Protein 2NPM (pdb70)

Foldseek 3Di:
DVVLVVLLVVLLVVLVVCVVVVVLQSNLVSLLVNQVRDDLADDPSSLVSNLVSLCSQLVVLLVVLVVLVVVLVVCVVVVVVVVNVVSVVVSVVSLVSLVVSLVSVLVSLVVTQCVSDDDLLSNLVSLLSNLVSLLSNLLPDDDPSNVVSLVRSLVSLVSSQVSCVPPQLLDLSSLVSLLVNLVSCCRRVVNLVVSLVSLVVSLVSCVVPVVVDDPVRNVSSVVSSVSSVVVNVVSVD/DDDPD/DCPLVVVLLVVLVVCVVVVNLVSNLVSLLVNQVVCDLDADDPSSLVSNCVSLCSQLVVLLVVLVVLVVVLVVCVVVVVVVVNVVSVVVSVVSLVSLVVSLVSVLCSLVPTQCVSDDDLVRNLSSLLSLLVSLLSNLQPDDDVSNVVSLVSSLVSLVSSQVSLVPPQLQPLSSLVSLLVNLVSCCRRVVNLVVSLVSLVVSLVSNVVCLVVDDDVPNVSRVVSSVSSVVVNVVSPD/DDDPD

InterPro domains:
  IPR000308 14-3-3 protein [PIRSF000868] (23-266)
  IPR000308 14-3-3 protein [PR00305] (62-91)
  IPR000308 14-3-3 protein [PR00305] (111-135)
  IPR000308 14-3-3 protein [PR00305] (142-164)
  IPR000308 14-3-3 protein [PR00305] (176-202)
  IPR000308 14-3-3 protein [PR00305] (203-229)
  IPR000308 14-3-3 protein [PR00305] (230-259)
  IPR000308 14-3-3 protein [PTHR18860] (27-260)
  IPR023409 14-3-3 protein, conserved site [PS00796] (68-78)
  IPR023409 14-3-3 protein, conserved site [PS00797] (239-258)
  IPR023410 14-3-3 domain [PF00244] (33-257)
  IPR023410 14-3-3 domain [SM00101] (27-270)
  IPR036815 14-3-3 domain superfamily [G3DSA:1.20.190.20] (4-267)
  IPR036815 14-3-3 domain superfamily [SSF48445] (25-258)

Secondary structure (DSSP, 8-state):
-HHHHHHHHHHHHHHHHHHHTT-HHHHHHHHHHHHHS------HHHHHHHHHHHHHHHHHHHHHHHHHHHHHHHHHTTT-HHHHHHHHHHHHHHHHHHHHHHHHHHHHIIIIIHHH--SHHHHHHHHHHHHHHHHHHHHH--HHHHHHHHHHHHHHHHHHHHHHTTS-TT-HHHHHHHHHHHHHHHHTS--HHHHHHHHHHHHHHHHTTGGG--TTTHHHHHHHHHHHHHHHHHHT-/-THHHHHHHHHHHHHHHHT-HHHHHHHHHHHHHH---PPPPHHHHHHHHHHHHHHHHHHHHHHHHHHHHHHHHHTTT-HHHHHHHHHHHHHHHHHHHHHHHHHHHHIIIIIHHH--SHHHHHHHHHHHHHHHHHHHHH--HHHHHHHHHHHHHHHHHHHHHHTTS-TT-HHHHHHHHHHHHHHHHTS--HHHHHHHHHHHHHHHHTTTTSS-TTTHHHHHHHHHHHHHHHHHH--/-----/-----

B-factor: mean 53.36, std 16.38, range [2.21, 109.27]

CATH classification: 1.20.190.20

Solvent-accessible surface area: 23257 Å² total

Radius of gyration: 27.12 Å; Cα contacts (8 Å, |Δi|>4): 551; chains: 4; bounding box: 76×63×42 Å

Structure (mmCIF, N/CA/C/O backbone):
data_2NPM
#
_entry.id   2NPM
#
_cell.length_a   104.125
_cell.length_b   104.125
_cell.length_c   148.877
_cell.angle_alpha   90.00
_cell.angle_beta   90.00
_cell.angle_gamma   90.00
#
_symmetry.space_group_name_H-M   'P 41 21 2'
#
loop_
_entity.id
_entity.type
_entity.pdbx_description
1 polymer '14-3-3 domain containing protein'
2 polymer 'CONSENSUS PEPTIDE FOR 14-3-3 PROTEINS'
3 water water
#
loop_
_atom_site.group_PDB
_atom_site.id
_atom_site.type_symbol
_atom_site.label_atom_id
_atom_site.label_alt_id
_atom_site.label_comp_id
_atom_site.label_asym_id
_atom_site.label_entity_id
_atom_site.label_seq_id
_atom_site.pdbx_PDB_ins_code
_atom_site.Cartn_x
_atom_site.Cartn_y
_atom_site.Cartn_z
_atom_site.occupancy
_atom_site.B_iso_or_equiv
_atom_site.auth_seq_id
_atom_site.auth_comp_id
_atom_site.auth_asym_id
_atom_site.auth_atom_id
_atom_site.pdbx_PDB_model_num
ATOM 1 N N . MET A 1 21 ? -2.027 6.231 13.583 1.00 103.94 21 MET A N 1
ATOM 2 C CA . MET A 1 21 ? -1.584 7.219 14.614 1.00 100.96 21 MET A CA 1
ATOM 3 C C . MET A 1 21 ? -0.793 6.558 15.747 1.00 99.48 21 MET A C 1
ATOM 4 O O . MET A 1 21 ? -0.429 7.213 16.726 1.00 97.07 21 MET A O 1
ATOM 6 N N . SER A 1 22 ? -0.529 5.258 15.607 1.00 101.26 22 SER A N 1
ATOM 7 C CA . SER A 1 22 ? 0.293 4.518 16.571 1.00 99.98 22 SER A CA 1
ATOM 8 C C . SER A 1 22 ? 1.712 5.092 16.603 1.00 97.69 22 SER A C 1
ATOM 9 O O . SER A 1 22 ? 2.358 5.140 17.660 1.00 95.61 22 SER A O 1
ATOM 12 N N . ASP A 1 23 ? 2.181 5.539 15.436 1.00 97.96 23 ASP A N 1
ATOM 13 C CA . ASP A 1 23 ? 3.482 6.193 15.306 1.00 95.43 23 ASP A CA 1
ATOM 14 C C . ASP A 1 23 ? 3.482 7.559 16.008 1.00 92.70 23 ASP A C 1
ATOM 15 O O . ASP A 1 23 ? 4.547 8.082 16.375 1.00 90.79 23 ASP A O 1
ATOM 18 N N . SER A 1 24 ? 2.286 8.121 16.209 1.00 92.40 24 SER A N 1
ATOM 19 C CA . SER A 1 24 ? 2.127 9.427 16.858 1.00 89.68 24 SER A CA 1
ATOM 20 C C . SER A 1 24 ? 2.169 9.350 18.386 1.00 87.56 24 SER A C 1
ATOM 21 O O . SER A 1 24 ? 2.680 10.264 19.039 1.00 84.84 24 SER A O 1
ATOM 23 N N . VAL A 1 25 ? 1.617 8.272 18.948 1.00 88.44 25 VAL A N 1
ATOM 24 C CA . VAL A 1 25 ? 1.699 8.018 20.394 1.00 86.80 25 VAL A CA 1
ATOM 25 C C . VAL A 1 25 ? 3.158 7.835 20.862 1.00 84.81 25 VAL A C 1
ATOM 26 O O . VAL A 1 25 ? 3.578 8.403 21.891 1.00 83.00 25 VAL A O 1
ATOM 28 N N . ASN A 1 26 ? 3.923 7.068 20.083 1.00 84.99 26 ASN A N 1
ATOM 29 C CA . ASN A 1 26 ? 5.340 6.824 20.352 1.00 83.05 26 ASN A CA 1
ATOM 30 C C . ASN A 1 26 ? 6.200 8.089 20.198 1.00 80.40 26 ASN A C 1
ATOM 31 O O . ASN A 1 26 ? 7.039 8.371 21.064 1.00 78.11 26 ASN A O 1
ATOM 33 N N . ALA A 1 27 ? 5.977 8.851 19.121 1.00 80.42 27 ALA A N 1
ATOM 34 C CA . ALA A 1 27 ? 6.738 10.085 18.876 1.00 78.16 27 ALA A CA 1
ATOM 35 C C . ALA A 1 27 ? 6.542 11.054 20.022 1.00 76.24 27 ALA A C 1
ATOM 36 O O . ALA A 1 27 ? 7.485 11.737 20.428 1.00 74.68 27 ALA A O 1
ATOM 38 N N . ARG A 1 28 ? 5.334 11.089 20.573 1.00 76.40 28 ARG A N 1
ATOM 39 C CA . ARG A 1 28 ? 5.085 11.945 21.723 1.00 74.92 28 ARG A CA 1
ATOM 40 C C . ARG A 1 28 ? 5.795 11.441 22.995 1.00 73.69 28 ARG A C 1
ATOM 41 O O . ARG A 1 28 ? 6.465 12.224 23.675 1.00 71.63 28 ARG A O 1
ATOM 43 N N . GLU A 1 29 ? 5.652 10.145 23.303 1.00 74.88 29 GLU A N 1
ATOM 44 C CA . GLU A 1 29 ? 6.315 9.534 24.472 1.00 73.90 29 GLU A CA 1
ATOM 45 C C . GLU A 1 29 ? 7.832 9.709 24.413 1.00 72.37 29 GLU A C 1
ATOM 46 O O . GLU A 1 29 ? 8.486 9.908 25.448 1.00 70.60 29 GLU A O 1
ATOM 48 N N . SER A 1 30 ? 8.363 9.668 23.193 1.00 72.78 30 SER A N 1
ATOM 49 C CA . SER A 1 30 ? 9.789 9.830 22.944 1.00 71.79 30 SER A CA 1
ATOM 50 C C . SER A 1 30 ? 10.290 11.266 23.183 1.00 69.71 30 SER A C 1
ATOM 51 O O . SER A 1 30 ? 11.321 11.480 23.836 1.00 68.23 30 SER A O 1
ATOM 54 N N . ASN A 1 31 ? 9.562 12.252 22.677 1.00 69.70 31 ASN A N 1
ATOM 55 C CA . ASN A 1 31 ? 9.939 13.637 22.902 1.00 67.52 31 ASN A CA 1
ATOM 56 C C . ASN A 1 31 ? 9.865 14.020 24.375 1.00 66.20 31 ASN A C 1
ATOM 57 O O . ASN A 1 31 ? 10.712 14.786 24.864 1.00 65.49 31 ASN A O 1
ATOM 62 N N . VAL A 1 32 ? 8.875 13.470 25.083 1.00 66.16 32 VAL A N 1
ATOM 63 C CA . VAL A 1 32 ? 8.719 13.686 26.536 1.00 64.29 32 VAL A CA 1
ATOM 64 C C . VAL A 1 32 ? 9.931 13.127 27.281 1.00 63.26 32 VAL A C 1
ATOM 65 O O . VAL A 1 32 ? 10.516 13.804 28.146 1.00 61.29 32 VAL A O 1
ATOM 69 N N . TYR A 1 33 ? 10.312 11.899 26.920 1.00 63.95 33 TYR A N 1
ATOM 70 C CA . TYR A 1 33 ? 11.532 11.276 27.437 1.00 62.96 33 TYR A CA 1
ATOM 71 C C . TYR A 1 33 ? 12.762 12.148 27.173 1.00 61.09 33 TYR A C 1
ATOM 72 O O . TYR A 1 33 ? 13.566 12.377 28.074 1.00 60.15 33 TYR A O 1
ATOM 81 N N . MET A 1 34 ? 12.902 12.652 25.953 1.00 60.69 34 MET A N 1
ATOM 82 C CA . MET A 1 34 ? 14.038 13.515 25.629 1.00 58.34 34 MET A CA 1
ATOM 83 C C . MET A 1 34 ? 13.952 14.867 26.310 1.00 56.45 34 MET A C 1
ATOM 84 O O . MET A 1 34 ? 14.961 15.412 26.749 1.00 54.26 34 MET A O 1
ATOM 89 N N . ALA A 1 35 ? 12.752 15.434 26.377 1.00 56.83 35 ALA A N 1
ATOM 90 C CA . ALA A 1 35 ? 12.575 16.656 27.172 1.00 55.42 35 ALA A CA 1
ATOM 91 C C . ALA A 1 35 ? 13.077 16.439 28.613 1.00 54.44 35 ALA A C 1
ATOM 92 O O . ALA A 1 35 ? 13.809 17.259 29.147 1.00 53.46 35 ALA A O 1
ATOM 94 N N . LYS A 1 36 ? 12.721 15.314 29.226 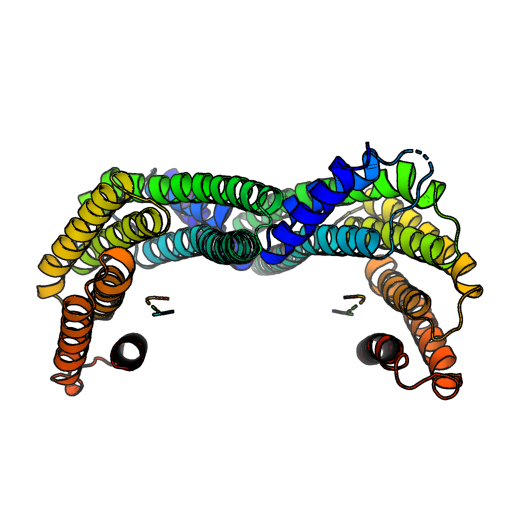1.00 55.68 36 LYS A N 1
ATOM 95 C CA . LYS A 1 36 ? 13.153 15.031 30.589 1.00 55.75 36 LYS A CA 1
ATOM 96 C C . LYS A 1 36 ? 14.660 14.807 30.722 1.00 55.01 36 LYS A C 1
ATOM 97 O O . LYS A 1 36 ? 15.257 15.212 31.720 1.00 54.60 36 LYS A O 1
ATOM 103 N N . LEU A 1 37 ? 15.266 14.186 29.709 1.00 54.90 37 LEU A N 1
ATOM 104 C CA . LEU A 1 37 ? 16.691 13.947 29.686 1.00 53.60 37 LEU A CA 1
ATOM 105 C C . LEU A 1 37 ? 17.504 15.233 29.510 1.00 53.44 37 LEU A C 1
ATOM 106 O O . LEU A 1 37 ? 18.556 15.421 30.178 1.00 52.77 37 LEU A O 1
ATOM 111 N N . ALA A 1 38 ? 17.024 16.100 28.614 1.00 53.62 38 ALA A N 1
ATOM 112 C CA . ALA A 1 38 ? 17.634 17.400 28.363 1.00 52.66 38 ALA A CA 1
ATOM 113 C C . ALA A 1 38 ? 17.601 18.225 29.632 1.00 52.44 38 ALA A C 1
ATOM 114 O O . ALA A 1 38 ? 18.527 19.014 29.903 1.00 51.90 38 ALA A O 1
ATOM 116 N N . GLU A 1 39 ? 16.540 18.046 30.416 1.00 53.37 39 GLU A N 1
ATOM 117 C CA . GLU A 1 39 ? 16.402 18.782 31.671 1.00 53.12 39 GLU A CA 1
ATOM 118 C C . GLU A 1 39 ? 17.475 18.299 32.653 1.00 52.33 39 GLU A C 1
ATOM 119 O O . GLU A 1 39 ? 18.215 19.113 33.198 1.00 51.77 39 GLU A O 1
ATOM 125 N N . GLN A 1 40 ? 17.565 16.981 32.853 1.00 52.17 40 GLN A N 1
ATOM 126 C CA . GLN A 1 40 ? 18.629 16.378 33.670 1.00 51.71 40 GLN A CA 1
ATOM 127 C C . GLN A 1 40 ? 20.021 16.797 33.193 1.00 49.59 40 GLN A C 1
ATOM 128 O O . GLN A 1 40 ? 20.895 17.000 34.015 1.00 49.22 40 GLN A O 1
ATOM 134 N N . ALA A 1 41 ? 20.217 16.900 31.876 1.00 48.57 41 ALA A N 1
ATOM 135 C CA . ALA A 1 41 ? 21.474 17.382 31.279 1.00 46.98 41 ALA A CA 1
ATOM 136 C C . ALA A 1 41 ? 21.640 18.910 31.356 1.00 46.43 41 ALA A C 1
ATOM 137 O O . ALA A 1 41 ? 22.717 19.456 31.007 1.00 45.40 41 ALA A O 1
ATOM 139 N N . GLU A 1 42 ? 20.566 19.603 31.753 1.00 45.52 42 GLU A N 1
ATOM 140 C CA . GLU A 1 42 ? 20.594 21.058 31.878 1.00 44.99 42 GLU A CA 1
ATOM 141 C C . GLU A 1 42 ? 20.882 21.773 30.565 1.00 44.78 42 GLU A C 1
ATOM 142 O O . GLU A 1 42 ? 21.564 22.780 30.542 1.00 43.81 42 GLU A O 1
ATOM 148 N N . ARG A 1 43 ? 20.344 21.218 29.486 1.00 46.25 43 ARG A N 1
ATOM 149 C CA . ARG A 1 43 ? 20.405 21.787 28.158 1.00 46.85 43 ARG A CA 1
ATOM 150 C C . ARG A 1 43 ? 18.950 22.154 27.840 1.00 49.10 43 ARG A C 1
ATOM 151 O O . ARG A 1 43 ? 18.189 21.354 27.269 1.00 51.07 43 ARG A O 1
ATOM 159 N N . TYR A 1 44 ? 18.569 23.359 28.250 1.00 48.81 44 TYR A N 1
ATOM 160 C CA . TYR A 1 44 ? 17.175 23.826 28.229 1.00 50.20 44 TYR A CA 1
ATOM 161 C C . TYR A 1 44 ? 16.652 24.307 26.880 1.00 51.36 44 TYR A C 1
ATOM 162 O O . TYR A 1 44 ? 15.468 24.156 26.595 1.00 52.06 44 TYR A O 1
ATOM 171 N N . ASP A 1 45 ? 17.519 24.913 26.070 1.00 51.75 45 ASP A N 1
ATOM 172 C CA . ASP A 1 45 ? 17.148 25.266 24.703 1.00 52.87 45 ASP A CA 1
ATOM 173 C C . ASP A 1 45 ? 16.644 24.012 23.981 1.00 54.27 45 ASP A C 1
ATOM 174 O O . ASP A 1 45 ? 15.572 24.057 23.383 1.00 55.56 45 ASP A O 1
ATOM 179 N N . GLU A 1 46 ? 17.399 22.910 24.058 1.00 53.95 46 GLU A N 1
ATOM 180 C CA . GLU A 1 46 ? 16.980 21.636 23.461 1.00 55.99 46 GLU A CA 1
ATOM 181 C C . GLU A 1 46 ? 15.762 21.034 24.193 1.00 57.27 46 GLU A C 1
ATOM 182 O O . GLU A 1 46 ? 14.913 20.412 23.565 1.00 59.46 46 GLU A O 1
ATOM 188 N N . MET A 1 47 ? 15.661 21.218 25.508 1.00 56.48 47 MET A N 1
ATOM 189 C CA . MET A 1 47 ? 14.456 20.794 26.226 1.00 56.93 47 MET A CA 1
ATOM 190 C C . MET A 1 47 ? 13.211 21.487 25.637 1.00 58.39 47 MET A C 1
ATOM 191 O O . MET A 1 47 ? 12.176 20.837 25.383 1.00 59.52 47 MET A O 1
ATOM 196 N N . ALA A 1 48 ? 13.330 22.799 25.413 1.00 57.96 48 ALA A N 1
ATOM 197 C CA . ALA A 1 48 ? 12.232 23.617 24.879 1.00 58.72 48 ALA A CA 1
ATOM 198 C C . ALA A 1 48 ? 11.773 23.083 23.525 1.00 60.15 48 ALA A C 1
ATOM 199 O O . ALA A 1 48 ? 10.579 22.839 23.332 1.00 61.55 48 ALA A O 1
ATOM 201 N N . LYS A 1 49 ? 12.741 22.876 22.626 1.00 60.04 49 LYS A N 1
ATOM 202 C CA . LYS A 1 49 ? 12.530 22.317 21.278 1.00 61.62 49 LYS A CA 1
ATOM 203 C C . LYS A 1 49 ? 11.832 20.940 21.262 1.00 62.45 49 LYS A C 1
ATOM 204 O O . LYS A 1 49 ? 11.009 20.689 20.380 1.00 64.25 49 LYS A O 1
ATOM 206 N N . TYR A 1 50 ? 12.181 20.049 22.200 1.00 61.05 50 TYR A N 1
ATOM 207 C CA . TYR A 1 50 ? 11.502 18.739 22.310 1.00 61.69 50 TYR A CA 1
ATOM 208 C C . TYR A 1 50 ? 10.026 18.902 22.666 1.00 62.23 50 TYR A C 1
ATOM 209 O O . TYR A 1 50 ? 9.159 18.239 22.096 1.00 63.54 50 TYR A O 1
ATOM 218 N N . MET A 1 51 ? 9.759 19.788 23.621 1.00 60.99 51 MET A N 1
ATOM 219 C CA . MET A 1 51 ? 8.411 20.084 24.064 1.00 61.15 51 MET A CA 1
ATOM 220 C C . MET A 1 51 ? 7.624 20.870 23.026 1.00 62.21 51 MET A C 1
ATOM 221 O O . MET A 1 51 ? 6.397 20.751 22.947 1.00 62.88 51 MET A O 1
ATOM 226 N N . LYS A 1 52 ? 8.329 21.669 22.233 1.00 61.74 52 LYS A N 1
ATOM 227 C CA . LYS A 1 52 ? 7.705 22.403 21.133 1.00 63.11 52 LYS A CA 1
ATOM 228 C C . LYS A 1 52 ? 7.214 21.439 20.054 1.00 65.04 52 LYS A C 1
ATOM 229 O O . LYS A 1 52 ? 6.121 21.610 19.481 1.00 66.73 52 LYS A O 1
ATOM 235 N N . ASP A 1 53 ? 8.011 20.411 19.791 1.00 65.34 53 ASP A N 1
ATOM 236 C CA . ASP A 1 53 ? 7.634 19.399 18.809 1.00 67.89 53 ASP A CA 1
ATOM 237 C C . ASP A 1 53 ? 6.480 18.554 19.317 1.00 68.65 53 ASP A C 1
ATOM 238 O O . ASP A 1 53 ? 5.774 17.959 18.513 1.00 71.74 53 ASP A O 1
ATOM 243 N N . VAL A 1 54 ? 6.302 18.491 20.634 1.00 67.00 54 VAL A N 1
ATOM 244 C CA . VAL A 1 54 ? 5.139 17.845 21.228 1.00 67.35 54 VAL A CA 1
ATOM 245 C C . VAL A 1 54 ? 3.914 18.691 20.960 1.00 68.65 54 VAL A C 1
ATOM 246 O O . VAL A 1 54 ? 2.862 18.147 20.616 1.00 71.03 54 VAL A O 1
ATOM 250 N N . VAL A 1 55 ? 4.052 20.014 21.103 1.00 67.71 55 VAL A N 1
ATOM 251 C CA . VAL A 1 55 ? 2.935 20.934 20.911 1.00 68.52 55 VAL A CA 1
ATOM 252 C C . VAL A 1 55 ? 2.538 20.944 19.442 1.00 71.12 55 VAL A C 1
ATOM 253 O O . VAL A 1 55 ? 1.423 20.564 19.111 1.00 72.15 55 VAL A O 1
ATOM 257 N N . GLU A 1 56 ? 3.463 21.331 18.567 1.00 72.42 56 GLU A N 1
ATOM 258 C CA . GLU A 1 56 ? 3.157 21.496 17.142 1.00 75.77 56 GLU A CA 1
ATOM 259 C C . GLU A 1 56 ? 2.583 20.242 16.460 1.00 78.63 56 GLU A C 1
ATOM 260 O O . GLU A 1 56 ? 1.951 20.346 15.414 1.00 80.57 56 GLU A O 1
ATOM 266 N N . ALA A 1 57 ? 2.783 19.071 17.061 1.00 79.83 57 ALA A N 1
ATOM 267 C CA . ALA A 1 57 ? 2.283 17.815 16.494 1.00 83.09 57 ALA A CA 1
ATOM 268 C C . ALA A 1 57 ? 1.225 17.106 17.380 1.00 84.36 57 ALA A C 1
ATOM 269 O O . ALA A 1 57 ? 1.465 15.998 17.878 1.00 84.98 57 ALA A O 1
ATOM 271 N N . ARG A 1 58 ? 0.068 17.745 17.574 1.00 85.20 58 ARG A N 1
ATOM 272 C CA . ARG A 1 58 ? -0.981 17.227 18.481 1.00 86.08 58 ARG A CA 1
ATOM 273 C C . ARG A 1 58 ? -2.408 17.340 17.912 1.00 87.90 58 ARG A C 1
ATOM 274 O O . ARG A 1 58 ? -2.658 18.146 17.011 1.00 88.15 58 ARG A O 1
ATOM 282 N N . GLN A 1 59 ? -3.326 16.530 18.459 1.00 88.77 59 GLN A N 1
ATOM 283 C CA . GLN A 1 59 ? -4.757 16.582 18.118 1.00 90.67 59 GLN A CA 1
ATOM 284 C C . GLN A 1 59 ? -5.635 17.395 19.113 1.00 89.76 59 GLN A C 1
ATOM 285 O O . GLN A 1 59 ? -5.511 17.249 20.338 1.00 88.53 59 GLN A O 1
ATOM 287 N N . GLU A 1 60 ? -6.520 18.235 18.568 1.00 90.41 60 GLU A N 1
ATOM 288 C CA . GLU A 1 60 ? -7.442 19.066 19.360 1.00 89.74 60 GLU A CA 1
ATOM 289 C C . GLU A 1 60 ? -8.550 18.240 20.007 1.00 90.89 60 GLU A C 1
ATOM 290 O O . GLU A 1 60 ? -8.978 17.215 19.466 1.00 92.45 60 GLU A O 1
ATOM 292 N N . GLU A 1 63 ? -5.019 18.282 23.708 1.00 71.92 63 GLU A N 1
ATOM 293 C CA . GLU A 1 63 ? -4.600 18.868 24.978 1.00 70.86 63 GLU A CA 1
ATOM 294 C C . GLU A 1 63 ? -3.397 18.124 25.555 1.00 69.48 63 GLU A C 1
ATOM 295 O O . GLU A 1 63 ? -3.432 16.900 25.700 1.00 69.80 63 GLU A O 1
ATOM 301 N N . LEU A 1 64 ? -2.336 18.873 25.868 1.00 67.62 64 LEU A N 1
ATOM 302 C CA . LEU A 1 64 ? -1.192 18.340 26.582 1.00 66.15 64 LEU A CA 1
ATOM 303 C C . LEU A 1 64 ? -1.630 17.900 27.972 1.00 66.15 64 LEU A C 1
ATOM 304 O O . LEU A 1 64 ? -2.598 18.423 28.502 1.00 66.20 64 LEU A O 1
ATOM 309 N N . THR A 1 65 ? -0.935 16.937 28.569 1.00 66.13 65 THR A N 1
ATOM 310 C CA . THR A 1 65 ? -1.284 16.524 29.927 1.00 67.02 65 THR A CA 1
ATOM 311 C C . THR A 1 65 ? -0.666 17.520 30.904 1.00 66.00 65 THR A C 1
ATOM 312 O O . THR A 1 65 ? 0.075 18.424 30.502 1.00 64.86 65 THR A O 1
ATOM 316 N N . VAL A 1 66 ? -0.956 17.334 32.189 1.00 66.53 66 VAL A N 1
ATOM 317 C CA . VAL A 1 66 ? -0.360 18.140 33.250 1.00 65.30 66 VAL A CA 1
ATOM 318 C C . VAL A 1 66 ? 1.162 18.013 33.234 1.00 64.08 66 VAL A C 1
ATOM 319 O O . VAL A 1 66 ? 1.872 19.015 33.308 1.00 63.36 66 VAL A O 1
ATOM 323 N N . GLU A 1 67 ? 1.662 16.796 33.088 1.00 64.20 67 GLU A N 1
ATOM 324 C CA . GLU A 1 67 ? 3.107 16.580 33.047 1.00 63.17 67 GLU A CA 1
ATOM 325 C C . GLU A 1 67 ? 3.807 17.357 31.930 1.00 62.10 67 GLU A C 1
ATOM 326 O O . GLU A 1 67 ? 4.851 17.959 32.156 1.00 61.45 67 GLU A O 1
ATOM 332 N N . GLU A 1 68 ? 3.228 17.342 30.735 1.00 62.71 68 GLU A N 1
ATOM 333 C CA . GLU A 1 68 ? 3.847 17.935 29.549 1.00 61.35 68 GLU A CA 1
ATOM 334 C C . GLU A 1 68 ? 3.785 19.441 29.623 1.00 60.09 68 GLU A C 1
ATOM 335 O O . GLU A 1 68 ? 4.779 20.135 29.392 1.00 58.66 68 GLU A O 1
ATOM 341 N N . ARG A 1 69 ? 2.597 19.930 29.947 1.00 60.18 69 ARG A N 1
ATOM 342 C CA . ARG A 1 69 ? 2.340 21.346 30.150 1.00 59.33 69 ARG A CA 1
ATOM 343 C C . ARG A 1 69 ? 3.423 21.889 31.073 1.00 57.02 69 ARG A C 1
ATOM 344 O O . ARG A 1 69 ? 4.080 22.891 30.775 1.00 57.04 69 ARG A O 1
ATOM 352 N N . ASN A 1 70 ? 3.674 21.179 32.165 1.00 58.44 70 ASN A N 1
ATOM 353 C CA . ASN A 1 70 ? 4.679 21.616 33.106 1.00 55.11 70 ASN A CA 1
ATOM 354 C C . ASN A 1 70 ? 6.082 21.557 32.570 1.00 53.21 70 ASN A C 1
ATOM 355 O O . ASN A 1 70 ? 6.872 22.453 32.878 1.00 51.86 70 ASN A O 1
ATOM 360 N N . LEU A 1 71 ? 6.406 20.509 31.799 1.00 52.25 71 LEU A N 1
ATOM 361 C CA . LEU A 1 71 ? 7.705 20.425 31.144 1.00 49.92 71 LEU A CA 1
ATOM 362 C C . LEU A 1 71 ? 7.852 21.582 30.158 1.00 48.77 71 LEU A C 1
ATOM 363 O O . LEU A 1 71 ? 8.913 22.200 30.059 1.00 47.96 71 LEU A O 1
ATOM 368 N N . LEU A 1 72 ? 6.782 21.903 29.440 1.00 48.56 72 LEU A N 1
ATOM 369 C CA . LEU A 1 72 ? 6.872 22.978 28.467 1.00 46.98 72 LEU A CA 1
ATOM 370 C C . LEU A 1 72 ? 7.242 24.289 29.169 1.00 45.54 72 LEU A C 1
ATOM 371 O O . LEU A 1 72 ? 8.171 24.997 28.732 1.00 44.69 72 LEU A O 1
ATOM 376 N N . SER A 1 73 ? 6.555 24.568 30.277 1.00 44.59 73 SER A N 1
ATOM 377 C CA . SER A 1 73 ? 6.763 25.798 31.022 1.00 42.95 73 SER A CA 1
ATOM 378 C C . SER A 1 73 ? 8.158 25.900 31.644 1.00 42.19 73 SER A C 1
ATOM 379 O O . SER A 1 73 ? 8.791 26.959 31.568 1.00 41.16 73 SER A O 1
ATOM 382 N N . VAL A 1 74 ? 8.622 24.817 32.273 1.00 42.21 74 VAL A N 1
ATOM 383 C CA . VAL A 1 74 ? 9.981 24.734 32.849 1.00 41.18 74 VAL A CA 1
ATOM 384 C C . VAL A 1 74 ? 11.031 25.002 31.775 1.00 40.64 74 VAL A C 1
ATOM 385 O O . VAL A 1 74 ? 11.944 25.815 31.963 1.00 40.58 74 VAL A O 1
ATOM 389 N N . ALA A 1 75 ? 10.876 24.344 30.632 1.00 40.45 75 ALA A N 1
ATOM 390 C CA . ALA A 1 75 ? 11.778 24.506 29.488 1.00 38.75 75 ALA A CA 1
ATOM 391 C C . ALA A 1 75 ? 11.904 25.969 29.038 1.00 38.26 75 ALA A C 1
ATOM 392 O O . ALA A 1 75 ? 12.999 26.522 29.035 1.00 37.25 75 ALA A O 1
ATOM 394 N N . TYR A 1 76 ? 10.788 26.601 28.666 1.00 38.08 76 TYR A N 1
ATOM 395 C CA . TYR A 1 76 ? 10.825 28.007 28.248 1.00 37.05 76 TYR A CA 1
ATOM 396 C C . TYR A 1 76 ? 11.273 28.928 29.359 1.00 36.89 76 TYR A C 1
ATOM 397 O O . TYR A 1 76 ? 12.083 29.830 29.148 1.00 36.36 76 TYR A O 1
ATOM 406 N N . LYS A 1 77 ? 10.790 28.663 30.561 1.00 37.42 77 LYS A N 1
ATOM 407 C CA . LYS A 1 77 ? 11.162 29.460 31.695 1.00 37.34 77 LYS A CA 1
ATOM 408 C C . LYS A 1 77 ? 12.699 29.509 31.890 1.00 36.63 77 LYS A C 1
ATOM 409 O O . LYS A 1 77 ? 13.250 30.572 32.144 1.00 35.90 77 LYS A O 1
ATOM 415 N N . ASN A 1 78 ? 13.373 28.362 31.816 1.00 36.48 78 ASN A N 1
ATOM 416 C CA . ASN A 1 78 ? 14.841 28.327 31.955 1.00 36.36 78 ASN A CA 1
ATOM 417 C C . ASN A 1 78 ? 15.578 28.876 30.729 1.00 35.08 78 ASN A C 1
ATOM 418 O O . ASN A 1 78 ? 16.554 29.614 30.885 1.00 35.99 78 ASN A O 1
ATOM 423 N N . ALA A 1 79 ? 15.123 28.528 29.528 1.00 32.82 79 ALA A N 1
ATOM 424 C CA . ALA A 1 79 ? 15.679 29.094 28.320 1.00 32.58 79 ALA A CA 1
ATOM 425 C C . ALA A 1 79 ? 15.751 30.604 28.426 1.00 32.73 79 ALA A C 1
ATOM 426 O O . ALA A 1 79 ? 16.794 31.206 28.195 1.00 33.03 79 ALA A O 1
ATOM 428 N N . VAL A 1 80 ? 14.620 31.217 28.763 1.00 32.49 80 VAL A N 1
ATOM 429 C CA . VAL A 1 80 ? 14.515 32.645 28.836 1.00 31.43 80 VAL A CA 1
ATOM 430 C C . VAL A 1 80 ? 15.198 33.178 30.122 1.00 31.67 80 VAL A C 1
ATOM 431 O O . VAL A 1 80 ? 15.812 34.278 30.133 1.00 31.22 80 VAL A O 1
ATOM 435 N N . GLY A 1 81 ? 15.130 32.383 31.189 1.00 30.96 81 GLY A N 1
ATOM 436 C CA . GLY A 1 81 ? 15.648 32.792 32.476 1.00 30.91 81 GLY A CA 1
ATOM 437 C C . GLY A 1 81 ? 17.118 33.134 32.417 1.00 32.02 81 GLY A C 1
ATOM 438 O O . GLY A 1 81 ? 17.548 34.123 33.010 1.00 32.24 81 GLY A O 1
ATOM 439 N N . SER A 1 82 ? 17.915 32.345 31.693 1.00 31.87 82 SER A N 1
ATOM 440 C CA . SER A 1 82 ? 19.350 32.624 31.714 1.00 32.20 82 SER A CA 1
ATOM 441 C C . SER A 1 82 ? 19.618 33.866 30.888 1.00 31.11 82 SER A C 1
ATOM 442 O O . SER A 1 82 ? 20.470 34.693 31.254 1.00 31.26 82 SER A O 1
ATOM 445 N N . ARG A 1 83 ? 18.885 34.031 29.796 1.00 30.22 83 ARG A N 1
ATOM 446 C CA . ARG A 1 83 ? 19.056 35.279 29.037 1.00 30.51 83 ARG A CA 1
ATOM 447 C C . ARG A 1 83 ? 18.562 36.491 29.878 1.00 30.43 83 ARG A C 1
ATOM 448 O O . ARG A 1 83 ? 19.166 37.566 29.812 1.00 31.48 83 ARG A O 1
ATOM 456 N N . ARG A 1 84 ? 17.509 36.341 30.682 1.00 30.38 84 ARG A N 1
ATOM 457 C CA . ARG A 1 84 ? 17.024 37.502 31.474 1.00 30.16 84 ARG A CA 1
ATOM 458 C C . ARG A 1 84 ? 18.104 37.893 32.451 1.00 30.37 84 ARG A C 1
ATOM 459 O O . ARG A 1 84 ? 18.445 39.103 32.620 1.00 29.64 84 ARG A O 1
ATOM 467 N N . SER A 1 85 ? 18.693 36.872 33.050 1.00 30.28 85 SER A N 1
ATOM 468 C CA . SER A 1 85 ? 19.663 37.139 34.072 1.00 31.82 85 SER A CA 1
ATOM 469 C C . SER A 1 85 ? 20.879 37.866 33.453 1.00 32.95 85 SER A C 1
ATOM 470 O O . SER A 1 85 ? 21.398 38.811 34.046 1.00 33.55 85 SER A O 1
ATOM 473 N N . SER A 1 86 ? 21.295 37.462 32.246 1.00 34.06 86 SER A N 1
ATOM 474 C CA . SER A 1 86 ? 22.427 38.098 31.550 1.00 35.21 86 SER A CA 1
ATOM 475 C C . SER A 1 86 ? 22.127 39.539 31.181 1.00 36.04 86 SER A C 1
ATOM 476 O O . SER A 1 86 ? 22.953 40.447 31.396 1.00 36.09 86 SER A O 1
ATOM 479 N N . TRP A 1 87 ? 20.943 39.747 30.604 1.00 43.05 87 TRP A N 1
ATOM 480 C CA . TRP A 1 87 ? 20.455 41.096 30.284 1.00 42.74 87 TRP A CA 1
ATOM 481 C C . TRP A 1 87 ? 20.623 42.049 31.474 1.00 44.46 87 TRP A C 1
ATOM 482 O O . TRP A 1 87 ? 21.101 43.172 31.315 1.00 45.49 87 TRP A O 1
ATOM 493 N N . ARG A 1 88 ? 20.269 41.588 32.672 1.00 46.29 88 ARG A N 1
ATOM 494 C CA . ARG A 1 88 ? 20.278 42.458 33.851 1.00 47.84 88 ARG A CA 1
ATOM 495 C C . ARG A 1 88 ? 21.695 42.880 34.239 1.00 48.47 88 ARG A C 1
ATOM 496 O O . ARG A 1 88 ? 21.948 44.060 34.496 1.00 49.16 88 ARG A O 1
ATOM 504 N N . ILE A 1 89 ? 22.597 41.904 34.258 1.00 48.74 89 ILE A N 1
ATOM 505 C CA . ILE A 1 89 ? 23.998 42.116 34.526 1.00 49.98 89 ILE A CA 1
ATOM 506 C C . ILE A 1 89 ? 24.616 43.024 33.472 1.00 50.96 89 ILE A C 1
ATOM 507 O O . ILE A 1 89 ? 25.306 43.977 33.825 1.00 53.21 89 ILE A O 1
ATOM 512 N N . ILE A 1 90 ? 24.365 42.768 32.188 1.00 50.31 90 ILE A N 1
ATOM 513 C CA . ILE A 1 90 ? 24.921 43.634 31.170 1.00 51.11 90 ILE A CA 1
ATOM 514 C C . ILE A 1 90 ? 24.361 45.052 31.329 1.00 52.37 90 ILE A C 1
ATOM 515 O O . ILE A 1 90 ? 25.119 46.004 31.304 1.00 54.93 90 ILE A O 1
ATOM 520 N N . SER A 1 91 ? 23.055 45.217 31.501 1.00 51.80 91 SER A N 1
ATOM 521 C CA . SER A 1 91 ? 22.520 46.585 31.661 1.00 52.88 91 SER A CA 1
ATOM 522 C C . SER A 1 91 ? 23.138 47.291 32.835 1.00 54.34 91 SER A C 1
ATOM 523 O O . SER A 1 91 ? 23.339 48.489 32.790 1.00 55.85 91 SER A O 1
ATOM 526 N N . SER A 1 92 ? 23.438 46.552 33.894 1.00 54.92 92 SER A N 1
ATOM 527 C CA . SER A 1 92 ? 23.968 47.211 35.065 1.00 57.15 92 SER A CA 1
ATOM 528 C C . SER A 1 92 ? 25.341 47.804 34.758 1.00 58.46 92 SER A C 1
ATOM 529 O O . SER A 1 92 ? 25.609 48.961 35.098 1.00 60.35 92 SER A O 1
ATOM 532 N N . VAL A 1 93 ? 26.172 47.021 34.081 1.00 58.33 93 VAL A N 1
ATOM 533 C CA . VAL A 1 93 ? 27.522 47.437 33.686 1.00 61.04 93 VAL A CA 1
ATOM 534 C C . VAL A 1 93 ? 27.466 48.599 32.695 1.00 63.69 93 VAL A C 1
ATOM 535 O O . VAL A 1 93 ? 28.245 49.567 32.806 1.00 65.99 93 VAL A O 1
ATOM 539 N N . GLU A 1 94 ? 26.522 48.510 31.756 1.00 64.09 94 GLU A N 1
ATOM 540 C CA . GLU A 1 94 ? 26.275 49.575 30.797 1.00 67.24 94 GLU A CA 1
ATOM 541 C C . GLU A 1 94 ? 26.077 50.893 31.532 1.00 70.41 94 GLU A C 1
ATOM 542 O O . GLU A 1 94 ? 26.625 51.919 31.135 1.00 73.18 94 GLU A O 1
ATOM 548 N N . GLN A 1 95 ? 25.321 50.853 32.626 1.00 70.71 95 GLN A N 1
ATOM 549 C CA . GLN A 1 95 ? 24.981 52.084 33.386 1.00 73.94 95 GLN A CA 1
ATOM 550 C C . GLN A 1 95 ? 26.159 52.599 34.243 1.00 75.85 95 GLN A C 1
ATOM 551 O O . GLN A 1 95 ? 26.459 53.782 34.200 1.00 77.27 95 GLN A O 1
ATOM 557 N N . LYS A 1 96 ? 26.853 51.708 34.967 1.00 77.23 96 LYS A N 1
ATOM 558 C CA . LYS A 1 96 ? 28.065 52.085 35.714 1.00 79.08 96 LYS A CA 1
ATOM 559 C C . LYS A 1 96 ? 29.033 52.821 34.793 1.00 80.75 96 LYS A C 1
ATOM 560 O O . LYS A 1 96 ? 29.577 53.884 35.158 1.00 82.39 96 LYS A O 1
ATOM 562 N N . GLU A 1 97 ? 29.215 52.273 33.587 1.00 80.54 97 GLU A N 1
ATOM 563 C CA . GLU A 1 97 ? 29.973 52.942 32.519 1.00 81.25 97 GLU A CA 1
ATOM 564 C C . GLU A 1 97 ? 29.435 54.331 32.164 1.00 81.88 97 GLU A C 1
ATOM 565 O O . GLU A 1 97 ? 30.165 55.306 32.296 1.00 83.59 97 GLU A O 1
ATOM 571 N N . HIS A 1 98 ? 28.180 54.430 31.718 1.00 81.05 98 HIS A N 1
ATOM 572 C CA . HIS A 1 98 ? 27.568 55.734 31.418 1.00 81.89 98 HIS A CA 1
ATOM 573 C C . HIS A 1 98 ? 27.852 56.703 32.570 1.00 83.26 98 HIS A C 1
ATOM 574 O O . HIS A 1 98 ? 28.318 57.819 32.343 1.00 84.14 98 HIS A O 1
ATOM 581 N N . SER A 1 99 ? 27.629 56.247 33.804 1.00 83.30 99 SER A N 1
ATOM 582 C CA . SER A 1 99 ? 27.868 57.062 35.000 1.00 84.55 99 SER A CA 1
ATOM 583 C C . SER A 1 99 ? 29.340 57.432 35.196 1.00 85.67 99 SER A C 1
ATOM 584 O O . SER A 1 99 ? 29.657 58.307 35.988 1.00 86.95 99 SER A O 1
ATOM 586 N N . ARG A 1 100 ? 30.236 56.761 34.481 1.00 85.83 100 ARG A N 1
ATOM 587 C CA . ARG A 1 100 ? 31.672 56.988 34.627 1.00 86.82 100 ARG A CA 1
ATOM 588 C C . ARG A 1 100 ? 32.240 57.755 33.434 1.00 87.82 100 ARG A C 1
ATOM 589 O O . ARG A 1 100 ? 33.459 57.912 33.315 1.00 88.90 100 ARG A O 1
ATOM 591 N N . ASN A 1 101 ? 31.348 58.259 32.574 1.00 87.72 101 ASN A N 1
ATOM 592 C CA . ASN A 1 101 ? 31.709 58.944 31.309 1.00 88.21 101 ASN A CA 1
ATOM 593 C C . ASN A 1 101 ? 32.605 58.105 30.372 1.00 87.71 101 ASN A C 1
ATOM 594 O O . ASN A 1 101 ? 33.314 58.650 29.510 1.00 88.41 101 ASN A O 1
ATOM 599 N N . ALA A 1 102 ? 32.557 56.780 30.551 1.00 85.99 102 ALA A N 1
ATOM 600 C CA . ALA A 1 102 ? 33.268 55.851 29.682 1.00 85.21 102 ALA A CA 1
ATOM 601 C C . ALA A 1 102 ? 32.320 55.422 28.570 1.00 83.85 102 ALA A C 1
ATOM 602 O O . ALA A 1 102 ? 31.719 54.335 28.613 1.00 82.46 102 ALA A O 1
ATOM 604 N N . GLU A 1 103 ? 32.193 56.305 27.581 1.00 84.21 103 GLU A N 1
ATOM 605 C CA . GLU A 1 103 ? 31.187 56.195 26.525 1.00 83.20 103 GLU A CA 1
ATOM 606 C C . GLU A 1 103 ? 31.425 55.021 25.568 1.00 82.02 103 GLU A C 1
ATOM 607 O O . GLU A 1 103 ? 30.461 54.352 25.160 1.00 80.95 103 GLU A O 1
ATOM 609 N N . ASP A 1 104 ? 32.698 54.771 25.234 1.00 82.21 104 ASP A N 1
ATOM 610 C CA . ASP A 1 104 ? 33.095 53.673 24.344 1.00 80.72 104 ASP A CA 1
ATOM 611 C C . ASP A 1 104 ? 32.596 52.365 24.912 1.00 79.05 104 ASP A C 1
ATOM 612 O O . ASP A 1 104 ? 31.876 51.622 24.247 1.00 78.02 104 ASP A O 1
ATOM 617 N N . ALA A 1 105 ? 32.990 52.109 26.155 1.00 78.85 105 ALA A N 1
ATOM 618 C CA . ALA A 1 105 ? 32.668 50.887 26.870 1.00 77.21 105 ALA A CA 1
ATOM 619 C C . ALA A 1 105 ? 31.158 50.682 26.952 1.00 76.17 105 ALA A C 1
ATOM 620 O O . ALA A 1 105 ? 30.649 49.612 26.624 1.00 74.76 105 ALA A O 1
ATOM 622 N N . SER A 1 106 ? 30.450 51.719 27.393 1.00 76.48 106 SER A N 1
ATOM 623 C CA . SER A 1 106 ? 28.999 51.701 27.405 1.00 75.51 106 SER A CA 1
ATOM 624 C C . SER A 1 106 ? 28.428 51.223 26.072 1.00 73.53 106 SER A C 1
ATOM 625 O O . SER A 1 106 ? 27.563 50.351 26.042 1.00 72.81 106 SER A O 1
ATOM 628 N N . LYS A 1 107 ? 28.909 51.790 24.971 1.00 72.52 107 LYS A N 1
ATOM 629 C CA . LYS A 1 107 ? 28.290 51.504 23.687 1.00 70.20 107 LYS A CA 1
ATOM 630 C C . LYS A 1 107 ? 28.448 50.019 23.379 1.00 67.46 107 LYS A C 1
ATOM 631 O O . LYS A 1 107 ? 27.519 49.397 22.874 1.00 65.97 107 LYS A O 1
ATOM 633 N N . MET A 1 108 ? 29.613 49.466 23.726 1.00 65.94 108 MET A N 1
ATOM 634 C CA . MET A 1 108 ? 29.912 48.039 23.597 1.00 64.75 108 MET A CA 1
ATOM 635 C C . MET A 1 108 ? 28.981 47.160 24.452 1.00 61.64 108 MET A C 1
ATOM 636 O O . MET A 1 108 ? 28.387 46.200 23.965 1.00 60.49 108 MET A O 1
ATOM 641 N N . CYS A 1 109 ? 28.888 47.488 25.736 1.00 59.40 109 CYS A N 1
ATOM 642 C CA . CYS A 1 109 ? 27.918 46.887 26.602 1.00 57.13 109 CYS A CA 1
ATOM 643 C C . CYS A 1 109 ? 26.546 46.932 25.953 1.00 55.20 109 CYS A C 1
ATOM 644 O O . CYS A 1 109 ? 25.839 45.910 25.894 1.00 53.06 109 CYS A O 1
ATOM 647 N N . GLY A 1 110 ? 26.186 48.132 25.465 1.00 54.15 110 GLY A N 1
ATOM 648 C CA . GLY A 1 110 ? 24.964 48.355 24.705 1.00 51.88 110 GLY A CA 1
ATOM 649 C C . GLY A 1 110 ? 24.781 47.368 23.565 1.00 50.52 110 GLY A C 1
ATOM 650 O O . GLY A 1 110 ? 23.736 46.725 23.465 1.00 49.23 110 GLY A O 1
ATOM 651 N N . LYS A 1 111 ? 25.793 47.224 22.712 1.00 50.76 111 LYS A N 1
ATOM 652 C CA . LYS A 1 111 ? 25.685 46.277 21.601 1.00 51.04 111 LYS A CA 1
ATOM 653 C C . LYS A 1 111 ? 25.521 44.846 22.147 1.00 50.67 111 LYS A C 1
ATOM 654 O O . LYS A 1 111 ? 24.706 44.069 21.650 1.00 50.79 111 LYS A O 1
ATOM 656 N N . TYR A 1 112 ? 26.234 44.513 23.217 1.00 50.50 112 TYR A N 1
ATOM 657 C CA . TYR A 1 112 ? 26.128 43.188 23.764 1.00 49.94 112 TYR A CA 1
ATOM 658 C C . TYR A 1 112 ? 24.715 42.913 24.318 1.00 49.43 112 TYR A C 1
ATOM 659 O O . TYR A 1 112 ? 24.174 41.804 24.141 1.00 49.35 112 TYR A O 1
ATOM 668 N N . ARG A 1 113 ? 24.113 43.927 24.952 1.00 48.36 113 ARG A N 1
ATOM 669 C CA . ARG A 1 113 ? 22.746 43.822 25.474 1.00 47.12 113 ARG A CA 1
ATOM 670 C C . ARG A 1 113 ? 21.739 43.569 24.362 1.00 46.81 113 ARG A C 1
ATOM 671 O O . ARG A 1 113 ? 20.754 42.853 24.560 1.00 46.04 113 ARG A O 1
ATOM 679 N N . SER A 1 114 ? 21.969 44.169 23.197 1.00 47.45 114 SER A N 1
ATOM 680 C CA . SER A 1 114 ? 21.055 43.986 22.077 1.00 47.35 114 SER A CA 1
ATOM 681 C C . SER A 1 114 ? 21.056 42.533 21.624 1.00 47.15 114 SER A C 1
ATOM 682 O O . SER A 1 114 ? 20.004 41.986 21.306 1.00 47.41 114 SER A O 1
ATOM 685 N N . LYS A 1 115 ? 22.239 41.917 21.614 1.00 47.06 115 LYS A N 1
ATOM 686 C CA . LYS A 1 115 ? 22.404 40.558 21.137 1.00 47.21 115 LYS A CA 1
ATOM 687 C C . LYS A 1 115 ? 21.518 39.603 21.971 1.00 47.10 115 LYS A C 1
ATOM 688 O O . LYS A 1 115 ? 20.864 38.678 21.428 1.00 46.95 115 LYS A O 1
ATOM 694 N N . VAL A 1 116 ? 21.480 39.861 23.281 1.00 45.93 116 VAL A N 1
ATOM 695 C CA . VAL A 1 116 ? 20.723 39.043 24.193 1.00 45.16 116 VAL A CA 1
ATOM 696 C C . VAL A 1 116 ? 19.258 39.350 24.011 1.00 44.69 116 VAL A C 1
ATOM 697 O O . VAL A 1 116 ? 18.416 38.452 24.087 1.00 44.06 116 VAL A O 1
ATOM 701 N N . GLU A 1 117 ? 18.950 40.619 23.746 1.00 44.90 117 GLU A N 1
ATOM 702 C CA . GLU A 1 117 ? 17.570 41.004 23.477 1.00 44.15 117 GLU A CA 1
ATOM 703 C C . GLU A 1 117 ? 17.042 40.266 22.266 1.00 43.76 117 GLU A C 1
ATOM 704 O O . GLU A 1 117 ? 15.933 39.750 22.296 1.00 43.88 117 GLU A O 1
ATOM 710 N N . ALA A 1 118 ? 17.842 40.174 21.221 1.00 43.78 118 ALA A N 1
ATOM 711 C CA . ALA A 1 118 ? 17.401 39.458 20.024 1.00 44.72 118 ALA A CA 1
ATOM 712 C C . ALA A 1 118 ? 17.073 37.982 20.336 1.00 44.85 118 ALA A C 1
ATOM 713 O O . ALA A 1 118 ? 16.151 37.414 19.734 1.00 45.54 118 ALA A O 1
ATOM 715 N N . GLU A 1 119 ? 17.821 37.372 21.260 1.00 44.44 119 GLU A N 1
ATOM 716 C CA . GLU A 1 119 ? 17.565 35.974 21.665 1.00 44.74 119 GLU A CA 1
ATOM 717 C C . GLU A 1 119 ? 16.270 35.864 22.447 1.00 43.24 119 GLU A C 1
ATOM 718 O O . GLU A 1 119 ? 15.460 34.986 22.179 1.00 42.79 119 GLU A O 1
ATOM 724 N N . LEU A 1 120 ? 16.106 36.744 23.432 1.00 43.07 120 LEU A N 1
ATOM 725 C CA . LEU A 1 120 ? 14.844 36.880 24.180 1.00 42.55 120 LEU A CA 1
ATOM 726 C C . LEU A 1 120 ? 13.628 37.030 23.246 1.00 42.96 120 LEU A C 1
ATOM 727 O O . LEU A 1 120 ? 12.631 36.299 23.379 1.00 43.62 120 LEU A O 1
ATOM 732 N N . THR A 1 121 ? 13.681 37.995 22.331 1.00 42.43 121 THR A N 1
ATOM 733 C CA . THR A 1 121 ? 12.592 38.190 21.415 1.00 42.62 121 THR A CA 1
ATOM 734 C C . THR A 1 121 ? 12.223 36.861 20.724 1.00 43.25 121 THR A C 1
ATOM 735 O O . THR A 1 121 ? 11.071 36.459 20.732 1.00 43.39 121 THR A O 1
ATOM 739 N N . ASP A 1 122 ? 13.201 36.170 20.156 1.00 43.63 122 ASP A N 1
ATOM 740 C CA . ASP A 1 122 ? 12.930 34.927 19.447 1.00 44.77 122 ASP A CA 1
ATOM 741 C C . ASP A 1 122 ? 12.296 33.840 20.306 1.00 44.32 122 ASP A C 1
ATOM 742 O O . ASP A 1 122 ? 11.411 33.123 19.840 1.00 44.26 122 ASP A O 1
ATOM 747 N N . ILE A 1 123 ? 12.764 33.726 21.549 1.00 43.63 123 ILE A N 1
ATOM 748 C CA . ILE A 1 123 ? 12.299 32.696 22.460 1.00 43.11 123 ILE A CA 1
ATOM 749 C C . ILE A 1 123 ? 10.900 32.982 22.961 1.00 43.11 123 ILE A C 1
ATOM 750 O O . ILE A 1 123 ? 10.072 32.076 22.962 1.00 44.40 123 ILE A O 1
ATOM 755 N N . CYS A 1 124 ? 10.631 34.216 23.381 1.00 42.25 124 CYS A N 1
ATOM 756 C CA . CYS A 1 124 ? 9.278 34.623 23.785 1.00 42.30 124 CYS A CA 1
ATOM 757 C C . CYS A 1 124 ? 8.287 34.483 22.636 1.00 42.34 124 CYS A C 1
ATOM 758 O O . CYS A 1 124 ? 7.165 34.034 22.844 1.00 42.24 124 CYS A O 1
ATOM 761 N N . ASN A 1 125 ? 8.700 34.852 21.425 1.00 43.09 125 ASN A N 1
ATOM 762 C CA . ASN A 1 125 ? 7.776 34.818 20.269 1.00 44.11 125 ASN A CA 1
ATOM 763 C C . ASN A 1 125 ? 7.458 33.394 19.851 1.00 44.66 125 ASN A C 1
ATOM 764 O O . ASN A 1 125 ? 6.329 33.078 19.476 1.00 45.16 125 ASN A O 1
ATOM 769 N N . ASP A 1 126 ? 8.465 32.536 19.967 1.00 44.86 126 ASP A N 1
ATOM 770 C CA . ASP A 1 126 ? 8.316 31.104 19.788 1.00 45.63 126 ASP A CA 1
ATOM 771 C C . ASP A 1 126 ? 7.200 30.532 20.658 1.00 45.43 126 ASP A C 1
ATOM 772 O O . ASP A 1 126 ? 6.262 29.935 20.139 1.00 46.47 126 ASP A O 1
ATOM 777 N N . ILE A 1 127 ? 7.279 30.746 21.973 1.00 44.19 127 ILE A N 1
ATOM 778 C CA . ILE A 1 127 ? 6.291 30.202 22.884 1.00 43.22 127 ILE A CA 1
ATOM 779 C C . ILE A 1 127 ? 4.962 30.927 22.771 1.00 43.99 127 ILE A C 1
ATOM 780 O O . ILE A 1 127 ? 3.923 30.310 22.969 1.00 44.33 127 ILE A O 1
ATOM 785 N N . LEU A 1 128 ? 4.973 32.211 22.424 1.00 43.85 128 LEU A N 1
ATOM 786 C CA . LEU A 1 128 ? 3.694 32.948 22.301 1.00 44.95 128 LEU A CA 1
ATOM 787 C C . LEU A 1 128 ? 2.907 32.501 21.082 1.00 46.29 128 LEU A C 1
ATOM 788 O O . LEU A 1 128 ? 1.689 32.524 21.081 1.00 46.92 128 LEU A O 1
ATOM 793 N N . THR A 1 129 ? 3.628 32.130 20.030 1.00 47.14 129 THR A N 1
ATOM 794 C CA . THR A 1 129 ? 3.018 31.666 18.814 1.00 48.27 129 THR A CA 1
ATOM 795 C C . THR A 1 129 ? 2.305 30.352 19.127 1.00 48.75 129 THR A C 1
ATOM 796 O O . THR A 1 129 ? 1.133 30.201 18.808 1.00 49.82 129 THR A O 1
ATOM 800 N N . MET A 1 130 ? 2.997 29.443 19.805 1.00 47.93 130 MET A N 1
ATOM 801 C CA . MET A 1 130 ? 2.398 28.202 20.257 1.00 49.21 130 MET A CA 1
ATOM 802 C C . MET A 1 130 ? 1.175 28.456 21.147 1.00 48.76 130 MET A C 1
ATOM 803 O O . MET A 1 130 ? 0.160 27.754 21.067 1.00 49.41 130 MET A O 1
ATOM 808 N N . LEU A 1 131 ? 1.262 29.458 21.999 1.00 48.50 131 LEU A N 1
ATOM 809 C CA . LEU A 1 131 ? 0.153 29.736 22.890 1.00 49.27 131 LEU A CA 1
ATOM 810 C C . LEU A 1 131 ? -1.036 30.213 22.086 1.00 51.89 131 LEU A C 1
ATOM 811 O O . LEU A 1 131 ? -2.142 29.689 22.240 1.00 52.78 131 LEU A O 1
ATOM 816 N N . ASP A 1 132 ? -0.785 31.176 21.203 1.00 55.64 132 ASP A N 1
ATOM 817 C CA . ASP A 1 132 ? -1.838 31.847 20.447 1.00 57.75 132 ASP A CA 1
ATOM 818 C C . ASP A 1 132 ? -2.535 30.922 19.460 1.00 59.24 132 ASP A C 1
ATOM 819 O O . ASP A 1 132 ? -3.765 30.919 19.378 1.00 59.56 132 ASP A O 1
ATOM 824 N N . LYS A 1 133 ? -1.736 30.164 18.709 1.00 60.60 133 LYS A N 1
ATOM 825 C CA . LYS A 1 133 ? -2.254 29.331 17.630 1.00 62.44 133 LYS A CA 1
ATOM 826 C C . LYS A 1 133 ? -2.631 27.924 18.105 1.00 63.88 133 LYS A C 1
ATOM 827 O O . LYS A 1 133 ? -3.554 27.340 17.555 1.00 64.51 133 LYS A O 1
ATOM 829 N N . HIS A 1 134 ? -1.937 27.391 19.118 1.00 64.67 134 HIS A N 1
ATOM 830 C CA . HIS A 1 134 ? -2.150 25.989 19.540 1.00 66.10 134 HIS A CA 1
ATOM 831 C C . HIS A 1 134 ? -2.792 25.785 20.924 1.00 66.87 134 HIS A C 1
ATOM 832 O O . HIS A 1 134 ? -3.802 25.100 21.035 1.00 68.17 134 HIS A O 1
ATOM 839 N N . LEU A 1 135 ? -2.213 26.369 21.969 1.00 66.55 135 LEU A N 1
ATOM 840 C CA . LEU A 1 135 ? -2.539 25.980 23.349 1.00 67.39 135 LEU A CA 1
ATOM 841 C C . LEU A 1 135 ? -3.755 26.639 23.998 1.00 68.20 135 LEU A C 1
ATOM 842 O O . LEU A 1 135 ? -4.514 25.987 24.705 1.00 69.94 135 LEU A O 1
ATOM 847 N N . ILE A 1 136 ? -3.928 27.934 23.798 1.00 67.85 136 ILE A N 1
ATOM 848 C CA . ILE A 1 136 ? -5.090 28.619 24.334 1.00 68.03 136 ILE A CA 1
ATOM 849 C C . ILE A 1 136 ? -6.395 28.137 23.658 1.00 69.61 136 ILE A C 1
ATOM 850 O O . ILE A 1 136 ? -7.412 27.906 24.340 1.00 70.72 136 ILE A O 1
ATOM 855 N N . PRO A 1 137 ? -6.392 28.007 22.317 1.00 69.68 137 PRO A N 1
ATOM 856 C CA . PRO A 1 137 ? -7.625 27.563 21.654 1.00 70.32 137 PRO A CA 1
ATOM 857 C C . PRO A 1 137 ? -8.161 26.174 22.051 1.00 71.18 137 PRO A C 1
ATOM 858 O O . PRO A 1 137 ? -9.381 25.962 22.018 1.00 71.79 137 PRO A O 1
ATOM 862 N N . THR A 1 138 ? -7.290 25.233 22.417 1.00 70.96 138 THR A N 1
ATOM 863 C CA . THR A 1 138 ? -7.786 23.874 22.691 1.00 71.55 138 THR A CA 1
ATOM 864 C C . THR A 1 138 ? -7.982 23.587 24.178 1.00 71.26 138 THR A C 1
ATOM 865 O O . THR A 1 138 ? -8.399 22.485 24.553 1.00 72.17 138 THR A O 1
ATOM 869 N N . ALA A 1 139 ? -7.698 24.579 25.016 1.00 69.87 139 ALA A N 1
ATOM 870 C CA . ALA A 1 139 ? -7.849 24.426 26.456 1.00 69.66 139 ALA A CA 1
ATOM 871 C C . ALA A 1 139 ? -9.320 24.319 26.908 1.00 70.41 139 ALA A C 1
ATOM 872 O O . ALA A 1 139 ? -10.099 25.249 26.699 1.00 70.40 139 ALA A O 1
ATOM 874 N N . THR A 1 140 ? -9.692 23.187 27.516 1.00 71.02 140 THR A N 1
ATOM 875 C CA . THR A 1 140 ? -11.082 22.951 27.976 1.00 71.66 140 THR A CA 1
ATOM 876 C C . THR A 1 140 ? -11.260 23.395 29.417 1.00 71.45 140 THR A C 1
ATOM 877 O O . THR A 1 140 ? -11.977 24.355 29.683 1.00 71.78 140 THR A O 1
ATOM 881 N N . SER A 1 141 ? -10.608 22.679 30.340 1.00 71.25 141 SER A N 1
ATOM 882 C CA . SER A 1 141 ? -10.669 22.972 31.778 1.00 70.65 141 SER A CA 1
ATOM 883 C C . SER A 1 141 ? -10.402 24.456 32.109 1.00 69.58 141 SER A C 1
ATOM 884 O O . SER A 1 141 ? -9.672 25.128 31.391 1.00 68.42 141 SER A O 1
ATOM 887 N N . PRO A 1 142 ? -11.042 24.983 33.171 1.00 69.41 142 PRO A N 1
ATOM 888 C CA . PRO A 1 142 ? -10.704 26.312 33.690 1.00 68.68 142 PRO A CA 1
ATOM 889 C C . PRO A 1 142 ? -9.272 26.334 34.193 1.00 68.29 142 PRO A C 1
ATOM 890 O O . PRO A 1 142 ? -8.587 27.365 34.127 1.00 67.58 142 PRO A O 1
ATOM 894 N N . ASP A 1 143 ? -8.838 25.181 34.695 1.00 68.51 143 ASP A N 1
ATOM 895 C CA . ASP A 1 143 ? -7.482 24.969 35.158 1.00 67.73 143 ASP A CA 1
ATOM 896 C C . ASP A 1 143 ? -6.470 25.303 34.056 1.00 66.40 143 ASP A C 1
ATOM 897 O O . ASP A 1 143 ? -5.559 26.101 34.249 1.00 66.12 143 ASP A O 1
ATOM 902 N N . SER A 1 144 ? -6.632 24.695 32.890 1.00 65.54 144 SER A N 1
ATOM 903 C CA . SER A 1 144 ? -5.641 24.851 31.856 1.00 63.69 144 SER A CA 1
ATOM 904 C C . SER A 1 144 ? -5.843 26.135 31.100 1.00 62.00 144 SER A C 1
ATOM 905 O O . SER A 1 144 ? -4.875 26.674 30.548 1.00 62.50 144 SER A O 1
ATOM 908 N N . LYS A 1 145 ? -7.058 26.673 31.116 1.00 55.17 145 LYS A N 1
ATOM 909 C CA . LYS A 1 145 ? -7.284 27.963 30.487 1.00 51.97 145 LYS A CA 1
ATOM 910 C C . LYS A 1 145 ? -6.509 29.032 31.258 1.00 49.06 145 LYS A C 1
ATOM 911 O O . LYS A 1 145 ? -5.805 29.834 30.653 1.00 46.98 145 LYS A O 1
ATOM 917 N N . VAL A 1 146 ? -6.581 29.002 32.590 1.00 48.29 146 VAL A N 1
ATOM 918 C CA . VAL A 1 146 ? -5.820 29.959 33.424 1.00 45.94 146 VAL A CA 1
ATOM 919 C C . VAL A 1 146 ? -4.339 29.796 33.200 1.00 44.92 146 VAL A C 1
ATOM 920 O O . VAL A 1 146 ? -3.606 30.776 32.994 1.00 43.87 146 VAL A O 1
ATOM 924 N N . PHE A 1 147 ? -3.900 28.547 33.227 1.00 45.04 147 PHE A N 1
ATOM 925 C CA . PHE A 1 147 ? -2.498 28.252 33.089 1.00 43.68 147 PHE A CA 1
ATOM 926 C C . PHE A 1 147 ? -1.941 28.937 31.851 1.00 42.17 147 PHE A C 1
ATOM 927 O O . PHE A 1 147 ? -0.933 29.637 31.919 1.00 40.64 147 PHE A O 1
ATOM 935 N N . TYR A 1 148 ? -2.599 28.716 30.718 1.00 42.35 148 TYR A N 1
ATOM 936 C CA . TYR A 1 148 ? -2.090 29.199 29.429 1.00 41.52 148 TYR A CA 1
ATOM 937 C C . TYR A 1 148 ? -2.246 30.709 29.218 1.00 40.46 148 TYR A C 1
ATOM 938 O O . TYR A 1 148 ? -1.353 31.315 28.623 1.00 40.53 148 TYR A O 1
ATOM 947 N N . PHE A 1 149 ? -3.343 31.316 29.687 1.00 39.48 149 PHE A N 1
ATOM 948 C CA . PHE A 1 149 ? -3.441 32.785 29.668 1.00 38.58 149 PHE A CA 1
ATOM 949 C C . PHE A 1 149 ? -2.337 33.403 30.518 1.00 37.94 149 PHE A C 1
ATOM 950 O O . PHE A 1 149 ? -1.687 34.374 30.088 1.00 37.60 149 PHE A O 1
ATOM 958 N N . LYS A 1 150 ? -2.115 32.832 31.709 1.00 37.16 150 LYS A N 1
ATOM 959 C CA . LYS A 1 150 ? -1.071 33.336 32.569 1.00 36.31 150 LYS A CA 1
ATOM 960 C C . LYS A 1 150 ? 0.283 33.243 31.838 1.00 36.06 150 LYS A C 1
ATOM 961 O O . LYS A 1 150 ? 1.099 34.203 31.817 1.00 34.36 150 LYS A O 1
ATOM 967 N N . MET A 1 151 ? 0.517 32.091 31.222 1.00 36.65 151 MET A N 1
ATOM 968 C CA . MET A 1 151 ? 1.809 31.851 30.582 1.00 36.69 151 MET A CA 1
ATOM 969 C C . MET A 1 151 ? 1.988 32.909 29.493 1.00 35.48 151 MET A C 1
ATOM 970 O O . MET A 1 151 ? 3.061 33.445 29.321 1.00 35.68 151 MET A O 1
ATOM 975 N N . LYS A 1 152 ? 0.899 33.308 28.850 1.00 35.14 152 LYS A N 1
ATOM 976 C CA . LYS A 1 152 ? 0.944 34.351 27.820 1.00 33.53 152 LYS A CA 1
ATOM 977 C C . LYS A 1 152 ? 1.254 35.773 28.340 1.00 32.74 152 LYS A C 1
ATOM 978 O O . LYS A 1 152 ? 2.045 36.499 27.716 1.00 33.59 152 LYS A O 1
ATOM 984 N N . GLY A 1 153 ? 0.630 36.203 29.431 1.00 31.19 153 GLY A N 1
ATOM 985 C CA . GLY A 1 153 ? 1.015 37.475 30.034 1.00 30.42 153 GLY A CA 1
ATOM 986 C C . GLY A 1 153 ? 2.497 37.424 30.441 1.00 30.77 153 GLY A C 1
ATOM 987 O O . GLY A 1 153 ? 3.224 38.405 30.243 1.00 30.75 153 GLY A O 1
ATOM 988 N N . ASP A 1 154 ? 2.964 36.288 31.002 1.00 29.77 154 ASP A N 1
ATOM 989 C CA . ASP A 1 154 ? 4.362 36.170 31.387 1.00 29.23 154 ASP A CA 1
ATOM 990 C C . ASP A 1 154 ? 5.279 36.410 30.205 1.00 29.12 154 ASP A C 1
ATOM 991 O O . ASP A 1 154 ? 6.272 37.143 30.350 1.00 28.56 154 ASP A O 1
ATOM 996 N N . TYR A 1 155 ? 4.992 35.808 29.050 1.00 28.49 155 TYR A N 1
ATOM 997 C CA . TYR A 1 155 ? 5.951 35.956 27.962 1.00 29.29 155 TYR A CA 1
ATOM 998 C C . TYR A 1 155 ? 5.950 37.365 27.328 1.00 30.27 155 TYR A C 1
ATOM 999 O O . TYR A 1 155 ? 7.036 37.884 27.029 1.00 30.28 155 TYR A O 1
ATOM 1008 N N . HIS A 1 156 ? 4.764 37.990 27.191 1.00 29.92 156 HIS A N 1
ATOM 1009 C CA . HIS A 1 156 ? 4.685 39.411 26.886 1.00 30.21 156 HIS A CA 1
ATOM 1010 C C . HIS A 1 156 ? 5.339 40.304 27.940 1.00 30.59 156 HIS A C 1
ATOM 1011 O O . HIS A 1 156 ? 5.953 41.314 27.609 1.00 30.81 156 HIS A O 1
ATOM 1018 N N . ARG A 1 157 ? 5.169 39.968 29.221 1.00 31.23 157 ARG A N 1
ATOM 1019 C CA . ARG A 1 157 ? 5.901 40.648 30.294 1.00 31.71 157 ARG A CA 1
ATOM 1020 C C . ARG A 1 157 ? 7.440 40.551 30.114 1.00 31.63 157 ARG A C 1
ATOM 1021 O O . ARG A 1 157 ? 8.143 41.576 30.204 1.00 31.98 157 ARG A O 1
ATOM 1029 N N . TYR A 1 158 ? 7.964 39.354 29.824 1.00 30.71 158 TYR A N 1
ATOM 1030 C CA . TYR A 1 158 ? 9.400 39.237 29.579 1.00 30.41 158 TYR A CA 1
ATOM 1031 C C . TYR A 1 158 ? 9.877 40.165 28.455 1.00 30.94 158 TYR A C 1
ATOM 1032 O O . TYR A 1 158 ? 10.898 40.835 28.612 1.00 31.62 158 TYR A O 1
ATOM 1041 N N . ILE A 1 159 ? 9.143 40.227 27.344 1.00 30.94 159 ILE A N 1
ATOM 1042 C CA . ILE A 1 159 ? 9.411 41.216 26.291 1.00 31.59 159 ILE A CA 1
ATOM 1043 C C . ILE A 1 159 ? 9.350 42.678 26.790 1.00 32.93 159 ILE A C 1
ATOM 1044 O O . ILE A 1 159 ? 10.240 43.511 26.488 1.00 33.46 159 ILE A O 1
ATOM 1049 N N . SER A 1 160 ? 8.308 43.003 27.548 1.00 33.24 160 SER A N 1
ATOM 1050 C CA . SER A 1 160 ? 8.177 44.375 28.078 1.00 35.24 160 SER A CA 1
ATOM 1051 C C . SER A 1 160 ? 9.342 44.771 28.947 1.00 35.54 160 SER A C 1
ATOM 1052 O O . SER A 1 160 ? 9.636 45.979 29.090 1.00 36.60 160 SER A O 1
ATOM 1055 N N . GLU A 1 161 ? 9.976 43.756 29.548 1.00 34.50 161 GLU A N 1
ATOM 1056 C CA . GLU A 1 161 ? 11.078 44.017 30.467 1.00 34.82 161 GLU A CA 1
ATOM 1057 C C . GLU A 1 161 ? 12.196 44.823 29.808 1.00 34.98 161 GLU A C 1
ATOM 1058 O O . GLU A 1 161 ? 12.765 45.673 30.472 1.00 34.49 161 GLU A O 1
ATOM 1064 N N . PHE A 1 162 ? 12.491 44.553 28.525 1.00 35.07 162 PHE A N 1
ATOM 1065 C CA . PHE A 1 162 ? 13.598 45.221 27.805 1.00 35.86 162 PHE A CA 1
ATOM 1066 C C . PHE A 1 162 ? 13.169 46.145 26.667 1.00 37.86 162 PHE A C 1
ATOM 1067 O O . PHE A 1 162 ? 13.992 46.869 26.105 1.00 40.13 162 PHE A O 1
ATOM 1075 N N . SER A 1 163 ? 11.896 46.099 26.291 1.00 38.64 163 SER A N 1
ATOM 1076 C CA . SER A 1 163 ? 11.356 47.017 25.279 1.00 39.24 163 SER A CA 1
ATOM 1077 C C . SER A 1 163 ? 11.242 48.418 25.838 1.00 40.94 163 SER A C 1
ATOM 1078 O O . SER A 1 163 ? 11.204 48.605 27.055 1.00 41.39 163 SER A O 1
ATOM 1081 N N . THR A 1 164 ? 11.210 49.418 24.963 1.00 42.97 164 THR A N 1
ATOM 1082 C CA . THR A 1 164 ? 10.985 50.782 25.411 1.00 44.01 164 THR A CA 1
ATOM 1083 C C . THR A 1 164 ? 9.921 51.459 24.540 1.00 45.21 164 THR A C 1
ATOM 1084 O O . THR A 1 164 ? 9.494 50.906 23.520 1.00 45.10 164 THR A O 1
ATOM 1088 N N . GLY A 1 165 ? 9.515 52.665 24.944 1.00 46.21 165 GLY A N 1
ATOM 1089 C CA . GLY A 1 165 ? 8.529 53.454 24.215 1.00 47.31 165 GLY A CA 1
ATOM 1090 C C . GLY A 1 165 ? 7.323 52.661 23.748 1.00 46.75 165 GLY A C 1
ATOM 1091 O O . GLY A 1 165 ? 6.649 51.991 24.547 1.00 45.81 165 GLY A O 1
ATOM 1092 N N . ASP A 1 166 ? 7.077 52.727 22.446 1.00 48.05 166 ASP A N 1
ATOM 1093 C CA . ASP A 1 166 ? 5.889 52.150 21.821 1.00 48.67 166 ASP A CA 1
ATOM 1094 C C . ASP A 1 166 ? 5.849 50.638 21.895 1.00 46.50 166 ASP A C 1
ATOM 1095 O O . ASP A 1 166 ? 4.792 50.081 22.139 1.00 45.89 166 ASP A O 1
ATOM 1100 N N . SER A 1 167 ? 6.990 49.980 21.661 1.00 46.02 167 SER A N 1
ATOM 1101 C CA . SER A 1 167 ? 7.070 48.523 21.771 1.00 44.24 167 SER A CA 1
ATOM 1102 C C . SER A 1 167 ? 6.693 48.036 23.172 1.00 42.52 167 SER A C 1
ATOM 1103 O O . SER A 1 167 ? 5.932 47.088 23.308 1.00 41.35 167 SER A O 1
ATOM 1106 N N . LYS A 1 168 ? 7.213 48.694 24.202 1.00 41.98 168 LYS A N 1
ATOM 1107 C CA . LYS A 1 168 ? 6.877 48.320 25.573 1.00 41.09 168 LYS A CA 1
ATOM 1108 C C . LYS A 1 168 ? 5.369 48.438 25.793 1.00 40.87 168 LYS A C 1
ATOM 1109 O O . LYS A 1 168 ? 4.754 47.488 26.305 1.00 39.90 168 LYS A O 1
ATOM 1115 N N . GLN A 1 169 ? 4.780 49.570 25.365 1.00 40.92 169 GLN A N 1
ATOM 1116 C CA . GLN A 1 169 ? 3.355 49.795 25.514 1.00 40.48 169 GLN A CA 1
ATOM 1117 C C . GLN A 1 169 ? 2.567 48.684 24.848 1.00 39.85 169 GLN A C 1
ATOM 1118 O O . GLN A 1 169 ? 1.727 48.049 25.509 1.00 40.14 169 GLN A O 1
ATOM 1120 N N . SER A 1 170 ? 2.873 48.384 23.598 1.00 38.83 170 SER A N 1
ATOM 1121 C CA . SER A 1 170 ? 2.139 47.330 22.899 1.00 39.37 170 SER A CA 1
ATOM 1122 C C . SER A 1 170 ? 2.270 45.927 23.532 1.00 38.21 170 SER A C 1
ATOM 1123 O O . SER A 1 170 ? 1.291 45.182 23.599 1.00 38.48 170 SER A O 1
ATOM 1126 N N . SER A 1 171 ? 3.452 45.558 24.005 1.00 37.10 171 SER A N 1
ATOM 1127 C CA . SER A 1 171 ? 3.562 44.264 24.645 1.00 37.18 171 SER A CA 1
ATOM 1128 C C . SER A 1 171 ? 2.990 44.282 26.088 1.00 37.51 171 SER A C 1
ATOM 1129 O O . SER A 1 171 ? 2.460 43.274 26.577 1.00 36.60 171 SER A O 1
ATOM 1132 N N . ALA A 1 172 ? 3.050 45.448 26.739 1.00 38.11 172 ALA A N 1
ATOM 1133 C CA . ALA A 1 172 ? 2.428 45.601 28.053 1.00 38.39 172 ALA A CA 1
ATOM 1134 C C . ALA A 1 172 ? 0.925 45.453 27.935 1.00 39.90 172 ALA A C 1
ATOM 1135 O O . ALA A 1 172 ? 0.293 44.973 28.887 1.00 40.39 172 ALA A O 1
ATOM 1137 N N . GLU A 1 173 ? 0.356 45.865 26.790 1.00 41.38 173 GLU A N 1
ATOM 1138 C CA . GLU A 1 173 ? -1.098 45.782 26.567 1.00 43.07 173 GLU A CA 1
ATOM 1139 C C . GLU A 1 173 ? -1.505 44.336 26.276 1.00 42.23 173 GLU A C 1
ATOM 1140 O O . GLU A 1 173 ? -2.574 43.881 26.735 1.00 42.38 173 GLU A O 1
ATOM 1146 N N . ASP A 1 174 ? -0.665 43.621 25.514 1.00 40.40 174 ASP A N 1
ATOM 1147 C CA . ASP A 1 174 ? -0.943 42.222 25.263 1.00 39.65 174 ASP A CA 1
ATOM 1148 C C . ASP A 1 174 ? -0.854 41.423 26.581 1.00 38.08 174 ASP A C 1
ATOM 1149 O O . ASP A 1 174 ? -1.641 40.480 26.809 1.00 38.70 174 ASP A O 1
ATOM 1154 N N . ALA A 1 175 ? 0.075 41.798 27.451 1.00 35.97 175 ALA A N 1
ATOM 1155 C CA . ALA A 1 175 ? 0.216 41.099 28.750 1.00 35.15 175 ALA A CA 1
ATOM 1156 C C . ALA A 1 175 ? -0.970 41.411 29.649 1.00 35.38 175 ALA A C 1
ATOM 1157 O O . ALA A 1 175 ? -1.573 40.504 30.242 1.00 35.60 175 ALA A O 1
ATOM 1159 N N . LEU A 1 176 ? -1.318 42.699 29.742 1.00 35.37 176 LEU A N 1
ATOM 1160 C CA . LEU A 1 176 ? -2.459 43.103 30.542 1.00 35.23 176 LEU A CA 1
ATOM 1161 C C . LEU A 1 176 ? -3.702 42.335 30.142 1.00 36.03 176 LEU A C 1
ATOM 1162 O O . LEU A 1 176 ? -4.447 41.838 31.017 1.00 36.88 176 LEU A O 1
ATOM 1167 N N . LYS A 1 177 ? -3.928 42.208 28.840 1.00 35.64 177 LYS A N 1
ATOM 1168 C CA . LYS A 1 177 ? -5.143 41.551 28.393 1.00 36.96 177 LYS A CA 1
ATOM 1169 C C . LYS A 1 177 ? -5.121 40.057 28.754 1.00 36.68 177 LYS A C 1
ATOM 1170 O O . LYS A 1 177 ? -6.137 39.510 29.208 1.00 37.88 177 LYS A O 1
ATOM 1176 N N . ALA A 1 178 ? -3.963 39.421 28.609 1.00 35.07 178 ALA A N 1
ATOM 1177 C CA . ALA A 1 178 ? -3.828 38.000 28.930 1.00 35.01 178 ALA A CA 1
ATOM 1178 C C . ALA A 1 178 ? -4.046 37.745 30.414 1.00 35.45 178 ALA A C 1
ATOM 1179 O O . ALA A 1 178 ? -4.726 36.791 30.795 1.00 36.39 178 ALA A O 1
ATOM 1181 N N . TYR A 1 179 ? -3.463 38.573 31.266 1.00 35.25 179 TYR A N 1
ATOM 1182 C CA . TYR A 1 179 ? -3.669 38.379 32.699 1.00 36.13 179 TYR A CA 1
ATOM 1183 C C . TYR A 1 179 ? -5.147 38.600 33.117 1.00 38.39 179 TYR A C 1
ATOM 1184 O O . TYR A 1 179 ? -5.661 37.875 33.966 1.00 39.66 179 TYR A O 1
ATOM 1193 N N . LYS A 1 180 ? -5.821 39.590 32.523 1.00 39.78 180 LYS A N 1
ATOM 1194 C CA . LYS A 1 180 ? -7.237 39.835 32.775 1.00 42.02 180 LYS A CA 1
ATOM 1195 C C . LYS A 1 180 ? -8.058 38.633 32.338 1.00 43.24 180 LYS A C 1
ATOM 1196 O O . LYS A 1 180 ? -8.965 38.188 33.070 1.00 44.28 180 LYS A O 1
ATOM 1202 N N . ASP A 1 181 ? -7.755 38.122 31.143 1.00 42.69 181 ASP A N 1
ATOM 1203 C CA . ASP A 1 181 ? -8.465 36.982 30.626 1.00 43.95 181 ASP A CA 1
ATOM 1204 C C . ASP A 1 181 ? -8.291 35.836 31.576 1.00 44.65 181 ASP A C 1
ATOM 1205 O O . ASP A 1 181 ? -9.263 35.132 31.864 1.00 46.99 181 ASP A O 1
ATOM 1210 N N . ALA A 1 182 ? -7.073 35.660 32.096 1.00 43.36 182 ALA A N 1
ATOM 1211 C CA . ALA A 1 182 ? -6.808 34.599 33.078 1.00 43.92 182 ALA A CA 1
ATOM 1212 C C . ALA A 1 182 ? -7.561 34.866 34.373 1.00 45.02 182 ALA A C 1
ATOM 1213 O O . ALA A 1 182 ? -8.061 33.945 35.000 1.00 46.62 182 ALA A O 1
ATOM 1215 N N . THR A 1 183 ? -7.641 36.124 34.771 1.00 44.77 183 THR A N 1
ATOM 1216 C CA . THR A 1 183 ? -8.345 36.488 35.984 1.00 46.37 183 THR A CA 1
ATOM 1217 C C . THR A 1 183 ? -9.842 36.132 35.905 1.00 47.85 183 THR A C 1
ATOM 1218 O O . THR A 1 183 ? -10.407 35.573 36.865 1.00 48.62 183 THR A O 1
ATOM 1222 N N . VAL A 1 184 ? -10.462 36.434 34.760 1.00 48.02 184 VAL A N 1
ATOM 1223 C CA . VAL A 1 184 ? -11.876 36.150 34.556 1.00 49.60 184 VAL A CA 1
ATOM 1224 C C . VAL A 1 184 ? -12.164 34.668 34.786 1.00 50.84 184 VAL A C 1
ATOM 1225 O O . VAL A 1 184 ? -13.022 34.322 35.595 1.00 52.00 184 VAL A O 1
ATOM 1229 N N . VAL A 1 185 ? -11.395 33.805 34.125 1.00 50.38 185 VAL A N 1
ATOM 1230 C CA . VAL A 1 185 ? -11.534 32.367 34.299 1.00 51.57 185 VAL A CA 1
ATOM 1231 C C . VAL A 1 185 ? -11.154 31.880 35.724 1.00 52.56 185 VAL A C 1
ATOM 1232 O O . VAL A 1 185 ? -11.850 31.036 36.312 1.00 55.22 185 VAL A O 1
ATOM 1236 N N . ALA A 1 186 ? -10.094 32.438 36.292 1.00 50.86 186 ALA A N 1
ATOM 1237 C CA . ALA A 1 186 ? -9.680 32.100 37.650 1.00 51.46 186 ALA A CA 1
ATOM 1238 C C . ALA A 1 186 ? -10.779 32.271 38.708 1.00 53.76 186 ALA A C 1
ATOM 1239 O O . ALA A 1 186 ? -10.673 31.673 39.783 1.00 54.88 186 ALA A O 1
ATOM 1241 N N . LYS A 1 187 ? -11.810 33.078 38.417 1.00 54.81 187 LYS A N 1
ATOM 1242 C CA . LYS A 1 187 ? -12.897 33.319 39.371 1.00 57.10 187 LYS A CA 1
ATOM 1243 C C . LYS A 1 187 ? -13.641 32.009 39.666 1.00 60.00 187 LYS A C 1
ATOM 1244 O O . LYS A 1 187 ? -14.448 31.946 40.600 1.00 61.61 187 LYS A O 1
ATOM 1246 N N . ASP A 1 188 ? -13.352 30.972 38.873 1.00 60.83 188 ASP A N 1
ATOM 1247 C CA . ASP A 1 188 ? -13.987 29.657 39.021 1.00 63.72 188 ASP A CA 1
ATOM 1248 C C . ASP A 1 188 ? -13.111 28.666 39.817 1.00 63.80 188 ASP A C 1
ATOM 1249 O O . ASP A 1 188 ? -13.505 27.508 40.038 1.00 66.18 188 ASP A O 1
ATOM 1254 N N . LEU A 1 189 ? -11.927 29.114 40.225 1.00 61.00 189 LEU A N 1
ATOM 1255 C CA . LEU A 1 189 ? -11.056 28.322 41.088 1.00 60.65 189 LEU A CA 1
ATOM 1256 C C . LEU A 1 189 ? -11.154 28.816 42.535 1.00 60.47 189 LEU A C 1
ATOM 1257 O O . LEU A 1 189 ? -11.441 29.982 42.767 1.00 59.69 189 LEU A O 1
ATOM 1262 N N . GLU A 1 190 ? -10.929 27.943 43.511 1.00 61.24 190 GLU A N 1
ATOM 1263 C CA . GLU A 1 190 ? -10.915 28.400 44.905 1.00 61.42 190 GLU A CA 1
ATOM 1264 C C . GLU A 1 190 ? -9.781 29.419 45.092 1.00 58.57 190 GLU A C 1
ATOM 1265 O O . GLU A 1 190 ? -8.744 29.336 44.411 1.00 56.72 190 GLU A O 1
ATOM 1267 N N . PRO A 1 191 ? -9.987 30.399 45.995 1.00 57.99 191 PRO A N 1
ATOM 1268 C CA . PRO A 1 191 ? -8.999 31.446 46.247 1.00 55.74 191 PRO A CA 1
ATOM 1269 C C . PRO A 1 191 ? -7.661 30.854 46.648 1.00 55.05 191 PRO A C 1
ATOM 1270 O O . PRO A 1 191 ? -6.636 31.498 46.423 1.00 52.90 191 PRO A O 1
ATOM 1274 N N . THR A 1 192 ? -7.697 29.645 47.232 1.00 56.56 192 THR A N 1
ATOM 1275 C CA . THR A 1 192 ? -6.504 28.854 47.568 1.00 56.50 192 THR A CA 1
ATOM 1276 C C . THR A 1 192 ? -5.898 28.041 46.422 1.00 56.09 192 THR A C 1
ATOM 1277 O O . THR A 1 192 ? -4.870 27.411 46.629 1.00 55.96 192 THR A O 1
ATOM 1281 N N . HIS A 1 193 ? -6.524 28.007 45.246 1.00 56.00 193 HIS A N 1
ATOM 1282 C CA . HIS A 1 193 ? -5.959 27.211 44.165 1.00 56.08 193 HIS A CA 1
ATOM 1283 C C . HIS A 1 193 ? -4.564 27.762 43.803 1.00 54.37 193 HIS A C 1
ATOM 1284 O O . HIS A 1 193 ? -4.409 28.978 43.647 1.00 53.22 193 HIS A O 1
ATOM 1291 N N . PRO A 1 194 ? -3.536 26.881 43.735 1.00 54.22 194 PRO A N 1
ATOM 1292 C CA . PRO A 1 194 ? -2.189 27.298 43.357 1.00 51.92 194 PRO A CA 1
ATOM 1293 C C . PRO A 1 194 ? -2.121 28.014 42.014 1.00 50.12 194 PRO A C 1
ATOM 1294 O O . PRO A 1 194 ? -1.318 28.962 41.847 1.00 48.18 194 PRO A O 1
ATOM 1298 N N . ILE A 1 195 ? -2.936 27.595 41.055 1.00 50.10 195 ILE A N 1
ATOM 1299 C CA . ILE A 1 195 ? -2.873 28.295 39.771 1.00 48.47 195 ILE A CA 1
ATOM 1300 C C . ILE A 1 195 ? -3.421 29.721 39.894 1.00 46.37 195 ILE A C 1
ATOM 1301 O O . ILE A 1 195 ? -2.807 30.669 39.375 1.00 45.06 195 ILE A O 1
ATOM 1306 N N . ARG A 1 196 ? -4.506 29.888 40.652 1.00 46.45 196 ARG A N 1
ATOM 1307 C CA . ARG A 1 196 ? -5.068 31.221 40.865 1.00 44.70 196 ARG A CA 1
ATOM 1308 C C . ARG A 1 196 ? -4.106 32.101 41.670 1.00 43.28 196 ARG A C 1
ATOM 1309 O O . ARG A 1 196 ? -3.925 33.279 41.356 1.00 42.02 196 ARG A O 1
ATOM 1317 N N . LEU A 1 197 ? -3.443 31.519 42.670 1.00 43.46 197 LEU A N 1
ATOM 1318 C CA . LEU A 1 197 ? -2.530 32.289 43.526 1.00 42.39 197 LEU A CA 1
ATOM 1319 C C . LEU A 1 197 ? -1.303 32.763 42.753 1.00 40.92 197 LEU A C 1
ATOM 1320 O O . LEU A 1 197 ? -0.897 33.920 42.881 1.00 40.05 197 LEU A O 1
ATOM 1325 N N . GLY A 1 198 ? -0.741 31.860 41.942 1.00 40.94 198 GLY A N 1
ATOM 1326 C CA . GLY A 1 198 ? 0.376 32.145 41.049 1.00 39.34 198 GLY A CA 1
ATOM 1327 C C . GLY A 1 198 ? 0.005 33.164 40.013 1.00 39.33 198 GLY A C 1
ATOM 1328 O O . GLY A 1 198 ? 0.834 33.985 39.625 1.00 39.47 198 GLY A O 1
ATOM 1329 N N . LEU A 1 199 ? -1.242 33.144 39.560 1.00 39.68 199 LEU A N 1
ATOM 1330 C CA . LEU A 1 199 ? -1.700 34.195 38.671 1.00 38.43 199 LEU A CA 1
ATOM 1331 C C . LEU A 1 199 ? -1.612 35.556 39.320 1.00 37.36 199 LEU A C 1
ATOM 1332 O O . LEU A 1 199 ? -1.104 36.497 38.692 1.00 36.97 199 LEU A O 1
ATOM 1337 N N . ALA A 1 200 ? -2.092 35.668 40.559 1.00 37.07 200 ALA A N 1
ATOM 1338 C CA . ALA A 1 200 ? -2.095 36.961 41.277 1.00 36.47 200 ALA A CA 1
ATOM 1339 C C . ALA A 1 200 ? -0.663 37.488 41.576 1.00 35.96 200 ALA A C 1
ATOM 1340 O O . ALA A 1 200 ? -0.386 38.691 41.454 1.00 34.95 200 ALA A O 1
ATOM 1342 N N . LEU A 1 201 ? 0.237 36.570 41.944 1.00 35.51 201 LEU A N 1
ATOM 1343 C CA . LEU A 1 201 ? 1.644 36.891 42.182 1.00 35.48 201 LEU A CA 1
ATOM 1344 C C . LEU A 1 201 ? 2.288 37.527 40.949 1.00 35.34 201 LEU A C 1
ATOM 1345 O O . LEU A 1 201 ? 2.851 38.628 41.048 1.00 36.48 201 LEU A O 1
ATOM 1350 N N . ASN A 1 202 ? 2.186 36.868 39.790 1.00 34.15 202 ASN A N 1
ATOM 1351 C CA . ASN A 1 202 ? 2.791 37.386 38.561 1.00 33.14 202 ASN A CA 1
ATOM 1352 C C . ASN A 1 202 ? 2.054 38.628 38.046 1.00 33.10 202 ASN A C 1
ATOM 1353 O O . ASN A 1 202 ? 2.672 39.588 37.565 1.00 33.24 202 ASN A O 1
ATOM 1358 N N . PHE A 1 203 ? 0.721 38.615 38.125 1.00 33.37 203 PHE A N 1
ATOM 1359 C CA . PHE A 1 203 ? -0.077 39.741 37.631 1.00 31.99 203 PHE A CA 1
ATOM 1360 C C . PHE A 1 203 ? 0.306 40.957 38.486 1.00 31.93 203 PHE A C 1
ATOM 1361 O O . PHE A 1 203 ? 0.515 42.038 37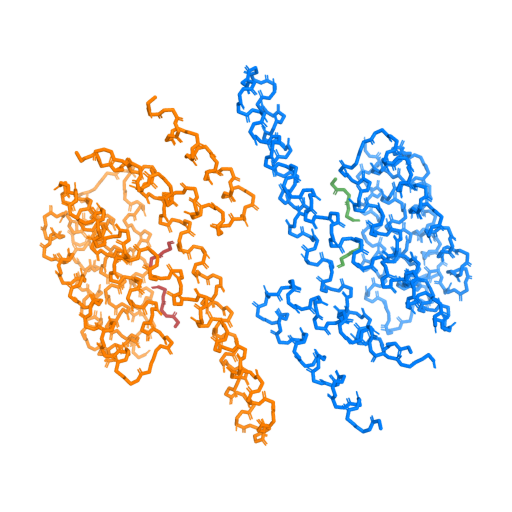.950 1.00 32.22 203 PHE A O 1
ATOM 1369 N N . SER A 1 204 ? 0.492 40.800 39.802 1.00 32.06 204 SER A N 1
ATOM 1370 C CA . SER A 1 204 ? 0.859 41.991 40.600 1.00 32.10 204 SER A CA 1
ATOM 1371 C C . SER A 1 204 ? 2.294 42.433 40.324 1.00 31.28 204 SER A C 1
ATOM 1372 O O . SER A 1 204 ? 2.578 43.616 40.265 1.00 30.67 204 SER A O 1
ATOM 1375 N N . VAL A 1 205 ? 3.202 41.470 40.171 1.00 31.31 205 VAL A N 1
ATOM 1376 C CA . VAL A 1 205 ? 4.568 41.756 39.770 1.00 31.01 205 VAL A CA 1
ATOM 1377 C C . VAL A 1 205 ? 4.552 42.571 38.472 1.00 31.69 205 VAL A C 1
ATOM 1378 O O . VAL A 1 205 ? 5.239 43.602 38.344 1.00 32.39 205 VAL A O 1
ATOM 1382 N N . PHE A 1 206 ? 3.733 42.139 37.520 1.00 31.50 206 PHE A N 1
ATOM 1383 C CA . PHE A 1 206 ? 3.561 42.877 36.281 1.00 31.67 206 PHE A CA 1
ATOM 1384 C C . PHE A 1 206 ? 3.118 44.325 36.511 1.00 32.71 206 PHE A C 1
ATOM 1385 O O . PHE A 1 206 ? 3.659 45.232 35.884 1.00 34.96 206 PHE A O 1
ATOM 1393 N N . HIS A 1 207 ? 2.132 44.563 37.368 1.00 32.58 207 HIS A N 1
ATOM 1394 C CA . HIS A 1 207 ? 1.736 45.942 37.623 1.00 33.94 207 HIS A CA 1
ATOM 1395 C C . HIS A 1 207 ? 2.876 46.723 38.205 1.00 34.91 207 HIS A C 1
ATOM 1396 O O . HIS A 1 207 ? 3.083 47.879 37.817 1.00 36.70 207 HIS A O 1
ATOM 1403 N N . TYR A 1 208 ? 3.608 46.125 39.149 1.00 34.97 208 TYR A N 1
ATOM 1404 C CA . TYR A 1 208 ? 4.656 46.855 39.823 1.00 35.54 208 TYR A CA 1
ATOM 1405 C C . TYR A 1 208 ? 5.832 47.178 38.913 1.00 36.60 208 TYR A C 1
ATOM 1406 O O . TYR A 1 208 ? 6.332 48.291 38.931 1.00 36.73 208 TYR A O 1
ATOM 1415 N N . GLU A 1 209 ? 6.305 46.178 38.165 1.00 40.71 209 GLU A N 1
ATOM 1416 C CA . GLU A 1 209 ? 7.586 46.280 37.451 1.00 42.24 209 GLU A CA 1
ATOM 1417 C C . GLU A 1 209 ? 7.434 46.861 36.054 1.00 42.01 209 GLU A C 1
ATOM 1418 O O . GLU A 1 209 ? 8.266 47.655 35.619 1.00 42.48 209 GLU A O 1
ATOM 1421 N N . ILE A 1 210 ? 6.355 46.497 35.365 1.00 41.72 210 ILE A N 1
ATOM 1422 C CA . ILE A 1 210 ? 6.224 46.849 33.970 1.00 41.44 210 ILE A CA 1
ATOM 1423 C C . ILE A 1 210 ? 5.493 48.147 33.814 1.00 41.76 210 ILE A C 1
ATOM 1424 O O . ILE A 1 210 ? 5.982 49.024 33.111 1.00 43.30 210 ILE A O 1
ATOM 1429 N N . LEU A 1 211 ? 4.320 48.257 34.451 1.00 41.67 211 LEU A N 1
ATOM 1430 C CA . LEU A 1 211 ? 3.433 49.427 34.359 1.00 41.35 211 LEU A CA 1
ATOM 1431 C C . LEU A 1 211 ? 3.810 50.503 35.376 1.00 42.25 211 LEU A C 1
ATOM 1432 O O . LEU A 1 211 ? 3.412 51.637 35.242 1.00 41.51 211 LEU A O 1
ATOM 1437 N N . ASN A 1 212 ? 4.583 50.131 36.398 1.00 43.74 212 ASN A N 1
ATOM 1438 C CA . ASN A 1 212 ? 5.007 51.068 37.428 1.00 45.08 212 ASN A CA 1
ATOM 1439 C C . ASN A 1 212 ? 3.742 51.592 38.131 1.00 45.08 212 ASN A C 1
ATOM 1440 O O . ASN A 1 212 ? 3.506 52.808 38.242 1.00 44.73 212 ASN A O 1
ATOM 1445 N N . GLU A 1 213 ? 2.916 50.643 38.582 1.00 44.57 213 GLU A N 1
ATOM 1446 C CA . GLU A 1 213 ? 1.691 50.978 39.289 1.00 44.16 213 GLU A CA 1
ATOM 1447 C C . GLU A 1 213 ? 1.744 50.317 40.649 1.00 44.14 213 GLU A C 1
ATOM 1448 O O . GLU A 1 213 ? 1.087 49.294 40.900 1.00 44.38 213 GLU A O 1
ATOM 1454 N N . PRO A 1 214 ? 2.547 50.888 41.559 1.00 44.65 214 PRO A N 1
ATOM 1455 C CA . PRO A 1 214 ? 2.732 50.218 42.863 1.00 44.36 214 PRO A CA 1
ATOM 1456 C C . PRO A 1 214 ? 1.430 50.025 43.662 1.00 44.61 214 PRO A C 1
ATOM 1457 O O . PRO A 1 214 ? 1.289 49.007 44.332 1.00 45.67 214 PRO A O 1
ATOM 1461 N N . ARG A 1 215 ? 0.484 50.960 43.586 1.00 44.27 215 ARG A N 1
ATOM 1462 C CA . ARG A 1 215 ? -0.790 50.803 44.312 1.00 44.72 215 ARG A CA 1
ATOM 1463 C C . ARG A 1 215 ? -1.669 49.644 43.798 1.00 44.78 215 ARG A C 1
ATOM 1464 O O . ARG A 1 215 ? -2.219 48.880 44.611 1.00 45.00 215 ARG A O 1
ATOM 1472 N N . ALA A 1 216 ? -1.835 49.530 42.472 1.00 44.26 216 ALA A N 1
ATOM 1473 C CA . ALA A 1 216 ? -2.580 48.381 41.899 1.00 44.69 216 ALA A CA 1
ATOM 1474 C C . ALA A 1 216 ? -1.927 47.034 42.219 1.00 44.30 216 ALA A C 1
ATOM 1475 O O . ALA A 1 216 ? -2.621 46.065 42.528 1.00 44.23 216 ALA A O 1
ATOM 1477 N N . ALA A 1 217 ? -0.597 46.991 42.146 1.00 44.63 217 ALA A N 1
ATOM 1478 C CA . ALA A 1 217 ? 0.192 45.785 42.529 1.00 45.34 217 ALA A CA 1
ATOM 1479 C C . ALA A 1 217 ? -0.069 45.387 43.998 1.00 46.46 217 ALA A C 1
ATOM 1480 O O . ALA A 1 217 ? -0.497 44.261 44.280 1.00 47.40 217 ALA A O 1
ATOM 1482 N N . ILE A 1 218 ? 0.158 46.325 44.923 1.00 47.33 218 ILE A N 1
ATOM 1483 C CA . ILE A 1 218 ? -0.015 46.091 46.375 1.00 47.46 218 ILE A CA 1
ATOM 1484 C C . ILE A 1 218 ? -1.463 45.710 46.640 1.00 48.81 218 ILE A C 1
ATOM 1485 O O . ILE A 1 218 ? -1.704 44.762 47.390 1.00 50.03 218 ILE A O 1
ATOM 1490 N N . ASP A 1 219 ? -2.420 46.417 46.017 1.00 48.31 219 ASP A N 1
ATOM 1491 C CA . ASP A 1 219 ? -3.837 46.070 46.151 1.00 49.34 219 ASP A CA 1
ATOM 1492 C C . ASP A 1 219 ? -4.124 44.652 45.654 1.00 49.07 219 ASP A C 1
ATOM 1493 O O . ASP A 1 219 ? -4.799 43.894 46.335 1.00 50.53 219 ASP A O 1
ATOM 1498 N N . MET A 1 220 ? -3.566 44.265 44.515 1.00 47.92 220 MET A N 1
ATOM 1499 C CA . MET A 1 220 ? -3.823 42.929 43.969 1.00 48.54 220 MET A CA 1
ATOM 1500 C C . MET A 1 220 ? -3.190 41.763 44.768 1.00 49.09 220 MET A C 1
ATOM 1501 O O . MET A 1 220 ? -3.815 40.723 44.948 1.00 49.64 220 MET A O 1
ATOM 1506 N N . ALA A 1 221 ? -1.949 41.927 45.214 1.00 48.98 221 ALA A N 1
ATOM 1507 C CA . ALA A 1 221 ? -1.294 40.920 46.044 1.00 50.43 221 ALA A CA 1
ATOM 1508 C C . ALA A 1 221 ? -1.964 40.795 47.425 1.00 52.72 221 ALA A C 1
ATOM 1509 O O . ALA A 1 221 ? -2.214 39.676 47.888 1.00 53.23 221 ALA A O 1
ATOM 1511 N N . LYS A 1 222 ? -2.283 41.947 48.045 1.00 53.66 222 LYS A N 1
ATOM 1512 C CA . LYS A 1 222 ? -2.971 42.016 49.328 1.00 55.23 222 LYS A CA 1
ATOM 1513 C C . LYS A 1 222 ? -4.307 41.297 49.215 1.00 56.42 222 LYS A C 1
ATOM 1514 O O . LYS A 1 222 ? -4.630 40.440 50.057 1.00 57.39 222 LYS A O 1
ATOM 1518 N N . GLU A 1 223 ? -5.070 41.639 48.171 1.00 55.85 223 GLU A N 1
ATOM 1519 C CA . GLU A 1 223 ? -6.404 41.067 47.965 1.00 56.98 223 GLU A CA 1
ATOM 1520 C C . GLU A 1 223 ? -6.305 39.544 47.778 1.00 56.26 223 GLU A C 1
ATOM 1521 O O . GLU A 1 223 ? -7.094 38.821 48.350 1.00 57.73 223 GLU A O 1
ATOM 1527 N N . ALA A 1 224 ? -5.313 39.059 47.044 1.00 54.18 224 ALA A N 1
ATOM 1528 C CA . ALA A 1 224 ? -5.157 37.610 46.834 1.00 54.88 224 ALA A CA 1
ATOM 1529 C C . ALA A 1 224 ? -4.685 36.853 48.086 1.00 56.30 224 ALA A C 1
ATOM 1530 O O . ALA A 1 224 ? -5.097 35.709 48.322 1.00 57.74 224 ALA A O 1
ATOM 1532 N N . PHE A 1 225 ? -3.815 37.489 48.871 1.00 55.28 225 PHE A N 1
ATOM 1533 C CA . PHE A 1 225 ? -3.344 36.936 50.135 1.00 55.83 225 PHE A CA 1
ATOM 1534 C C . PHE A 1 225 ? -4.508 36.872 51.163 1.00 57.76 225 PHE A C 1
ATOM 1535 O O . PHE A 1 225 ? -4.804 35.787 51.704 1.00 58.50 225 PHE A O 1
ATOM 1543 N N . GLU A 1 226 ? -5.179 38.019 51.400 1.00 58.13 226 GLU A N 1
ATOM 1544 C CA . GLU A 1 226 ? -6.341 38.099 52.306 1.00 59.64 226 GLU A CA 1
ATOM 1545 C C . GLU A 1 226 ? -7.422 37.114 51.886 1.00 60.88 226 GLU A C 1
ATOM 1546 O O . GLU A 1 226 ? -7.895 36.356 52.714 1.00 63.78 226 GLU A O 1
ATOM 1548 N N . MET A 1 227 ? -7.762 37.067 50.607 1.00 60.48 227 MET A N 1
ATOM 1549 C CA . MET A 1 227 ? -8.762 36.104 50.119 1.00 62.09 227 MET A CA 1
ATOM 1550 C C . MET A 1 227 ? -8.386 34.648 50.396 1.00 62.14 227 MET A C 1
ATOM 1551 O O . MET A 1 227 ? -9.244 33.855 50.754 1.00 64.22 227 MET A O 1
ATOM 1556 N N . ALA A 1 228 ? -7.112 34.306 50.268 1.00 60.84 228 ALA A N 1
ATOM 1557 C CA . ALA A 1 228 ? -6.661 32.943 50.557 1.00 62.09 228 ALA A CA 1
ATOM 1558 C C . ALA A 1 228 ? -6.722 32.656 52.064 1.00 64.09 228 ALA A C 1
ATOM 1559 O O . ALA A 1 228 ? -7.103 31.550 52.494 1.00 65.43 228 ALA A O 1
ATOM 1561 N N . ILE A 1 229 ? -6.381 33.680 52.850 1.00 63.73 229 ILE A N 1
ATOM 1562 C CA . ILE A 1 229 ? -6.306 33.584 54.306 1.00 64.92 229 ILE A CA 1
ATOM 1563 C C . ILE A 1 229 ? -7.670 33.562 54.987 1.00 66.54 229 ILE A C 1
ATOM 1564 O O . ILE A 1 229 ? -7.800 33.027 56.083 1.00 67.54 229 ILE A O 1
ATOM 1569 N N . GLU A 1 230 ? -8.674 34.147 54.324 1.00 66.67 230 GLU A N 1
ATOM 1570 C CA . GLU A 1 230 ? -10.087 34.082 54.735 1.00 68.62 230 GLU A CA 1
ATOM 1571 C C . GLU A 1 230 ? -10.608 32.626 54.769 1.00 70.15 230 GLU A C 1
ATOM 1572 O O . GLU A 1 230 ? -11.596 32.310 55.446 1.00 71.96 230 GLU A O 1
ATOM 1578 N N . GLN A 1 231 ? -9.891 31.752 54.064 1.00 69.86 231 GLN A N 1
ATOM 1579 C CA . GLN A 1 231 ? -10.271 30.371 53.817 1.00 71.42 231 GLN A CA 1
ATOM 1580 C C . GLN A 1 231 ? -9.078 29.402 53.957 1.00 71.31 231 GLN A C 1
ATOM 1581 O O . GLN A 1 231 ? -8.949 28.478 53.155 1.00 71.47 231 GLN A O 1
ATOM 1583 N N . LEU A 1 232 ? -8.217 29.599 54.962 1.00 69.85 232 LEU A N 1
ATOM 1584 C CA . LEU A 1 232 ? -7.076 28.681 55.197 1.00 70.57 232 LEU A CA 1
ATOM 1585 C C . LEU A 1 232 ? -7.577 27.299 55.624 1.00 72.10 232 LEU A C 1
ATOM 1586 O O . LEU A 1 232 ? -6.883 26.292 55.434 1.00 72.20 232 LEU A O 1
ATOM 1588 N N . ASP A 1 233 ? -8.788 27.288 56.198 1.00 73.56 233 ASP A N 1
ATOM 1589 C CA . ASP A 1 233 ? -9.515 26.093 56.639 1.00 75.29 233 ASP A CA 1
ATOM 1590 C C . ASP A 1 233 ? -9.963 25.205 55.488 1.00 76.39 233 ASP A C 1
ATOM 1591 O O . ASP A 1 233 ? -10.381 24.067 55.702 1.00 77.21 233 ASP A O 1
ATOM 1596 N N . LYS A 1 234 ? -9.904 25.747 54.275 1.00 76.83 234 LYS A N 1
ATOM 1597 C CA . LYS A 1 234 ? -10.377 25.069 53.068 1.00 77.53 234 LYS A CA 1
ATOM 1598 C C . LYS A 1 234 ? -9.206 24.590 52.210 1.00 77.32 234 LYS A C 1
ATOM 1599 O O . LYS A 1 234 ? -9.415 23.952 51.170 1.00 77.61 234 LYS A O 1
ATOM 1601 N N . LEU A 1 235 ? -7.982 24.910 52.642 1.00 76.84 235 LEU A N 1
ATOM 1602 C CA . LEU A 1 235 ? -6.776 24.353 52.045 1.00 76.32 235 LEU A CA 1
ATOM 1603 C C . LEU A 1 235 ? -6.862 22.846 52.102 1.00 77.03 235 LEU A C 1
ATOM 1604 O O . LEU A 1 235 ? -6.953 22.272 53.188 1.00 77.15 235 LEU A O 1
ATOM 1609 N N . SER A 1 236 ? -6.846 22.220 50.929 1.00 77.54 236 SER A N 1
ATOM 1610 C CA . SER A 1 236 ? -6.829 20.756 50.802 1.00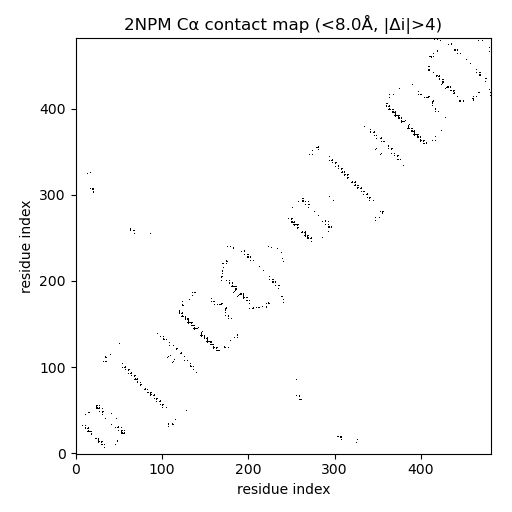 78.26 236 SER A CA 1
ATOM 1611 C C . SER A 1 236 ? -5.419 20.186 51.047 1.00 77.89 236 SER A C 1
ATOM 1612 O O . SER A 1 236 ? -4.414 20.876 50.833 1.00 77.05 236 SER A O 1
ATOM 1615 N N . GLU A 1 237 ? -5.360 18.929 51.490 1.00 78.29 237 GLU A N 1
ATOM 1616 C CA . GLU A 1 237 ? -4.092 18.253 51.783 1.00 77.97 237 GLU A CA 1
ATOM 1617 C C . GLU A 1 237 ? -3.216 18.066 50.536 1.00 77.42 237 GLU A C 1
ATOM 1618 O O . GLU A 1 237 ? -1.988 18.003 50.645 1.00 76.90 237 GLU A O 1
ATOM 1620 N N . ASP A 1 238 ? -3.842 17.992 49.358 1.00 77.50 238 ASP A N 1
ATOM 1621 C CA . ASP A 1 238 ? -3.105 17.800 48.103 1.00 77.06 238 ASP A CA 1
ATOM 1622 C C . ASP A 1 238 ? -2.361 19.068 47.667 1.00 76.08 238 ASP A C 1
ATOM 1623 O O . ASP A 1 238 ? -1.458 18.994 46.833 1.00 75.48 238 ASP A O 1
ATOM 1625 N N . CYS A 1 239 ? -2.720 20.211 48.261 1.00 75.77 239 CYS A N 1
ATOM 1626 C CA . CYS A 1 239 ? -2.280 21.539 47.786 1.00 74.89 239 CYS A CA 1
ATOM 1627 C C . CYS A 1 239 ? -1.556 22.425 48.790 1.00 73.85 239 CYS A C 1
ATOM 1628 O O . CYS A 1 239 ? -0.763 23.281 48.394 1.00 73.60 239 CYS A O 1
ATOM 1631 N N . TYR A 1 240 ? -1.834 22.249 50.076 1.00 73.39 240 TYR A N 1
ATOM 1632 C CA . TYR A 1 240 ? -1.415 23.244 51.062 1.00 72.43 240 TYR A CA 1
ATOM 1633 C C . TYR A 1 240 ? 0.084 23.580 51.009 1.00 71.28 240 TYR A C 1
ATOM 1634 O O . TYR A 1 240 ? 0.487 24.673 51.395 1.00 70.37 240 TYR A O 1
ATOM 1643 N N . LYS A 1 241 ? 0.898 22.661 50.497 1.00 71.14 241 LYS A N 1
ATOM 1644 C CA . LYS A 1 241 ? 2.303 22.965 50.299 1.00 70.63 241 LYS A CA 1
ATOM 1645 C C . LYS A 1 241 ? 2.460 24.113 49.293 1.00 69.83 241 LYS A C 1
ATOM 1646 O O . LYS A 1 241 ? 2.843 25.216 49.690 1.00 69.21 241 LYS A O 1
ATOM 1648 N N . ASP A 1 242 ? 2.139 23.868 48.018 1.00 69.79 242 ASP A N 1
ATOM 1649 C CA . ASP A 1 242 ? 2.395 24.863 46.956 1.00 69.10 242 ASP A CA 1
ATOM 1650 C C . ASP A 1 242 ? 1.646 26.163 47.242 1.00 69.02 242 ASP A C 1
ATOM 1651 O O . ASP A 1 242 ? 2.180 27.257 47.056 1.00 68.20 242 ASP A O 1
ATOM 1656 N N . SER A 1 243 ? 0.417 26.032 47.717 1.00 57.00 243 SER A N 1
ATOM 1657 C CA . SER A 1 243 ? -0.381 27.185 48.048 1.00 56.98 243 SER A CA 1
ATOM 1658 C C . SER A 1 243 ? 0.231 28.078 49.122 1.00 56.47 243 SER A C 1
ATOM 1659 O O . SER A 1 243 ? 0.238 29.316 48.968 1.00 55.00 243 SER A O 1
ATOM 1662 N N . THR A 1 244 ? 0.727 27.472 50.207 1.00 57.17 244 THR A N 1
ATOM 1663 C CA . THR A 1 244 ? 1.432 28.252 51.232 1.00 56.90 244 THR A CA 1
ATOM 1664 C C . THR A 1 244 ? 2.717 28.913 50.720 1.00 55.39 244 THR A C 1
ATOM 1665 O O . THR A 1 244 ? 2.951 30.100 50.999 1.00 54.96 244 THR A O 1
ATOM 1669 N N . LEU A 1 245 ? 3.540 28.151 49.992 1.00 54.81 245 LEU A N 1
ATOM 1670 C CA . LEU A 1 245 ? 4.693 28.693 49.275 1.00 53.01 245 LEU A CA 1
ATOM 1671 C C . LEU A 1 245 ? 4.303 29.995 48.610 1.00 50.46 245 LEU A C 1
ATOM 1672 O O . LEU A 1 245 ? 4.931 31.027 48.842 1.00 49.72 245 LEU A O 1
ATOM 1677 N N . ILE A 1 246 ? 3.251 29.947 47.791 1.00 49.25 246 ILE A N 1
ATOM 1678 C CA . ILE A 1 246 ? 2.835 31.121 46.992 1.00 46.77 246 ILE A CA 1
ATOM 1679 C C . ILE A 1 246 ? 2.291 32.222 47.865 1.00 46.61 246 ILE A C 1
ATOM 1680 O O . ILE A 1 246 ? 2.569 33.395 47.620 1.00 45.93 246 ILE A O 1
ATOM 1685 N N . MET A 1 247 ? 1.532 31.844 48.890 1.00 47.80 247 MET A N 1
ATOM 1686 C CA . MET A 1 247 ? 1.049 32.813 49.858 1.00 48.34 247 MET A CA 1
ATOM 1687 C C . MET A 1 247 ? 2.231 33.514 50.505 1.00 47.72 247 MET A C 1
ATOM 1688 O O . MET A 1 247 ? 2.163 34.737 50.741 1.00 47.62 247 MET A O 1
ATOM 1693 N N . GLN A 1 248 ? 3.315 32.759 50.750 1.00 47.16 248 GLN A N 1
ATOM 1694 C CA . GLN A 1 248 ? 4.545 33.316 51.326 1.00 47.15 248 GLN A CA 1
ATOM 1695 C C . GLN A 1 248 ? 5.283 34.268 50.356 1.00 45.82 248 GLN A C 1
ATOM 1696 O O . GLN A 1 248 ? 5.828 35.283 50.783 1.00 46.26 248 GLN A O 1
ATOM 1702 N N . LEU A 1 249 ? 5.301 33.975 49.058 1.00 44.98 249 LEU A N 1
ATOM 1703 C CA . LEU A 1 249 ? 5.933 34.920 48.103 1.00 43.19 249 LEU A CA 1
ATOM 1704 C C . LEU A 1 249 ? 5.109 36.185 47.989 1.00 42.86 249 LEU A C 1
ATOM 1705 O O . LEU A 1 249 ? 5.666 37.302 47.929 1.00 43.45 249 LEU A O 1
ATOM 1710 N N . LEU A 1 250 ? 3.787 36.034 47.999 1.00 42.29 250 LEU A N 1
ATOM 1711 C CA . LEU A 1 250 ? 2.919 37.202 48.023 1.00 41.52 250 LEU A CA 1
ATOM 1712 C C . LEU A 1 250 ? 3.255 38.131 49.206 1.00 41.96 250 LEU A C 1
ATOM 1713 O O . LEU A 1 250 ? 3.485 39.322 48.980 1.00 42.05 250 LEU A O 1
ATOM 1718 N N . ARG A 1 251 ? 3.325 37.596 50.441 1.00 41.56 251 ARG A N 1
ATOM 1719 C CA . ARG A 1 251 ? 3.755 38.379 51.621 1.00 41.88 251 ARG A CA 1
ATOM 1720 C C . ARG A 1 251 ? 5.139 39.028 51.474 1.00 41.47 251 ARG A C 1
ATOM 1721 O O . ARG A 1 251 ? 5.321 40.225 51.795 1.00 41.83 251 ARG A O 1
ATOM 1723 N N . ASP A 1 252 ? 6.114 38.239 51.016 1.00 39.95 252 ASP A N 1
ATOM 1724 C CA . ASP A 1 252 ? 7.449 38.765 50.773 1.00 39.46 252 ASP A CA 1
ATOM 1725 C C . ASP A 1 252 ? 7.443 39.959 49.836 1.00 39.17 252 ASP A C 1
ATOM 1726 O O . ASP A 1 252 ? 8.123 40.936 50.111 1.00 40.44 252 ASP A O 1
ATOM 1731 N N . ASN A 1 253 ? 6.675 39.892 48.749 1.00 37.79 253 ASN A N 1
ATOM 1732 C CA . ASN A 1 253 ? 6.546 41.009 47.838 1.00 37.59 253 ASN A CA 1
ATOM 1733 C C . ASN A 1 253 ? 5.854 42.191 48.501 1.00 38.86 253 ASN A C 1
ATOM 1734 O O . ASN A 1 253 ? 6.331 43.335 48.403 1.00 38.85 253 ASN A O 1
ATOM 1739 N N . LEU A 1 254 ? 4.738 41.923 49.181 1.00 39.68 254 LEU A N 1
ATOM 1740 C CA . LEU A 1 254 ? 4.076 42.967 49.932 1.00 41.55 254 LEU A CA 1
ATOM 1741 C C . LEU A 1 254 ? 5.070 43.633 50.867 1.00 42.54 254 LEU A C 1
ATOM 1742 O O . LEU A 1 254 ? 5.188 44.856 50.861 1.00 43.48 254 LEU A O 1
ATOM 1747 N N . THR A 1 255 ? 5.826 42.835 51.620 1.00 42.86 255 THR A N 1
ATOM 1748 C CA . THR A 1 255 ? 6.778 43.376 52.588 1.00 44.57 255 THR A CA 1
ATOM 1749 C C . THR A 1 255 ? 7.779 44.319 51.923 1.00 44.90 255 THR A C 1
ATOM 1750 O O . THR A 1 255 ? 8.143 45.350 52.468 1.00 45.87 255 THR A O 1
ATOM 1754 N N . LEU A 1 256 ? 8.225 43.944 50.733 1.00 44.66 256 LEU A N 1
ATOM 1755 C CA . LEU A 1 256 ? 9.195 44.730 49.988 1.00 44.79 256 LEU A CA 1
ATOM 1756 C C . LEU A 1 256 ? 8.546 45.987 49.445 1.00 44.55 256 LEU A C 1
ATOM 1757 O O . LEU A 1 256 ? 9.107 47.074 49.547 1.00 46.02 256 LEU A O 1
ATOM 1762 N N . TRP A 1 257 ? 7.354 45.842 48.882 1.00 42.90 257 TRP A N 1
ATOM 1763 C CA . TRP A 1 257 ? 6.721 46.946 48.188 1.00 42.64 257 TRP A CA 1
ATOM 1764 C C . TRP A 1 257 ? 6.230 47.954 49.191 1.00 44.61 257 TRP A C 1
ATOM 1765 O O . TRP A 1 257 ? 6.043 49.138 48.892 1.00 46.06 257 TRP A O 1
ATOM 1776 N N . THR A 1 258 ? 6.029 47.460 50.396 1.00 45.36 258 THR A N 1
ATOM 1777 C CA . THR A 1 258 ? 5.444 48.222 51.495 1.00 47.10 258 THR A CA 1
ATOM 1778 C C . THR A 1 258 ? 6.444 49.105 52.244 1.00 48.82 258 THR A C 1
ATOM 1779 O O . THR A 1 258 ? 6.043 49.986 52.999 1.00 50.58 258 THR A O 1
ATOM 1783 N N . ALA A 1 259 ? 7.739 48.899 52.008 1.00 49.53 259 ALA A N 1
ATOM 1784 C CA . ALA A 1 259 ? 8.782 49.761 52.594 1.00 52.01 259 ALA A CA 1
ATOM 1785 C C . ALA A 1 259 ? 9.132 50.947 51.684 1.00 53.45 259 ALA A C 1
ATOM 1786 O O . ALA A 1 259 ? 9.493 52.027 52.172 1.00 56.14 259 ALA A O 1
ATOM 1788 N N . ARG B 2 1 ? 13.379 43.422 42.105 1.00 35.33 1002 ARG X N 1
ATOM 1789 C CA . ARG B 2 1 ? 13.798 42.410 43.076 1.00 36.03 1002 ARG X CA 1
ATOM 1790 C C . ARG B 2 1 ? 12.615 41.595 43.635 1.00 35.87 1002 ARG X C 1
ATOM 1791 O O . ARG B 2 1 ? 12.821 40.700 44.477 1.00 36.24 1002 ARG X O 1
ATOM 1793 N N . ALA B 2 2 ? 11.393 41.908 43.178 1.00 35.03 1003 ALA X N 1
ATOM 1794 C CA . ALA B 2 2 ? 10.203 41.114 43.529 1.00 34.28 1003 ALA X CA 1
ATOM 1795 C C . ALA B 2 2 ? 10.221 39.740 42.830 1.00 33.65 1003 ALA X C 1
ATOM 1796 O O . ALA B 2 2 ? 10.647 39.625 41.676 1.00 33.45 1003 ALA X O 1
ATOM 1798 N N . ILE B 2 3 ? 9.739 38.714 43.528 1.00 32.49 1004 ILE X N 1
ATOM 1799 C CA . ILE B 2 3 ? 9.799 37.329 43.049 1.00 31.81 1004 ILE X CA 1
ATOM 1800 C C . ILE B 2 3 ? 8.518 36.962 42.281 1.00 29.52 1004 ILE X C 1
ATOM 1801 O O . ILE B 2 3 ? 7.417 37.187 42.772 1.00 29.05 1004 ILE X O 1
ATOM 1816 N N . LEU B 2 5 ? 6.437 33.716 40.124 1.00 23.12 1006 LEU X N 1
ATOM 1817 C CA . LEU B 2 5 ? 6.262 32.303 40.397 1.00 23.20 1006 LEU X CA 1
ATOM 1818 C C . LEU B 2 5 ? 7.468 31.499 39.946 1.00 23.44 1006 LEU X C 1
ATOM 1819 O O . LEU B 2 5 ? 7.869 31.584 38.785 1.00 23.71 1006 LEU X O 1
ATOM 1824 N N . PRO B 2 6 ? 8.054 30.723 40.849 1.00 22.82 1007 PRO X N 1
ATOM 1825 C CA . PRO B 2 6 ? 9.102 29.821 40.361 1.00 23.60 1007 PRO X CA 1
ATOM 1826 C C . PRO B 2 6 ? 8.596 28.952 39.207 1.00 24.18 1007 PRO X C 1
ATOM 1827 O O . PRO B 2 6 ? 9.426 28.388 38.470 1.00 25.93 1007 PRO X O 1
ATOM 1831 N N . SER C 1 24 ? 46.049 49.849 16.722 1.00 105.99 24 SER B N 1
ATOM 1832 C CA . SER C 1 24 ? 46.950 48.664 16.616 1.00 106.13 24 SER B CA 1
ATOM 1833 C C . SER C 1 24 ? 46.575 47.602 17.699 1.00 102.77 24 SER B C 1
ATOM 1834 O O . SER C 1 24 ? 45.947 46.581 17.373 1.00 100.89 24 SER B O 1
ATOM 1836 N N . VAL C 1 25 ? 46.917 47.852 18.971 1.00 101.96 25 VAL B N 1
ATOM 1837 C CA . VAL C 1 25 ? 46.525 46.960 20.095 1.00 98.34 25 VAL B CA 1
ATOM 1838 C C . VAL C 1 25 ? 45.168 47.325 20.720 1.00 95.57 25 VAL B C 1
ATOM 1839 O O . VAL C 1 25 ? 44.819 46.848 21.816 1.00 93.67 25 VAL B O 1
ATOM 1841 N N . ASN C 1 26 ? 44.413 48.169 20.013 1.00 95.30 26 ASN B N 1
ATOM 1842 C CA . ASN C 1 26 ? 43.060 48.584 20.410 1.00 92.67 26 ASN B CA 1
ATOM 1843 C C . ASN C 1 26 ? 42.052 47.444 20.471 1.00 88.98 26 ASN B C 1
ATOM 1844 O O . ASN C 1 26 ? 41.217 47.397 21.381 1.00 86.97 26 ASN B O 1
ATOM 1849 N N . ALA C 1 27 ? 42.133 46.549 19.485 1.00 87.97 27 ALA B N 1
ATOM 1850 C CA . ALA C 1 27 ? 41.266 45.374 19.395 1.00 84.74 27 ALA B CA 1
ATOM 1851 C C . ALA C 1 27 ? 41.488 44.401 20.560 1.00 82.15 27 ALA B C 1
ATOM 1852 O O . ALA C 1 27 ? 40.541 43.760 21.021 1.00 79.68 27 ALA B O 1
ATOM 1854 N N . ARG C 1 28 ? 42.733 44.313 21.031 1.00 82.30 28 ARG B N 1
ATOM 1855 C CA . ARG C 1 28 ? 43.083 43.453 22.157 1.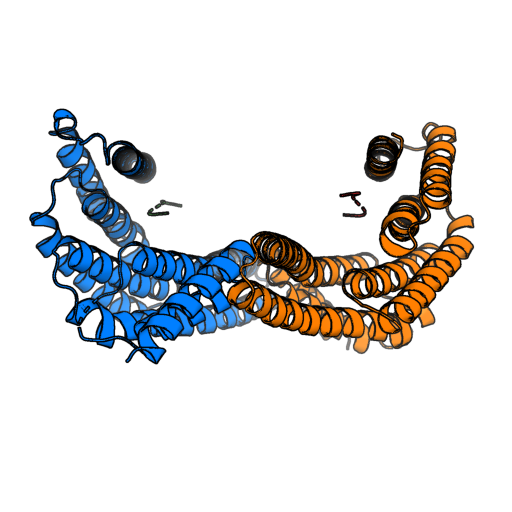00 80.33 28 ARG B CA 1
ATOM 1856 C C . ARG C 1 28 ? 42.409 43.899 23.458 1.00 78.45 28 ARG B C 1
ATOM 1857 O O . ARG C 1 28 ? 41.723 43.100 24.086 1.00 76.16 28 ARG B O 1
ATOM 1859 N N . GLU C 1 29 ? 42.581 45.174 23.831 1.00 79.39 29 GLU B N 1
ATOM 1860 C CA . GLU C 1 29 ? 41.930 45.780 25.012 1.00 77.65 29 GLU B CA 1
ATOM 1861 C C . GLU C 1 29 ? 40.426 45.544 25.009 1.00 75.39 29 GLU B C 1
ATOM 1862 O O . GLU C 1 29 ? 39.798 45.337 26.066 1.00 72.76 29 GLU B O 1
ATOM 1864 N N . SER C 1 30 ? 39.877 45.573 23.796 1.00 75.59 30 SER B N 1
ATOM 1865 C CA . SER C 1 30 ? 38.444 45.470 23.542 1.00 74.06 30 SER B CA 1
ATOM 1866 C C . SER C 1 30 ? 37.913 44.045 23.592 1.00 71.42 30 SER B C 1
ATOM 1867 O O . SER C 1 30 ? 36.844 43.816 24.148 1.00 70.02 30 SER B O 1
ATOM 1870 N N . ASN C 1 31 ? 38.641 43.087 23.017 1.00 71.32 31 ASN B N 1
ATOM 1871 C CA . ASN C 1 31 ? 38.262 41.674 23.144 1.00 68.94 31 ASN B CA 1
ATOM 1872 C C . ASN C 1 31 ? 38.330 41.258 24.604 1.00 67.24 31 ASN B C 1
ATOM 1873 O O . ASN C 1 31 ? 37.499 40.492 25.086 1.00 65.71 31 ASN B O 1
ATOM 1878 N N . VAL C 1 32 ? 39.328 41.779 25.308 1.00 67.57 32 VAL B N 1
ATOM 1879 C CA . VAL C 1 32 ? 39.526 41.452 26.711 1.00 66.29 32 VAL B CA 1
ATOM 1880 C C . VAL C 1 32 ? 38.382 42.026 27.534 1.00 64.86 32 VAL B C 1
ATOM 1881 O O . VAL C 1 32 ? 37.813 41.327 28.384 1.00 64.15 32 VAL B O 1
ATOM 1885 N N . TYR C 1 33 ? 37.993 43.267 27.241 1.00 64.76 33 TYR B N 1
ATOM 1886 C CA . TYR C 1 33 ? 36.817 43.857 27.875 1.00 62.85 33 TYR B CA 1
ATOM 1887 C C . TYR C 1 33 ? 35.598 42.975 27.632 1.00 60.95 33 TYR B C 1
ATOM 1888 O O . TYR C 1 33 ? 34.872 42.649 28.580 1.00 60.30 33 TYR B O 1
ATOM 1897 N N . MET C 1 34 ? 35.380 42.563 26.389 1.00 60.21 34 MET B N 1
ATOM 1898 C CA . MET C 1 34 ? 34.218 41.725 26.080 1.00 58.14 34 MET B CA 1
ATOM 1899 C C . MET C 1 34 ? 34.256 40.359 26.758 1.00 57.02 34 MET B C 1
ATOM 1900 O O . MET C 1 34 ? 33.228 39.875 27.228 1.00 55.96 34 MET B O 1
ATOM 1905 N N . ALA C 1 35 ? 35.438 39.746 26.821 1.00 57.52 35 ALA B N 1
ATOM 1906 C CA . ALA C 1 35 ? 35.599 38.471 27.499 1.00 56.58 35 ALA B CA 1
ATOM 1907 C C . ALA C 1 35 ? 35.160 38.617 28.951 1.00 56.41 35 ALA B C 1
ATOM 1908 O O . ALA C 1 35 ? 34.299 37.874 29.408 1.00 55.89 35 ALA B O 1
ATOM 1910 N N . LYS C 1 36 ? 35.708 39.603 29.665 1.00 57.52 36 LYS B N 1
ATOM 1911 C CA . LYS C 1 36 ? 35.257 39.906 31.034 1.00 56.88 36 LYS B CA 1
ATOM 1912 C C . LYS C 1 36 ? 33.752 40.104 31.132 1.00 55.57 36 LYS B C 1
ATOM 1913 O O . LYS C 1 36 ? 33.116 39.634 32.090 1.00 54.33 36 LYS B O 1
ATOM 1919 N N . LEU C 1 37 ? 33.193 40.796 30.139 1.00 55.52 37 LEU B N 1
ATOM 1920 C CA . LEU C 1 37 ? 31.760 41.097 30.119 1.00 54.57 37 LEU B CA 1
ATOM 1921 C C . LEU C 1 37 ? 30.925 39.801 29.973 1.00 53.74 37 LEU B C 1
ATOM 1922 O O . LEU C 1 37 ? 29.927 39.606 30.682 1.00 52.61 37 LEU B O 1
ATOM 1927 N N . ALA C 1 38 ? 31.379 38.899 29.096 1.00 53.62 38 ALA B N 1
ATOM 1928 C CA . ALA C 1 38 ? 30.696 37.646 28.857 1.00 52.93 38 ALA B CA 1
ATOM 1929 C C . ALA C 1 38 ? 30.796 36.704 30.072 1.00 52.77 38 ALA B C 1
ATOM 1930 O O . ALA C 1 38 ? 29.894 35.875 30.320 1.00 52.18 38 ALA B O 1
ATOM 1932 N N . GLU C 1 39 ? 31.887 36.816 30.820 1.00 53.01 39 GLU B N 1
ATOM 1933 C CA . GLU C 1 39 ? 32.061 36.009 32.020 1.00 53.05 39 GLU B CA 1
ATOM 1934 C C . GLU C 1 39 ? 31.031 36.448 33.050 1.00 52.48 39 GLU B C 1
ATOM 1935 O O . GLU C 1 39 ? 30.358 35.624 33.656 1.00 52.11 39 GLU B O 1
ATOM 1941 N N . GLN C 1 40 ? 30.889 37.755 33.228 1.00 52.50 40 GLN B N 1
ATOM 1942 C CA . GLN C 1 40 ? 29.887 38.274 34.144 1.00 52.30 40 GLN B CA 1
ATOM 1943 C C . GLN C 1 40 ? 28.472 37.866 33.762 1.00 50.71 40 GLN B C 1
ATOM 1944 O O . GLN C 1 40 ? 27.655 37.594 34.628 1.00 50.71 40 GLN B O 1
ATOM 1950 N N . ALA C 1 41 ? 28.203 37.841 32.463 1.00 49.59 41 ALA B N 1
ATOM 1951 C CA . ALA C 1 41 ? 26.921 37.421 31.920 1.00 47.86 41 ALA B CA 1
ATOM 1952 C C . ALA C 1 41 ? 26.782 35.908 31.892 1.00 47.06 41 ALA B C 1
ATOM 1953 O O . ALA C 1 41 ? 25.693 35.383 31.625 1.00 46.47 41 ALA B O 1
ATOM 1955 N N . GLU C 1 42 ? 27.892 35.197 32.099 1.00 46.36 42 GLU B N 1
ATOM 1956 C CA . GLU C 1 42 ? 27.846 33.747 32.147 1.00 45.23 42 GLU B CA 1
ATOM 1957 C C . GLU C 1 42 ? 27.499 33.152 30.790 1.00 44.81 42 GLU B C 1
ATOM 1958 O O . GLU C 1 42 ? 26.741 32.196 30.687 1.00 43.34 42 GLU B O 1
ATOM 1964 N N . ARG C 1 43 ? 28.093 33.742 29.756 1.00 46.45 43 ARG B N 1
ATOM 1965 C CA . ARG C 1 43 ? 27.969 33.321 28.365 1.00 47.32 43 ARG B CA 1
ATOM 1966 C C . ARG C 1 43 ? 29.379 32.918 27.884 1.00 49.26 43 ARG B C 1
ATOM 1967 O O . ARG C 1 43 ? 30.093 33.691 27.209 1.00 51.49 43 ARG B O 1
ATOM 1975 N N . TYR C 1 44 ? 29.772 31.696 28.232 1.00 49.04 44 TYR B N 1
ATOM 1976 C CA . TYR C 1 44 ? 31.158 31.292 28.114 1.00 50.74 44 TYR B CA 1
ATOM 1977 C C . TYR C 1 44 ? 31.621 30.881 26.753 1.00 51.60 44 TYR B C 1
ATOM 1978 O O . TYR C 1 44 ? 32.802 31.050 26.443 1.00 52.65 44 TYR B O 1
ATOM 1987 N N . ASP C 1 45 ? 30.730 30.316 25.945 1.00 52.04 45 ASP B N 1
ATOM 1988 C CA . ASP C 1 45 ? 31.118 30.051 24.563 1.00 52.75 45 ASP B CA 1
ATOM 1989 C C . ASP C 1 45 ? 31.546 31.387 23.949 1.00 53.72 45 ASP B C 1
ATOM 1990 O O . ASP C 1 45 ? 32.495 31.410 23.179 1.00 55.45 45 ASP B O 1
ATOM 1995 N N . GLU C 1 46 ? 30.876 32.484 24.318 1.00 52.44 46 GLU B N 1
ATOM 1996 C CA . GLU C 1 46 ? 31.239 33.805 23.812 1.00 53.49 46 GLU B CA 1
ATOM 1997 C C . GLU C 1 46 ? 32.521 34.350 24.450 1.00 54.19 46 GLU B C 1
ATOM 1998 O O . GLU C 1 46 ? 33.363 34.964 23.778 1.00 55.20 46 GLU B O 1
ATOM 2004 N N . MET C 1 47 ? 32.674 34.113 25.743 1.00 53.47 47 MET B N 1
ATOM 2005 C CA . MET C 1 47 ? 33.904 34.453 26.428 1.00 53.76 47 MET B CA 1
ATOM 2006 C C . MET C 1 47 ? 35.052 33.776 25.741 1.00 54.19 47 MET B C 1
ATOM 2007 O O . MET C 1 47 ? 36.108 34.395 25.556 1.00 55.87 47 MET B O 1
ATOM 2012 N N . ALA C 1 48 ? 34.859 32.517 25.354 1.00 52.76 48 ALA B N 1
ATOM 2013 C CA . ALA C 1 48 ? 35.949 31.759 24.728 1.00 53.57 48 ALA B CA 1
ATOM 2014 C C . ALA C 1 48 ? 36.295 32.353 23.362 1.00 55.34 48 ALA B C 1
ATOM 2015 O O . ALA C 1 48 ? 37.474 32.534 23.056 1.00 56.81 48 ALA B O 1
ATOM 2017 N N . LYS C 1 49 ? 35.276 32.721 22.572 1.00 55.35 49 LYS B N 1
ATOM 2018 C CA . LYS C 1 49 ? 35.515 33.290 21.238 1.00 57.01 49 LYS B CA 1
ATOM 2019 C C . LYS C 1 49 ? 36.227 34.634 21.321 1.00 58.23 49 LYS B C 1
ATOM 2020 O O . LYS C 1 49 ? 37.041 34.947 20.463 1.00 60.06 49 LYS B O 1
ATOM 2022 N N . TYR C 1 50 ? 35.954 35.414 22.367 1.00 57.72 50 TYR B N 1
ATOM 2023 C CA . TYR C 1 50 ? 36.662 36.689 22.532 1.00 59.06 50 TYR B CA 1
ATOM 2024 C C . TYR C 1 50 ? 38.151 36.445 22.782 1.00 60.30 50 TYR B C 1
ATOM 2025 O O . TYR C 1 50 ? 39.025 37.040 22.114 1.00 61.48 50 TYR B O 1
ATOM 2034 N N . MET C 1 51 ? 38.429 35.551 23.728 1.00 59.21 51 MET B N 1
ATOM 2035 C CA . MET C 1 51 ? 39.791 35.213 24.089 1.00 59.98 51 MET B CA 1
ATOM 2036 C C . MET C 1 51 ? 40.533 34.484 22.950 1.00 61.48 51 MET B C 1
ATOM 2037 O O . MET C 1 51 ? 41.743 34.689 22.746 1.00 63.01 51 MET B O 1
ATOM 2042 N N . LYS C 1 52 ? 39.805 33.655 22.198 1.00 60.58 52 LYS B N 1
ATOM 2043 C CA . LYS C 1 52 ? 40.351 33.038 20.998 1.00 61.43 52 LYS B CA 1
ATOM 2044 C C . LYS C 1 52 ? 40.880 34.127 20.049 1.00 64.25 52 LYS B C 1
ATOM 2045 O O . LYS C 1 52 ? 42.006 34.003 19.573 1.00 66.34 52 LYS B O 1
ATOM 2051 N N . ASP C 1 53 ? 40.102 35.200 19.827 1.00 64.89 53 ASP B N 1
ATOM 2052 C CA . ASP C 1 53 ? 40.500 36.319 18.946 1.00 68.20 53 ASP B CA 1
ATOM 2053 C C . ASP C 1 53 ? 41.695 37.135 19.434 1.00 70.18 53 ASP B C 1
ATOM 2054 O O . ASP C 1 53 ? 42.408 37.726 18.616 1.00 72.54 53 ASP B O 1
ATOM 2059 N N . VAL C 1 54 ? 41.903 37.171 20.750 1.00 69.73 54 VAL B N 1
ATOM 2060 C CA . VAL C 1 54 ? 43.107 37.750 21.329 1.00 72.12 54 VAL B CA 1
ATOM 2061 C C . VAL C 1 54 ? 44.324 36.920 20.910 1.00 74.56 54 VAL B C 1
ATOM 2062 O O . VAL C 1 54 ? 45.305 37.464 20.373 1.00 76.86 54 VAL B O 1
ATOM 2066 N N . VAL C 1 55 ? 44.240 35.605 21.143 1.00 72.17 55 VAL B N 1
ATOM 2067 C CA . VAL C 1 55 ? 45.341 34.669 20.877 1.00 73.46 55 VAL B CA 1
ATOM 2068 C C . VAL C 1 55 ? 45.826 34.704 19.425 1.00 75.21 55 VAL B C 1
ATOM 2069 O O . VAL C 1 55 ? 47.025 34.849 19.179 1.00 76.57 55 VAL B O 1
ATOM 2073 N N . GLU C 1 56 ? 44.891 34.601 18.481 1.00 76.21 56 GLU B N 1
ATOM 2074 C CA . GLU C 1 56 ? 45.214 34.521 17.045 1.00 77.96 56 GLU B CA 1
ATOM 2075 C C . GLU C 1 56 ? 45.743 35.815 16.443 1.00 79.83 56 GLU B C 1
ATOM 2076 O O . GLU C 1 56 ? 46.410 35.796 15.410 1.00 81.53 56 GLU B O 1
ATOM 2082 N N . ALA C 1 57 ? 45.440 36.938 17.080 1.00 80.44 57 ALA B N 1
ATOM 2083 C CA . ALA C 1 57 ? 45.852 38.236 16.572 1.00 82.27 57 ALA B CA 1
ATOM 2084 C C . ALA C 1 57 ? 47.325 38.567 16.876 1.00 83.61 57 ALA B C 1
ATOM 2085 O O . ALA C 1 57 ? 47.973 39.272 16.102 1.00 85.06 57 ALA B O 1
ATOM 2087 N N . ARG C 1 58 ? 47.848 38.025 17.976 1.00 83.69 58 ARG B N 1
ATOM 2088 C CA . ARG C 1 58 ? 49.082 38.516 18.616 1.00 84.87 58 ARG B CA 1
ATOM 2089 C C . ARG C 1 58 ? 50.360 38.476 17.748 1.00 86.54 58 ARG B C 1
ATOM 2090 O O . ARG C 1 58 ? 50.660 37.438 17.149 1.00 86.71 58 ARG B O 1
ATOM 2098 N N . GLN C 1 59 ? 51.098 39.597 17.683 1.00 87.70 59 GLN B N 1
ATOM 2099 C CA . GLN C 1 59 ? 52.221 39.735 16.719 1.00 89.70 59 GLN B CA 1
ATOM 2100 C C . GLN C 1 59 ? 53.538 39.073 17.239 1.00 89.89 59 GLN B C 1
ATOM 2101 O O . GLN C 1 59 ? 53.437 37.663 17.264 1.00 89.48 59 GLN B O 1
ATOM 2103 N N . SER C 1 61 ? 56.658 38.103 18.314 1.00 88.85 61 SER B N 1
ATOM 2104 C CA . SER C 1 61 ? 55.702 36.949 19.048 1.00 87.95 61 SER B CA 1
ATOM 2105 C C . SER C 1 61 ? 55.491 37.393 20.519 1.00 87.33 61 SER B C 1
ATOM 2106 O O . SER C 1 61 ? 56.334 37.122 21.441 1.00 87.56 61 SER B O 1
ATOM 2108 N N . GLU C 1 62 ? 54.369 38.153 20.698 1.00 86.65 62 GLU B N 1
ATOM 2109 C CA . GLU C 1 62 ? 54.005 38.696 22.005 1.00 85.99 62 GLU B CA 1
ATOM 2110 C C . GLU C 1 62 ? 53.292 37.625 22.833 1.00 84.31 62 GLU B C 1
ATOM 2111 O O . GLU C 1 62 ? 52.510 36.836 22.302 1.00 84.03 62 GLU B O 1
ATOM 2113 N N . GLU C 1 63 ? 53.566 37.606 24.134 1.00 83.02 63 GLU B N 1
ATOM 2114 C CA . GLU C 1 63 ? 52.965 36.632 25.044 1.00 80.64 63 GLU B CA 1
ATOM 2115 C C . GLU C 1 63 ? 51.723 37.229 25.683 1.00 79.44 63 GLU B C 1
ATOM 2116 O O . GLU C 1 63 ? 51.696 38.431 25.969 1.00 79.03 63 GLU B O 1
ATOM 2122 N N . LEU C 1 64 ? 50.705 36.390 25.906 1.00 78.14 64 LEU B N 1
ATOM 2123 C CA . LEU C 1 64 ? 49.557 36.776 26.725 1.00 77.17 64 LEU B CA 1
ATOM 2124 C C . LEU C 1 64 ? 50.013 37.117 28.134 1.00 76.71 64 LEU B C 1
ATOM 2125 O O . LEU C 1 64 ? 50.911 36.444 28.707 1.00 76.52 64 LEU B O 1
ATOM 2130 N N . THR C 1 65 ? 49.385 38.165 28.661 1.00 75.98 65 THR B N 1
ATOM 2131 C CA . THR C 1 65 ? 49.443 38.558 30.057 1.00 75.94 65 THR B CA 1
ATOM 2132 C C . THR C 1 65 ? 48.943 37.409 30.933 1.00 75.04 65 THR B C 1
ATOM 2133 O O . THR C 1 65 ? 48.265 36.487 30.457 1.00 74.03 65 THR B O 1
ATOM 2137 N N . VAL C 1 66 ? 49.292 37.475 32.214 1.00 74.66 66 VAL B N 1
ATOM 2138 C CA . VAL C 1 66 ? 48.723 36.582 33.206 1.00 73.24 66 VAL B CA 1
ATOM 2139 C C . VAL C 1 66 ? 47.190 36.712 33.222 1.00 72.02 66 VAL B C 1
ATOM 2140 O O . VAL C 1 66 ? 46.481 35.709 33.313 1.00 71.58 66 VAL B O 1
ATOM 2144 N N . GLU C 1 67 ? 46.691 37.942 33.122 1.00 71.68 67 GLU B N 1
ATOM 2145 C CA . GLU C 1 67 ? 45.260 38.212 33.187 1.00 69.93 67 GLU B CA 1
ATOM 2146 C C . GLU C 1 67 ? 44.514 37.625 31.999 1.00 69.68 67 GLU B C 1
ATOM 2147 O O . GLU C 1 67 ? 43.420 37.062 32.164 1.00 69.68 67 GLU B O 1
ATOM 2153 N N . GLU C 1 68 ? 45.105 37.737 30.818 1.00 69.86 68 GLU B N 1
ATOM 2154 C CA . GLU C 1 68 ? 44.516 37.196 29.605 1.00 69.75 68 GLU B CA 1
ATOM 2155 C C . GLU C 1 68 ? 44.505 35.686 29.626 1.00 68.83 68 GLU B C 1
ATOM 2156 O O . GLU C 1 68 ? 43.486 35.048 29.343 1.00 68.86 68 GLU B O 1
ATOM 2162 N N . ARG C 1 69 ? 45.644 35.133 30.013 1.00 68.23 69 ARG B N 1
ATOM 2163 C CA . ARG C 1 69 ? 45.926 33.708 30.041 1.00 66.77 69 ARG B CA 1
ATOM 2164 C C . ARG C 1 69 ? 44.885 33.025 30.940 1.00 64.88 69 ARG B C 1
ATOM 2165 O O . ARG C 1 69 ? 44.205 32.065 30.536 1.00 64.13 69 ARG B O 1
ATOM 2173 N N . ASN C 1 70 ? 44.705 33.570 32.134 1.00 62.67 70 ASN B N 1
ATOM 2174 C CA . ASN C 1 70 ? 43.674 33.091 33.013 1.00 59.88 70 ASN B CA 1
ATOM 2175 C C . ASN C 1 70 ? 42.271 33.183 32.421 1.00 57.38 70 ASN B C 1
ATOM 2176 O O . ASN C 1 70 ? 41.476 32.256 32.613 1.00 57.40 70 ASN B O 1
ATOM 2181 N N . LEU C 1 71 ? 41.956 34.270 31.715 1.00 53.67 71 LEU B N 1
ATOM 2182 C CA . LEU C 1 71 ? 40.629 34.431 31.102 1.00 49.69 71 LEU B CA 1
ATOM 2183 C C . LEU C 1 71 ? 40.405 33.389 30.000 1.00 46.41 71 LEU B C 1
ATOM 2184 O O . LEU C 1 71 ? 39.321 32.837 29.841 1.00 44.10 71 LEU B O 1
ATOM 2189 N N . LEU C 1 72 ? 41.446 33.103 29.232 1.00 44.95 72 LEU B N 1
ATOM 2190 C CA . LEU C 1 72 ? 41.325 32.070 28.213 1.00 42.34 72 LEU B CA 1
ATOM 2191 C C . LEU C 1 72 ? 41.014 30.735 28.866 1.00 40.32 72 LEU B C 1
ATOM 2192 O O . LEU C 1 72 ? 40.177 29.975 28.397 1.00 39.36 72 LEU B O 1
ATOM 2197 N N . SER C 1 73 ? 41.680 30.470 29.973 1.00 39.71 73 SER B N 1
ATOM 2198 C CA . SER C 1 73 ? 41.536 29.199 30.642 1.00 38.72 73 SER B CA 1
ATOM 2199 C C . SER C 1 73 ? 40.147 29.114 31.280 1.00 38.41 73 SER B C 1
ATOM 2200 O O . SER C 1 73 ? 39.440 28.103 31.100 1.00 38.14 73 SER B O 1
ATOM 2203 N N . VAL C 1 74 ? 39.735 30.171 31.994 1.00 37.66 74 VAL B N 1
ATOM 2204 C CA . VAL C 1 74 ? 38.434 30.151 32.629 1.00 36.92 74 VAL B CA 1
ATOM 2205 C C . VAL C 1 74 ? 37.334 29.888 31.602 1.00 36.03 74 VAL B C 1
ATOM 2206 O O . VAL C 1 74 ? 36.412 29.083 31.830 1.00 35.58 74 VAL B O 1
ATOM 2210 N N . ALA C 1 75 ? 37.455 30.550 30.459 1.00 36.02 75 ALA B N 1
ATOM 2211 C CA . ALA C 1 75 ? 36.458 30.501 29.384 1.00 34.96 75 ALA B CA 1
ATOM 2212 C C . ALA C 1 75 ? 36.348 29.106 28.806 1.00 34.76 75 ALA B C 1
ATOM 2213 O O . ALA C 1 75 ? 35.247 28.606 28.632 1.00 34.99 75 ALA B O 1
ATOM 2215 N N . TYR C 1 76 ? 37.485 28.467 28.534 1.00 34.92 76 TYR B N 1
ATOM 2216 C CA . TYR C 1 76 ? 37.494 27.116 27.969 1.00 34.79 76 TYR B CA 1
ATOM 2217 C C . TYR C 1 76 ? 37.086 26.089 28.995 1.00 35.03 76 TYR B C 1
ATOM 2218 O O . TYR C 1 76 ? 36.263 25.184 28.721 1.00 34.38 76 TYR B O 1
ATOM 2227 N N . LYS C 1 77 ? 37.622 26.261 30.192 1.00 35.34 77 LYS B N 1
ATOM 2228 C CA . LYS C 1 77 ? 37.246 25.402 31.257 1.00 36.03 77 LYS B CA 1
ATOM 2229 C C . LYS C 1 77 ? 35.704 25.372 31.383 1.00 36.01 77 LYS B C 1
ATOM 2230 O O . LYS C 1 77 ? 35.141 24.278 31.390 1.00 35.41 77 LYS B O 1
ATOM 2236 N N . ASN C 1 78 ? 35.033 26.545 31.456 1.00 35.50 78 ASN B N 1
ATOM 2237 C CA . ASN C 1 78 ? 33.560 26.563 31.610 1.00 34.74 78 ASN B CA 1
ATOM 2238 C C . ASN C 1 78 ? 32.833 26.066 30.369 1.00 33.77 78 ASN B C 1
ATOM 2239 O O . ASN C 1 78 ? 31.887 25.286 30.460 1.00 34.91 78 ASN B O 1
ATOM 2244 N N . ALA C 1 79 ? 33.278 26.488 29.203 1.00 31.75 79 ALA B N 1
ATOM 2245 C CA . ALA C 1 79 ? 32.658 26.008 27.983 1.00 31.53 79 ALA B CA 1
ATOM 2246 C C . ALA C 1 79 ? 32.689 24.469 27.899 1.00 31.50 79 ALA B C 1
ATOM 2247 O O . ALA C 1 79 ? 31.717 23.844 27.491 1.00 32.09 79 ALA B O 1
ATOM 2249 N N . VAL C 1 80 ? 33.817 23.869 28.267 1.00 31.41 80 VAL B N 1
ATOM 2250 C CA . VAL C 1 80 ? 33.940 22.432 28.261 1.00 31.64 80 VAL B CA 1
ATOM 2251 C C . VAL C 1 80 ? 33.271 21.823 29.506 1.00 31.91 80 VAL B C 1
ATOM 2252 O O . VAL C 1 80 ? 32.654 20.759 29.435 1.00 33.13 80 VAL B O 1
ATOM 2256 N N . GLY C 1 81 ? 33.359 22.519 30.630 1.00 31.29 81 GLY B N 1
ATOM 2257 C CA . GLY C 1 81 ? 32.864 22.013 31.870 1.00 30.48 81 GLY B CA 1
ATOM 2258 C C . GLY C 1 81 ? 31.414 21.646 31.755 1.00 31.15 81 GLY B C 1
ATOM 2259 O O . GLY C 1 81 ? 31.016 20.592 32.246 1.00 32.32 81 GLY B O 1
ATOM 2260 N N . SER C 1 82 ? 30.608 22.489 31.109 1.00 30.88 82 SER B N 1
ATOM 2261 C CA . SER C 1 82 ? 29.170 22.257 31.120 1.00 31.14 82 SER B CA 1
ATOM 2262 C C . SER C 1 82 ? 28.843 21.073 30.260 1.00 30.86 82 SER B C 1
ATOM 2263 O O . SER C 1 82 ? 28.070 20.237 30.673 1.00 31.88 82 SER B O 1
ATOM 2266 N N . ARG C 1 83 ? 29.482 20.940 29.105 1.00 30.73 83 ARG B N 1
ATOM 2267 C CA . ARG C 1 83 ? 29.294 19.712 28.324 1.00 31.21 83 ARG B CA 1
ATOM 2268 C C . ARG C 1 83 ? 29.748 18.444 29.064 1.00 31.72 83 ARG B C 1
ATOM 2269 O O . ARG C 1 83 ? 29.158 17.362 28.877 1.00 33.23 83 ARG B O 1
ATOM 2277 N N . ARG C 1 84 ? 30.784 18.540 29.901 1.00 31.60 84 ARG B N 1
ATOM 2278 C CA . ARG C 1 84 ? 31.322 17.325 30.574 1.00 31.31 84 ARG B CA 1
ATOM 2279 C C . ARG C 1 84 ? 30.310 16.855 31.596 1.00 32.48 84 ARG B C 1
ATOM 2280 O O . ARG C 1 84 ? 30.095 15.650 31.806 1.00 33.06 84 ARG B O 1
ATOM 2288 N N . SER C 1 85 ? 29.697 17.839 32.249 1.00 32.23 85 SER B N 1
ATOM 2289 C CA . SER C 1 85 ? 28.772 17.589 33.323 1.00 33.01 85 SER B CA 1
ATOM 2290 C C . SER C 1 85 ? 27.510 16.931 32.711 1.00 33.77 85 SER B C 1
ATOM 2291 O O . SER C 1 85 ? 27.056 15.882 33.203 1.00 34.78 85 SER B O 1
ATOM 2294 N N . SER C 1 86 ? 26.977 17.502 31.622 1.00 32.89 86 SER B N 1
ATOM 2295 C CA . SER C 1 86 ? 25.859 16.848 30.902 1.00 33.68 86 SER B CA 1
ATOM 2296 C C . SER C 1 86 ? 26.230 15.455 30.431 1.00 34.42 86 SER B C 1
ATOM 2297 O O . SER C 1 86 ? 25.424 14.519 30.583 1.00 34.80 86 SER B O 1
ATOM 2300 N N . TRP C 1 87 ? 27.428 15.319 29.834 1.00 34.68 87 TRP B N 1
ATOM 2301 C CA . TRP C 1 87 ? 27.944 14.005 29.368 1.00 35.19 87 TRP B CA 1
ATOM 2302 C C . TRP C 1 87 ? 27.793 12.949 30.458 1.00 36.86 87 TRP B C 1
ATOM 2303 O O . TRP C 1 87 ? 27.280 11.850 30.210 1.00 38.61 87 TRP B O 1
ATOM 2314 N N . ARG C 1 88 ? 28.208 13.283 31.671 1.00 37.20 88 ARG B N 1
ATOM 2315 C CA . ARG C 1 88 ? 28.167 12.319 32.762 1.00 39.20 88 ARG B CA 1
ATOM 2316 C C . ARG C 1 88 ? 26.751 11.933 33.190 1.00 40.06 88 ARG B C 1
ATOM 2317 O O . ARG C 1 88 ? 26.451 10.739 33.410 1.00 41.33 88 ARG B O 1
ATOM 2325 N N . ILE C 1 89 ? 25.887 12.942 33.270 1.00 39.73 89 ILE B N 1
ATOM 2326 C CA . ILE C 1 89 ? 24.487 12.760 33.591 1.00 41.36 89 ILE B CA 1
ATOM 2327 C C . ILE C 1 89 ? 23.821 11.875 32.534 1.00 41.83 89 ILE B C 1
ATOM 2328 O O . ILE C 1 89 ? 23.132 10.924 32.875 1.00 43.39 89 ILE B O 1
ATOM 2333 N N . ILE C 1 90 ? 24.059 12.163 31.256 1.00 40.99 90 ILE B N 1
ATOM 2334 C CA . ILE C 1 90 ? 23.477 11.384 30.156 1.00 41.69 90 ILE B CA 1
ATOM 2335 C C . ILE C 1 90 ? 23.982 9.935 30.139 1.00 43.69 90 ILE B C 1
ATOM 2336 O O . ILE C 1 90 ? 23.201 8.996 29.888 1.00 44.39 90 ILE B O 1
ATOM 2341 N N . SER C 1 91 ? 25.275 9.744 30.409 1.00 44.32 91 SER B N 1
ATOM 2342 C CA . SER C 1 91 ? 25.822 8.379 30.459 1.00 46.97 91 SER B CA 1
ATOM 2343 C C . SER C 1 91 ? 25.174 7.558 31.564 1.00 49.14 91 SER B C 1
ATOM 2344 O O . SER C 1 91 ? 24.822 6.405 31.354 1.00 51.46 91 SER B O 1
ATOM 2347 N N . SER C 1 92 ? 25.022 8.156 32.738 1.00 49.63 92 SER B N 1
ATOM 2348 C CA . SER C 1 92 ? 24.537 7.423 33.881 1.00 52.28 92 SER B CA 1
ATOM 2349 C C . SER C 1 92 ? 23.134 6.844 33.591 1.00 54.56 92 SER B C 1
ATOM 2350 O O . SER C 1 92 ? 22.859 5.662 33.867 1.00 57.08 92 SER B O 1
ATOM 2353 N N . VAL C 1 93 ? 22.284 7.658 32.974 1.00 54.61 93 VAL B N 1
ATOM 2354 C CA . VAL C 1 93 ? 20.939 7.257 32.575 1.00 56.80 93 VAL B CA 1
ATOM 2355 C C . VAL C 1 93 ? 21.000 6.165 31.510 1.00 59.41 93 VAL B C 1
ATOM 2356 O O . VAL C 1 93 ? 20.221 5.204 31.553 1.00 61.12 93 VAL B O 1
ATOM 2360 N N . GLU C 1 94 ? 21.940 6.302 30.574 1.00 60.19 94 GLU B N 1
ATOM 2361 C CA . GLU C 1 94 ? 22.137 5.306 29.540 1.00 63.26 94 GLU B CA 1
ATOM 2362 C C . GLU C 1 94 ? 22.386 3.929 30.186 1.00 67.41 94 GLU B C 1
ATOM 2363 O O . GLU C 1 94 ? 21.745 2.936 29.815 1.00 69.16 94 GLU B O 1
ATOM 2369 N N . GLN C 1 95 ? 23.294 3.877 31.165 1.00 70.90 95 GLN B N 1
ATOM 2370 C CA . GLN C 1 95 ? 23.650 2.588 31.823 1.00 74.62 95 GLN B CA 1
ATOM 2371 C C . GLN C 1 95 ? 22.554 2.111 32.795 1.00 76.25 95 GLN B C 1
ATOM 2372 O O . GLN C 1 95 ? 22.365 0.920 32.979 1.00 77.76 95 GLN B O 1
ATOM 2378 N N . LYS C 1 96 ? 21.797 3.059 33.358 1.00 78.39 96 LYS B N 1
ATOM 2379 C CA . LYS C 1 96 ? 20.587 2.755 34.131 1.00 80.10 96 LYS B CA 1
ATOM 2380 C C . LYS C 1 96 ? 19.561 2.015 33.261 1.00 81.04 96 LYS B C 1
ATOM 2381 O O . LYS C 1 96 ? 19.037 0.968 33.657 1.00 82.77 96 LYS B O 1
ATOM 2384 N N . GLU C 1 97 ? 19.298 2.548 32.069 1.00 81.11 97 GLU B N 1
ATOM 2385 C CA . GLU C 1 97 ? 18.400 1.903 31.110 1.00 81.70 97 GLU B CA 1
ATOM 2386 C C . GLU C 1 97 ? 18.962 0.566 30.659 1.00 82.19 97 GLU B C 1
ATOM 2387 O O . GLU C 1 97 ? 18.303 -0.469 30.812 1.00 83.65 97 GLU B O 1
ATOM 2393 N N . HIS C 1 98 ? 20.181 0.570 30.127 1.00 81.52 98 HIS B N 1
ATOM 2394 C CA . HIS C 1 98 ? 20.811 -0.681 29.679 1.00 81.66 98 HIS B CA 1
ATOM 2395 C C . HIS C 1 98 ? 20.630 -1.788 30.710 1.00 82.71 98 HIS B C 1
ATOM 2396 O O . HIS C 1 98 ? 20.392 -2.927 30.341 1.00 83.59 98 HIS B O 1
ATOM 2398 N N . SER C 1 99 ? 20.695 -1.443 31.997 1.00 82.99 99 SER B N 1
ATOM 2399 C CA . SER C 1 99 ? 20.592 -2.441 33.074 1.00 84.22 99 SER B CA 1
ATOM 2400 C C . SER C 1 99 ? 19.150 -2.785 33.481 1.00 85.12 99 SER B C 1
ATOM 2401 O O . SER C 1 99 ? 18.916 -3.718 34.270 1.00 85.48 99 SER B O 1
ATOM 2403 N N . ARG C 1 100 ? 18.192 -2.015 32.960 1.00 85.23 100 ARG B N 1
ATOM 2404 C CA . ARG C 1 100 ? 16.783 -2.267 33.223 1.00 86.28 100 ARG B CA 1
ATOM 2405 C C . ARG C 1 100 ? 16.167 -2.839 31.956 1.00 87.18 100 ARG B C 1
ATOM 2406 O O . ARG C 1 100 ? 14.946 -2.871 31.806 1.00 88.12 100 ARG B O 1
ATOM 2408 N N . ASN C 1 101 ? 17.032 -3.292 31.046 1.00 87.23 101 ASN B N 1
ATOM 2409 C CA . ASN C 1 101 ? 16.638 -3.938 29.779 1.00 88.26 101 ASN B CA 1
ATOM 2410 C C . ASN C 1 101 ? 15.636 -3.121 28.943 1.00 88.24 101 ASN B C 1
ATOM 2411 O O . ASN C 1 101 ? 14.843 -3.673 28.175 1.00 89.31 101 ASN B O 1
ATOM 2413 N N . ALA C 1 102 ? 15.686 -1.801 29.113 1.00 87.47 102 ALA B N 1
ATOM 2414 C CA . ALA C 1 102 ? 14.955 -0.861 28.263 1.00 87.13 102 ALA B CA 1
ATOM 2415 C C . ALA C 1 102 ? 15.879 -0.410 27.130 1.00 85.98 102 ALA B C 1
ATOM 2416 O O . ALA C 1 102 ? 16.597 0.581 27.259 1.00 84.83 102 ALA B O 1
ATOM 2418 N N . GLU C 1 103 ? 15.877 -1.172 26.035 1.00 86.61 103 GLU B N 1
ATOM 2419 C CA . GLU C 1 103 ? 16.827 -0.966 24.942 1.00 85.72 103 GLU B CA 1
ATOM 2420 C C . GLU C 1 103 ? 16.471 0.241 24.078 1.00 84.63 103 GLU B C 1
ATOM 2421 O O . GLU C 1 103 ? 17.362 1.001 23.689 1.00 83.61 103 GLU B O 1
ATOM 2423 N N . ASP C 1 104 ? 15.180 0.422 23.793 1.00 84.88 104 ASP B N 1
ATOM 2424 C CA . ASP C 1 104 ? 14.729 1.548 22.976 1.00 83.82 104 ASP B CA 1
ATOM 2425 C C . ASP C 1 104 ? 15.192 2.882 23.575 1.00 82.31 104 ASP B C 1
ATOM 2426 O O . ASP C 1 104 ? 15.621 3.784 22.844 1.00 81.53 104 ASP B O 1
ATOM 2428 N N . ALA C 1 105 ? 15.141 2.985 24.903 1.00 81.80 105 ALA B N 1
ATOM 2429 C CA . ALA C 1 105 ? 15.481 4.219 25.613 1.00 80.10 105 ALA B CA 1
ATOM 2430 C C . ALA C 1 105 ? 16.995 4.425 25.757 1.00 79.14 105 ALA B C 1
ATOM 2431 O O . ALA C 1 105 ? 17.482 5.586 25.738 1.00 78.29 105 ALA B O 1
ATOM 2433 N N . SER C 1 106 ? 17.711 3.307 25.939 1.00 78.27 106 SER B N 1
ATOM 2434 C CA . SER C 1 106 ? 19.175 3.266 25.938 1.00 77.18 106 SER B CA 1
ATOM 2435 C C . SER C 1 106 ? 19.779 3.904 24.682 1.00 75.86 106 SER B C 1
ATOM 2436 O O . SER C 1 106 ? 20.696 4.745 24.794 1.00 75.61 106 SER B O 1
ATOM 2438 N N . LYS C 1 107 ? 19.275 3.511 23.502 1.00 75.27 107 LYS B N 1
ATOM 2439 C CA . LYS C 1 107 ? 19.753 4.075 22.231 1.00 73.63 107 LYS B CA 1
ATOM 2440 C C . LYS C 1 107 ? 19.533 5.594 22.143 1.00 72.00 107 LYS B C 1
ATOM 2441 O O . LYS C 1 107 ? 20.377 6.326 21.609 1.00 71.16 107 LYS B O 1
ATOM 2443 N N . MET C 1 108 ? 18.407 6.063 22.680 1.00 71.08 108 MET B N 1
ATOM 2444 C CA . MET C 1 108 ? 18.094 7.497 22.688 1.00 69.29 108 MET B CA 1
ATOM 2445 C C . MET C 1 108 ? 19.121 8.277 23.509 1.00 67.91 108 MET B C 1
ATOM 2446 O O . MET C 1 108 ? 19.609 9.339 23.071 1.00 67.54 108 MET B O 1
ATOM 2451 N N . CYS C 1 109 ? 19.433 7.759 24.700 1.00 64.19 109 CYS B N 1
ATOM 2452 C CA . CYS C 1 109 ? 20.473 8.341 25.536 1.00 61.78 109 CYS B CA 1
ATOM 2453 C C . CYS C 1 109 ? 21.799 8.387 24.755 1.00 60.52 109 CYS B C 1
ATOM 2454 O O . CYS C 1 109 ? 22.468 9.429 24.731 1.00 60.02 109 CYS B O 1
ATOM 2457 N N . GLY C 1 110 ? 22.154 7.273 24.104 1.00 59.22 110 GLY B N 1
ATOM 2458 C CA . GLY C 1 110 ? 23.353 7.189 23.275 1.00 57.21 110 GLY B CA 1
ATOM 2459 C C . GLY C 1 110 ? 23.442 8.189 22.135 1.00 55.63 110 GLY B C 1
ATOM 2460 O O . GLY C 1 110 ? 24.489 8.804 21.915 1.00 54.65 110 GLY B O 1
ATOM 2461 N N . LYS C 1 111 ? 22.359 8.359 21.392 1.00 55.48 111 LYS B N 1
ATOM 2462 C CA . LYS C 1 111 ? 22.380 9.348 20.320 1.00 55.25 111 LYS B CA 1
ATOM 2463 C C . LYS C 1 111 ? 22.648 10.758 20.890 1.00 54.44 111 LYS B C 1
ATOM 2464 O O . LYS C 1 111 ? 23.367 11.552 20.277 1.00 54.28 111 LYS B O 1
ATOM 2466 N N . TYR C 1 112 ? 22.121 11.030 22.085 1.00 53.80 112 TYR B N 1
ATOM 2467 C CA . TYR C 1 112 ? 22.239 12.325 22.735 1.00 53.03 112 TYR B CA 1
ATOM 2468 C C . TYR C 1 112 ? 23.626 12.566 23.317 1.00 52.03 112 TYR B C 1
ATOM 2469 O O . TYR C 1 112 ? 24.130 13.697 23.329 1.00 51.52 112 TYR B O 1
ATOM 2478 N N . ARG C 1 113 ? 24.217 11.502 23.837 1.00 51.22 113 ARG B N 1
ATOM 2479 C CA . ARG C 1 113 ? 25.565 11.548 24.345 1.00 50.36 113 ARG B CA 1
ATOM 2480 C C . ARG C 1 113 ? 26.512 11.850 23.173 1.00 50.23 113 ARG B C 1
ATOM 2481 O O . ARG C 1 113 ? 27.368 12.724 23.280 1.00 50.82 113 ARG B O 1
ATOM 2489 N N . SER C 1 114 ? 26.359 11.143 22.054 1.00 49.91 114 SER B N 1
ATOM 2490 C CA . SER C 1 114 ? 27.175 11.417 20.887 1.00 49.01 114 SER B CA 1
ATOM 2491 C C . SER C 1 114 ? 27.120 12.887 20.494 1.00 48.42 114 SER B C 1
ATOM 2492 O O . SER C 1 114 ? 28.140 13.502 20.180 1.00 48.29 114 SER B O 1
ATOM 2495 N N . LYS C 1 115 ? 25.938 13.475 20.552 1.00 48.37 115 LYS B N 1
ATOM 2496 C CA . LYS C 1 115 ? 25.818 14.855 20.156 1.00 48.59 115 LYS B CA 1
ATOM 2497 C C . LYS C 1 115 ? 26.643 15.768 21.106 1.00 48.14 115 LYS B C 1
ATOM 2498 O O . LYS C 1 115 ? 27.285 16.733 20.653 1.00 48.35 115 LYS B O 1
ATOM 2504 N N . VAL C 1 116 ? 26.680 15.431 22.394 1.00 47.13 116 VAL B N 1
ATOM 2505 C CA . VAL C 1 116 ? 27.427 16.222 23.342 1.00 46.83 116 VAL B CA 1
ATOM 2506 C C . VAL C 1 116 ? 28.922 16.008 23.109 1.00 46.74 116 VAL B C 1
ATOM 2507 O O . VAL C 1 116 ? 29.726 16.948 23.236 1.00 45.99 116 VAL B O 1
ATOM 2511 N N . GLU C 1 117 ? 29.282 14.772 22.742 1.00 46.54 117 GLU B N 1
ATOM 2512 C CA . GLU C 1 117 ? 30.652 14.435 22.341 1.00 46.49 117 GLU B CA 1
ATOM 2513 C C . GLU C 1 117 ? 31.132 15.234 21.135 1.00 45.91 117 GLU B C 1
ATOM 2514 O O . GLU C 1 117 ? 32.274 15.691 21.117 1.00 46.32 117 GLU B O 1
ATOM 2520 N N . ALA C 1 118 ? 30.271 15.415 20.138 1.00 45.11 118 ALA B N 1
ATOM 2521 C CA . ALA C 1 118 ? 30.647 16.233 18.995 1.00 44.67 118 ALA B CA 1
ATOM 2522 C C . ALA C 1 118 ? 31.057 17.650 19.447 1.00 45.01 118 ALA B C 1
ATOM 2523 O O . ALA C 1 118 ? 32.095 18.150 18.991 1.00 45.27 118 ALA B O 1
ATOM 2525 N N . GLU C 1 119 ? 30.279 18.256 20.368 1.00 44.79 119 GLU B N 1
ATOM 2526 C CA . GLU C 1 119 ? 30.571 19.582 20.970 1.00 45.12 119 GLU B CA 1
ATOM 2527 C C . GLU C 1 119 ? 31.898 19.571 21.750 1.00 45.08 119 GLU B C 1
ATOM 2528 O O . GLU C 1 119 ? 32.739 20.466 21.582 1.00 44.86 119 GLU B O 1
ATOM 2534 N N . LEU C 1 120 ? 32.082 18.555 22.591 1.00 45.15 120 LEU B N 1
ATOM 2535 C CA . LEU C 1 120 ? 33.333 18.358 23.322 1.00 46.05 120 LEU B CA 1
ATOM 2536 C C . LEU C 1 120 ? 34.535 18.250 22.391 1.00 46.85 120 LEU B C 1
ATOM 2537 O O . LEU C 1 120 ? 35.564 18.883 22.627 1.00 48.21 120 LEU B O 1
ATOM 2542 N N . THR C 1 121 ? 34.421 17.450 21.338 1.00 46.50 121 THR B N 1
ATOM 2543 C CA . THR C 1 121 ? 35.484 17.343 20.369 1.00 47.06 121 THR B CA 1
ATOM 2544 C C . THR C 1 121 ? 35.858 18.706 19.732 1.00 48.22 121 THR B C 1
ATOM 2545 O O . THR C 1 121 ? 37.049 19.067 19.663 1.00 48.89 121 THR B O 1
ATOM 2549 N N . ASP C 1 122 ? 34.856 19.445 19.259 1.00 48.24 122 ASP B N 1
ATOM 2550 C CA . ASP C 1 122 ? 35.065 20.779 18.717 1.00 49.00 122 ASP B CA 1
ATOM 2551 C C . ASP C 1 122 ? 35.779 21.735 19.685 1.00 48.38 122 ASP B C 1
ATOM 2552 O O . ASP C 1 122 ? 36.768 22.379 19.319 1.00 48.50 122 ASP B O 1
ATOM 2557 N N . ILE C 1 123 ? 35.256 21.864 20.900 1.00 47.16 123 ILE B N 1
ATOM 2558 C CA . ILE C 1 123 ? 35.826 22.819 21.831 1.00 46.80 123 ILE B CA 1
ATOM 2559 C C . ILE C 1 123 ? 37.255 22.425 22.242 1.00 46.75 123 ILE B C 1
ATOM 2560 O O . ILE C 1 123 ? 38.134 23.274 22.283 1.00 47.35 123 ILE B O 1
ATOM 2565 N N . CYS C 1 124 ? 37.489 21.143 22.514 1.00 45.81 124 CYS B N 1
ATOM 2566 C CA . CYS C 1 124 ? 38.838 20.689 22.832 1.00 45.84 124 CYS B CA 1
ATOM 2567 C C . CYS C 1 124 ? 39.823 20.869 21.686 1.00 46.04 124 CYS B C 1
ATOM 2568 O O . CYS C 1 124 ? 40.979 21.253 21.918 1.00 46.06 124 CYS B O 1
ATOM 2571 N N . ASN C 1 125 ? 39.384 20.602 20.456 1.00 46.37 125 ASN B N 1
ATOM 2572 C CA . ASN C 1 125 ? 40.300 20.714 19.333 1.00 48.09 125 ASN B CA 1
ATOM 2573 C C . ASN C 1 125 ? 40.694 22.169 19.100 1.00 48.64 125 ASN B C 1
ATOM 2574 O O . ASN C 1 125 ? 41.841 22.467 18.776 1.00 49.40 125 ASN B O 1
ATOM 2579 N N . ASP C 1 126 ? 39.740 23.060 19.332 1.00 48.35 126 ASP B N 1
ATOM 2580 C CA . ASP C 1 126 ? 39.909 24.486 19.176 1.00 48.89 126 ASP B CA 1
ATOM 2581 C C . ASP C 1 126 ? 41.032 25.025 20.079 1.00 48.94 126 ASP B C 1
ATOM 2582 O O . ASP C 1 126 ? 42.002 25.667 19.604 1.00 49.17 126 ASP B O 1
ATOM 2587 N N . ILE C 1 127 ? 40.921 24.750 21.379 1.00 47.96 127 ILE B N 1
ATOM 2588 C CA . ILE C 1 127 ? 41.938 25.219 22.315 1.00 47.86 127 ILE B CA 1
ATOM 2589 C C . ILE C 1 127 ? 43.273 24.507 22.097 1.00 48.77 127 ILE B C 1
ATOM 2590 O O . ILE C 1 127 ? 44.320 25.154 22.139 1.00 50.15 127 ILE B O 1
ATOM 2595 N N . LEU C 1 128 ? 43.255 23.208 21.794 1.00 48.34 128 LEU B N 1
ATOM 2596 C CA . LEU C 1 128 ? 44.516 22.500 21.563 1.00 49.22 128 LEU B CA 1
ATOM 2597 C C . LEU C 1 128 ? 45.303 23.003 20.345 1.00 50.56 128 LEU B C 1
ATOM 2598 O O . LEU C 1 128 ? 46.540 23.074 20.391 1.00 51.63 128 LEU B O 1
ATOM 2603 N N . THR C 1 129 ? 44.590 23.325 19.259 1.00 50.98 129 THR B N 1
ATOM 2604 C CA . THR C 1 129 ? 45.172 23.978 18.090 1.00 51.26 129 THR B CA 1
ATOM 2605 C C . THR C 1 129 ? 45.856 25.285 18.522 1.00 52.59 129 THR B C 1
ATOM 2606 O O . THR C 1 129 ? 46.992 25.556 18.128 1.00 54.00 129 THR B O 1
ATOM 2610 N N . MET C 1 130 ? 45.176 26.085 19.339 1.00 52.43 130 MET B N 1
ATOM 2611 C CA . MET C 1 130 ? 45.744 27.357 19.779 1.00 54.36 130 MET B CA 1
ATOM 2612 C C . MET C 1 130 ? 47.016 27.179 20.612 1.00 54.31 130 MET B C 1
ATOM 2613 O O . MET C 1 130 ? 47.971 27.967 20.495 1.00 55.29 130 MET B O 1
ATOM 2618 N N . LEU C 1 131 ? 47.018 26.137 21.444 1.00 53.42 131 LEU B N 1
ATOM 2619 C CA . LEU C 1 131 ? 48.201 25.733 22.210 1.00 53.36 131 LEU B CA 1
ATOM 2620 C C . LEU C 1 131 ? 49.344 25.208 21.338 1.00 54.30 131 LEU B C 1
ATOM 2621 O O . LEU C 1 131 ? 50.492 25.599 21.550 1.00 55.56 131 LEU B O 1
ATOM 2626 N N . ASP C 1 132 ? 49.044 24.318 20.388 1.00 54.13 132 ASP B N 1
ATOM 2627 C CA . ASP C 1 132 ? 50.080 23.778 19.483 1.00 55.72 132 ASP B CA 1
ATOM 2628 C C . ASP C 1 132 ? 50.694 24.880 18.566 1.00 56.71 132 ASP B C 1
ATOM 2629 O O . ASP C 1 132 ? 51.919 24.989 18.482 1.00 56.41 132 ASP B O 1
ATOM 2634 N N . LYS C 1 133 ? 49.828 25.699 17.938 1.00 57.08 133 LYS B N 1
ATOM 2635 C CA . LYS C 1 133 ? 50.237 26.694 16.931 1.00 59.21 133 LYS B CA 1
ATOM 2636 C C . LYS C 1 133 ? 50.689 28.019 17.525 1.00 59.90 133 LYS B C 1
ATOM 2637 O O . LYS C 1 133 ? 51.619 28.629 17.010 1.00 61.18 133 LYS B O 1
ATOM 2639 N N . HIS C 1 134 ? 50.041 28.457 18.599 1.00 59.11 134 HIS B N 1
ATOM 2640 C CA . HIS C 1 134 ? 50.279 29.806 19.123 1.00 60.26 134 HIS B CA 1
ATOM 2641 C C . HIS C 1 134 ? 50.875 29.874 20.541 1.00 59.90 134 HIS B C 1
ATOM 2642 O O . HIS C 1 134 ? 51.829 30.623 20.757 1.00 61.25 134 HIS B O 1
ATOM 2649 N N . LEU C 1 135 ? 50.338 29.108 21.498 1.00 57.91 135 LEU B N 1
ATOM 2650 C CA . LEU C 1 135 ? 50.657 29.362 22.901 1.00 57.71 135 LEU B CA 1
ATOM 2651 C C . LEU C 1 135 ? 51.965 28.748 23.397 1.00 58.51 135 LEU B C 1
ATOM 2652 O O . LEU C 1 135 ? 52.819 29.464 23.929 1.00 60.17 135 LEU B O 1
ATOM 2657 N N . ILE C 1 136 ? 52.110 27.433 23.234 1.00 57.70 136 ILE B N 1
ATOM 2658 C CA . ILE C 1 136 ? 53.323 26.694 23.606 1.00 57.94 136 ILE B CA 1
ATOM 2659 C C . ILE C 1 136 ? 54.616 27.183 22.856 1.00 60.62 136 ILE B C 1
ATOM 2660 O O . ILE C 1 136 ? 55.680 27.337 23.487 1.00 61.70 136 ILE B O 1
ATOM 2665 N N . PRO C 1 137 ? 54.538 27.415 21.521 1.00 60.91 137 PRO B N 1
ATOM 2666 C CA . PRO C 1 137 ? 55.763 27.864 20.875 1.00 63.19 137 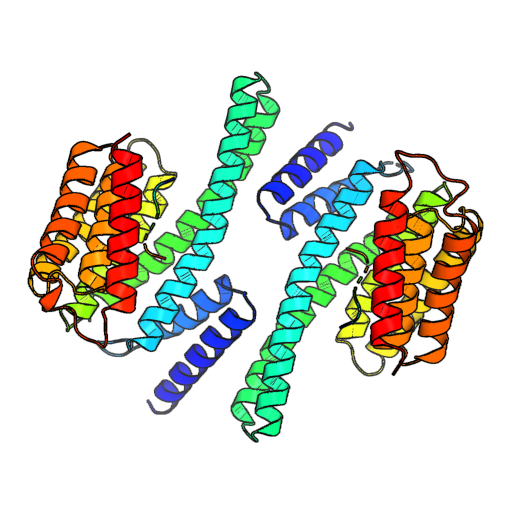PRO B CA 1
ATOM 2667 C C . PRO C 1 137 ? 56.282 29.230 21.339 1.00 64.52 137 PRO B C 1
ATOM 2668 O O . PRO C 1 137 ? 57.498 29.425 21.346 1.00 66.04 137 PRO B O 1
ATOM 2672 N N . THR C 1 138 ? 55.392 30.151 21.725 1.00 64.14 138 THR B N 1
ATOM 2673 C CA . THR C 1 138 ? 55.812 31.520 22.060 1.00 65.19 138 THR B CA 1
ATOM 2674 C C . THR C 1 138 ? 56.156 31.778 23.537 1.00 65.11 138 THR B C 1
ATOM 2675 O O . THR C 1 138 ? 56.525 32.894 23.886 1.00 66.89 138 THR B O 1
ATOM 2679 N N . ALA C 1 139 ? 56.039 30.775 24.404 1.00 63.67 139 ALA B N 1
ATOM 2680 C CA . ALA C 1 139 ? 56.155 31.023 25.847 1.00 63.33 139 ALA B CA 1
ATOM 2681 C C . ALA C 1 139 ? 57.597 30.974 26.385 1.00 64.58 139 ALA B C 1
ATOM 2682 O O . ALA C 1 139 ? 58.338 30.018 26.113 1.00 64.62 139 ALA B O 1
ATOM 2684 N N . THR C 1 140 ? 57.976 32.003 27.157 1.00 65.56 140 THR B N 1
ATOM 2685 C CA . THR C 1 140 ? 59.352 32.159 27.670 1.00 66.64 140 THR B CA 1
ATOM 2686 C C . THR C 1 140 ? 59.588 31.599 29.072 1.00 66.62 140 THR B C 1
ATOM 2687 O O . THR C 1 140 ? 60.386 30.676 29.252 1.00 67.57 140 THR B O 1
ATOM 2691 N N . SER C 1 141 ? 58.937 32.196 30.065 1.00 66.20 141 SER B N 1
ATOM 2692 C CA . SER C 1 141 ? 59.215 31.895 31.464 1.00 66.40 141 SER B CA 1
ATOM 2693 C C . SER C 1 141 ? 58.793 30.480 31.872 1.00 65.30 141 SER B C 1
ATOM 2694 O O . SER C 1 141 ? 57.898 29.890 31.264 1.00 63.75 141 SER B O 1
ATOM 2697 N N . PRO C 1 142 ? 59.449 29.932 32.908 1.00 66.11 142 PRO B N 1
ATOM 2698 C CA . PRO C 1 142 ? 59.030 28.655 33.482 1.00 65.66 142 PRO B CA 1
ATOM 2699 C C . PRO C 1 142 ? 57.531 28.600 33.786 1.00 64.35 142 PRO B C 1
ATOM 2700 O O . PRO C 1 142 ? 56.874 27.614 33.432 1.00 63.49 142 PRO B O 1
ATOM 2704 N N . ASP C 1 143 ? 57.004 29.658 34.411 1.00 64.62 143 ASP B N 1
ATOM 2705 C CA . ASP C 1 143 ? 55.556 29.854 34.611 1.00 63.13 143 ASP B CA 1
ATOM 2706 C C . ASP C 1 143 ? 54.717 29.500 33.404 1.00 60.99 143 ASP B C 1
ATOM 2707 O O . ASP C 1 143 ? 53.880 28.613 33.483 1.00 60.10 143 ASP B O 1
ATOM 2712 N N . SER C 1 144 ? 54.940 30.204 32.294 1.00 60.48 144 SER B N 1
ATOM 2713 C CA . SER C 1 144 ? 54.087 30.088 31.099 1.00 58.78 144 SER B CA 1
ATOM 2714 C C . SER C 1 144 ? 54.153 28.713 30.481 1.00 56.75 144 SER B C 1
ATOM 2715 O O . SER C 1 144 ? 53.139 28.113 30.166 1.00 55.00 144 SER B O 1
ATOM 2718 N N . LYS C 1 145 ? 55.368 28.212 30.338 1.00 57.06 145 LYS B N 1
ATOM 2719 C CA . LYS C 1 145 ? 55.594 26.910 29.749 1.00 56.21 145 LYS B CA 1
ATOM 2720 C C . LYS C 1 145 ? 54.876 25.815 30.539 1.00 54.84 145 LYS B C 1
ATOM 2721 O O . LYS C 1 145 ? 54.147 25.008 29.957 1.00 53.87 145 LYS B O 1
ATOM 2727 N N . VAL C 1 146 ? 55.041 25.803 31.858 1.00 54.61 146 VAL B N 1
ATOM 2728 C CA . VAL C 1 146 ? 54.265 24.857 32.671 1.00 53.51 146 VAL B CA 1
ATOM 2729 C C . VAL C 1 146 ? 52.780 25.099 32.481 1.00 52.06 146 VAL B C 1
ATOM 2730 O O . VAL C 1 146 ? 52.009 24.151 32.314 1.00 50.90 146 VAL B O 1
ATOM 2734 N N . PHE C 1 147 ? 52.377 26.367 32.477 1.00 51.81 147 PHE B N 1
ATOM 2735 C CA . PHE C 1 147 ? 50.952 26.670 32.393 1.00 50.59 147 PHE B CA 1
ATOM 2736 C C . PHE C 1 147 ? 50.357 26.094 31.116 1.00 49.04 147 PHE B C 1
ATOM 2737 O O . PHE C 1 147 ? 49.360 25.401 31.149 1.00 47.82 147 PHE B O 1
ATOM 2745 N N . TYR C 1 148 ? 50.996 26.348 29.983 1.00 42.12 148 TYR B N 1
ATOM 2746 C CA . TYR C 1 148 ? 50.432 25.915 28.713 1.00 41.17 148 TYR B CA 1
ATOM 2747 C C . TYR C 1 148 ? 50.600 24.424 28.437 1.00 40.71 148 TYR B C 1
ATOM 2748 O O . TYR C 1 148 ? 49.718 23.805 27.828 1.00 39.93 148 TYR B O 1
ATOM 2757 N N . PHE C 1 149 ? 51.712 23.841 28.901 1.00 40.85 149 PHE B N 1
ATOM 2758 C CA . PHE C 1 149 ? 51.901 22.399 28.777 1.00 40.65 149 PHE B CA 1
ATOM 2759 C C . PHE C 1 149 ? 50.831 21.627 29.569 1.00 40.22 149 PHE B C 1
ATOM 2760 O O . PHE C 1 149 ? 50.351 20.577 29.131 1.00 39.88 149 PHE B O 1
ATOM 2768 N N . LYS C 1 150 ? 50.462 22.167 30.732 1.00 40.50 150 LYS B N 1
ATOM 2769 C CA . LYS C 1 150 ? 49.401 21.613 31.555 1.00 39.42 150 LYS B CA 1
ATOM 2770 C C . LYS C 1 150 ? 48.034 21.712 30.848 1.00 39.32 150 LYS B C 1
ATOM 2771 O O . LYS C 1 150 ? 47.269 20.740 30.856 1.00 39.01 150 LYS B O 1
ATOM 2777 N N . MET C 1 151 ? 47.725 22.866 30.243 1.00 39.73 151 MET B N 1
ATOM 2778 C CA . MET C 1 151 ? 46.454 23.031 29.515 1.00 39.59 151 MET B CA 1
ATOM 2779 C C . MET C 1 151 ? 46.269 21.953 28.430 1.00 38.17 151 MET B C 1
ATOM 2780 O O . MET C 1 151 ? 45.239 21.262 28.374 1.00 38.06 151 MET B O 1
ATOM 2785 N N . LYS C 1 152 ? 47.279 21.805 27.580 1.00 37.63 152 LYS B N 1
ATOM 2786 C CA . LYS C 1 152 ? 47.278 20.772 26.559 1.00 36.13 152 LYS B CA 1
ATOM 2787 C C . LYS C 1 152 ? 46.995 19.381 27.178 1.00 36.09 152 LYS B C 1
ATOM 2788 O O . LYS C 1 152 ? 46.113 18.661 26.708 1.00 35.62 152 LYS B O 1
ATOM 2794 N N . GLY C 1 153 ? 47.703 19.010 28.246 1.00 35.60 153 GLY B N 1
ATOM 2795 C CA . GLY C 1 153 ? 47.434 17.720 28.886 1.00 35.18 153 GLY B CA 1
ATOM 2796 C C . GLY C 1 153 ? 45.983 17.635 29.327 1.00 34.85 153 GLY B C 1
ATOM 2797 O O . GLY C 1 153 ? 45.313 16.608 29.106 1.00 34.63 153 GLY B O 1
ATOM 2798 N N . ASP C 1 154 ? 45.480 18.724 29.922 1.00 34.20 154 ASP B N 1
ATOM 2799 C CA . ASP C 1 154 ? 44.083 18.766 30.364 1.00 33.81 154 ASP B CA 1
ATOM 2800 C C . ASP C 1 154 ? 43.106 18.515 29.206 1.00 33.54 154 ASP B C 1
ATOM 2801 O O . ASP C 1 154 ? 42.154 17.740 29.356 1.00 32.73 154 ASP B O 1
ATOM 2806 N N . TYR C 1 155 ? 43.309 19.177 28.069 1.00 33.65 155 TYR B N 1
ATOM 2807 C CA . TYR C 1 155 ? 42.291 19.092 27.020 1.00 34.04 155 TYR B CA 1
ATOM 2808 C C . TYR C 1 155 ? 42.335 17.729 26.297 1.00 35.03 155 TYR B C 1
ATOM 2809 O O . TYR C 1 155 ? 41.294 17.161 26.023 1.00 36.08 155 TYR B O 1
ATOM 2818 N N . HIS C 1 156 ? 43.531 17.173 26.079 1.00 35.58 156 HIS B N 1
ATOM 2819 C CA . HIS C 1 156 ? 43.677 15.783 25.678 1.00 35.61 156 HIS B CA 1
ATOM 2820 C C . HIS C 1 156 ? 43.016 14.831 26.673 1.00 35.38 156 HIS B C 1
ATOM 2821 O O . HIS C 1 156 ? 42.381 13.833 26.266 1.00 35.42 156 HIS B O 1
ATOM 2828 N N . ARG C 1 157 ? 43.178 15.117 27.973 1.00 34.68 157 ARG B N 1
ATOM 2829 C CA . ARG C 1 157 ? 42.472 14.340 29.014 1.00 34.34 157 ARG B CA 1
ATOM 2830 C C . ARG C 1 157 ? 40.939 14.426 28.847 1.00 33.90 157 ARG B C 1
ATOM 2831 O O . ARG C 1 157 ? 40.244 13.392 28.899 1.00 33.89 157 ARG B O 1
ATOM 2839 N N . TYR C 1 158 ? 40.408 15.628 28.629 1.00 32.57 158 TYR B N 1
ATOM 2840 C CA . TYR C 1 158 ? 38.960 15.737 28.433 1.00 33.18 158 TYR B CA 1
ATOM 2841 C C . TYR C 1 158 ? 38.517 14.897 27.223 1.00 33.63 158 TYR B C 1
ATOM 2842 O O . TYR C 1 158 ? 37.525 14.200 27.280 1.00 34.42 158 TYR B O 1
ATOM 2851 N N . ILE C 1 159 ? 39.269 14.924 26.141 1.00 33.78 159 ILE B N 1
ATOM 2852 C CA . ILE C 1 159 ? 38.906 14.086 25.020 1.00 35.52 159 ILE B CA 1
ATOM 2853 C C . ILE C 1 159 ? 38.963 12.611 25.397 1.00 36.34 159 ILE B C 1
ATOM 2854 O O . ILE C 1 159 ? 38.061 11.832 25.002 1.00 36.23 159 ILE B O 1
ATOM 2859 N N . SER C 1 160 ? 40.006 12.244 26.162 1.00 36.28 160 SER B N 1
ATOM 2860 C CA . SER C 1 160 ? 40.167 10.876 26.671 1.00 37.78 160 SER B CA 1
ATOM 2861 C C . SER C 1 160 ? 39.038 10.413 27.542 1.00 37.20 160 SER B C 1
ATOM 2862 O O . SER C 1 160 ? 38.837 9.210 27.670 1.00 38.41 160 SER B O 1
ATOM 2865 N N . GLU C 1 161 ? 38.327 11.339 28.183 1.00 35.50 161 GLU B N 1
ATOM 2866 C CA . GLU C 1 161 ? 37.282 10.912 29.096 1.00 35.58 161 GLU B CA 1
ATOM 2867 C C . GLU C 1 161 ? 36.153 10.159 28.365 1.00 36.25 161 GLU B C 1
ATOM 2868 O O . GLU C 1 161 ? 35.662 9.160 28.869 1.00 36.73 161 GLU B O 1
ATOM 2874 N N . PHE C 1 162 ? 35.751 10.628 27.182 1.00 35.85 162 PHE B N 1
ATOM 2875 C CA . PHE C 1 162 ? 34.652 9.993 26.435 1.00 37.05 162 PHE B CA 1
ATOM 2876 C C . PHE C 1 162 ? 35.085 9.145 25.236 1.00 39.05 162 PHE B C 1
ATOM 2877 O O . PHE C 1 162 ? 34.278 8.408 24.697 1.00 40.93 162 PHE B O 1
ATOM 2885 N N . SER C 1 163 ? 36.334 9.282 24.791 1.00 40.25 163 SER B N 1
ATOM 2886 C CA . SER C 1 163 ? 36.836 8.527 23.622 1.00 42.41 163 SER B CA 1
ATOM 2887 C C . SER C 1 163 ? 36.976 7.028 23.882 1.00 44.35 163 SER B C 1
ATOM 2888 O O . SER C 1 163 ? 37.033 6.578 25.026 1.00 44.52 163 SER B O 1
ATOM 2891 N N . THR C 1 164 ? 37.111 6.283 22.795 1.00 47.07 164 THR B N 1
ATOM 2892 C CA . THR C 1 164 ? 37.110 4.829 22.787 1.00 49.78 164 THR B CA 1
ATOM 2893 C C . THR C 1 164 ? 38.267 4.366 21.893 1.00 50.48 164 THR B C 1
ATOM 2894 O O . THR C 1 164 ? 38.831 5.172 21.130 1.00 49.67 164 THR B O 1
ATOM 2898 N N . GLY C 1 165 ? 38.645 3.092 22.019 1.00 51.95 165 GLY B N 1
ATOM 2899 C CA . GLY C 1 165 ? 39.569 2.449 21.077 1.00 52.58 165 GLY B CA 1
ATOM 2900 C C . GLY C 1 165 ? 40.843 3.247 20.877 1.00 51.56 165 GLY B C 1
ATOM 2901 O O . GLY C 1 165 ? 41.566 3.521 21.852 1.00 50.46 165 GLY B O 1
ATOM 2902 N N . ASP C 1 166 ? 41.090 3.656 19.630 1.00 51.64 166 ASP B N 1
ATOM 2903 C CA . ASP C 1 166 ? 42.339 4.325 19.266 1.00 51.45 166 ASP B CA 1
ATOM 2904 C C . ASP C 1 166 ? 42.361 5.839 19.484 1.00 49.58 166 ASP B C 1
ATOM 2905 O O . ASP C 1 166 ? 43.442 6.413 19.661 1.00 48.34 166 ASP B O 1
ATOM 2910 N N . SER C 1 167 ? 41.190 6.487 19.435 1.00 48.68 167 SER B N 1
ATOM 2911 C CA . SER C 1 167 ? 41.084 7.863 19.877 1.00 47.14 167 SER B CA 1
ATOM 2912 C C . SER C 1 167 ? 41.607 7.939 21.299 1.00 45.29 167 SER B C 1
ATOM 2913 O O . SER C 1 167 ? 42.474 8.769 21.594 1.00 44.19 167 SER B O 1
ATOM 2916 N N . LYS C 1 168 ? 41.108 7.052 22.163 1.00 44.31 168 LYS B N 1
ATOM 2917 C CA . LYS C 1 168 ? 41.489 7.086 23.566 1.00 42.84 168 LYS B CA 1
ATOM 2918 C C . LYS C 1 168 ? 42.991 6.943 23.736 1.00 42.80 168 LYS B C 1
ATOM 2919 O O . LYS C 1 168 ? 43.603 7.765 24.420 1.00 41.08 168 LYS B O 1
ATOM 2925 N N . GLN C 1 169 ? 43.579 5.930 23.090 1.00 44.06 169 GLN B N 1
ATOM 2926 C CA . GLN C 1 169 ? 45.030 5.705 23.153 1.00 44.80 169 GLN B CA 1
ATOM 2927 C C . GLN C 1 169 ? 45.829 6.955 22.738 1.00 44.11 169 GLN B C 1
ATOM 2928 O O . GLN C 1 169 ? 46.769 7.364 23.434 1.00 42.96 169 GLN B O 1
ATOM 2934 N N . SER C 1 170 ? 45.404 7.566 21.629 1.00 44.68 170 SER B N 1
ATOM 2935 C CA . SER C 1 170 ? 46.042 8.744 21.032 1.00 45.42 170 SER B CA 1
ATOM 2936 C C . SER C 1 170 ? 46.022 9.967 21.953 1.00 44.22 170 SER B C 1
ATOM 2937 O O . SER C 1 170 ? 47.055 10.561 22.273 1.00 44.67 170 SER B O 1
ATOM 2940 N N . SER C 1 171 ? 44.837 10.335 22.388 1.00 43.12 171 SER B N 1
ATOM 2941 C CA . SER C 1 171 ? 44.703 11.450 23.264 1.00 42.26 171 SER B CA 1
ATOM 2942 C C . SER C 1 171 ? 45.347 11.128 24.638 1.00 41.78 171 SER B C 1
ATOM 2943 O O . SER C 1 171 ? 46.019 11.987 25.220 1.00 41.28 171 SER B O 1
ATOM 2946 N N . ALA C 1 172 ? 45.208 9.891 25.123 1.00 41.98 172 ALA B N 1
ATOM 2947 C CA . ALA C 1 172 ? 45.950 9.481 26.328 1.00 42.03 172 ALA B CA 1
ATOM 2948 C C . ALA C 1 172 ? 47.456 9.710 26.170 1.00 42.37 172 ALA B C 1
ATOM 2949 O O . ALA C 1 172 ? 48.102 10.221 27.084 1.00 42.78 172 ALA B O 1
ATOM 2951 N N . GLU C 1 173 ? 48.014 9.368 25.010 1.00 43.25 173 GLU B N 1
ATOM 2952 C CA . GLU C 1 173 ? 49.468 9.520 24.809 1.00 43.12 173 GLU B CA 1
ATOM 2953 C C . GLU C 1 173 ? 49.905 10.997 24.722 1.00 42.19 173 GLU B C 1
ATOM 2954 O O . GLU C 1 173 ? 50.986 11.353 25.227 1.00 41.62 173 GLU B O 1
ATOM 2956 N N . ASP C 1 174 ? 49.072 11.853 24.112 1.00 40.88 174 ASP B N 1
ATOM 2957 C CA . ASP C 1 174 ? 49.419 13.280 24.011 1.00 40.17 174 ASP B CA 1
ATOM 2958 C C . ASP C 1 174 ? 49.246 13.986 25.351 1.00 38.21 174 ASP B C 1
ATOM 2959 O O . ASP C 1 174 ? 50.006 14.889 25.695 1.00 37.98 174 ASP B O 1
ATOM 2964 N N . ALA C 1 175 ? 48.278 13.557 26.126 1.00 36.59 175 ALA B N 1
ATOM 2965 C CA . ALA C 1 175 ? 48.130 14.162 27.452 1.00 36.06 175 ALA B CA 1
ATOM 2966 C C . ALA C 1 175 ? 49.344 13.816 28.319 1.00 35.52 175 ALA B C 1
ATOM 2967 O O . ALA C 1 175 ? 49.960 14.689 28.957 1.00 34.06 175 ALA B O 1
ATOM 2969 N N . LEU C 1 176 ? 49.706 12.540 28.283 1.00 36.50 176 LEU B N 1
ATOM 2970 C CA . LEU C 1 176 ? 50.819 12.029 29.053 1.00 37.18 176 LEU B CA 1
ATOM 2971 C C . LEU C 1 176 ? 52.081 12.806 28.728 1.00 38.51 176 LEU B C 1
ATOM 2972 O O . LEU C 1 176 ? 52.792 13.269 29.659 1.00 39.39 176 LEU B O 1
ATOM 2977 N N . LYS C 1 177 ? 52.339 12.983 27.430 1.00 38.17 177 LYS B N 1
ATOM 2978 C CA . LYS C 1 177 ? 53.520 13.686 26.974 1.00 40.03 177 LYS B CA 1
ATOM 2979 C C . LYS C 1 177 ? 53.511 15.135 27.429 1.00 39.73 177 LYS B C 1
ATOM 2980 O O . LYS C 1 177 ? 54.535 15.636 27.930 1.00 40.65 177 LYS B O 1
ATOM 2986 N N . ALA C 1 178 ? 52.359 15.796 27.266 1.00 38.56 178 ALA B N 1
ATOM 2987 C CA . ALA C 1 178 ? 52.175 17.168 27.702 1.00 38.60 178 ALA B CA 1
ATOM 2988 C C . ALA C 1 178 ? 52.416 17.364 29.213 1.00 39.35 178 ALA B C 1
ATOM 2989 O O . ALA C 1 178 ? 53.017 18.355 29.633 1.00 40.15 178 ALA B O 1
ATOM 2991 N N . TYR C 1 179 ? 51.942 16.432 30.028 1.00 39.04 179 TYR B N 1
ATOM 2992 C CA . TYR C 1 179 ? 52.149 16.527 31.470 1.00 39.78 179 TYR B CA 1
ATOM 2993 C C . TYR C 1 179 ? 53.603 16.275 31.858 1.00 42.22 179 TYR B C 1
ATOM 2994 O O . TYR C 1 179 ? 54.108 16.918 32.790 1.00 43.20 179 TYR B O 1
ATOM 3003 N N . LYS C 1 180 ? 54.251 15.339 31.144 1.00 43.49 180 LYS B N 1
ATOM 3004 C CA . LYS C 1 180 ? 55.672 15.027 31.293 1.00 45.37 180 LYS B CA 1
ATOM 3005 C C . LYS C 1 180 ? 56.505 16.238 30.968 1.00 46.04 180 LYS B C 1
ATOM 3006 O O . LYS C 1 180 ? 57.399 16.609 31.733 1.00 47.39 180 LYS B O 1
ATOM 3012 N N . ASP C 1 181 ? 56.210 16.835 29.813 1.00 45.67 181 ASP B N 1
ATOM 3013 C CA . ASP C 1 181 ? 56.851 18.054 29.364 1.00 45.98 181 ASP B CA 1
ATOM 3014 C C . ASP C 1 181 ? 56.639 19.141 30.394 1.00 46.11 181 ASP B C 1
ATOM 3015 O O . ASP C 1 181 ? 57.555 19.892 30.713 1.00 48.01 181 ASP B O 1
ATOM 3020 N N . ALA C 1 182 ? 55.442 19.209 30.952 1.00 44.55 182 ALA B N 1
ATOM 3021 C CA . ALA C 1 182 ? 55.182 20.210 31.954 1.00 44.83 182 ALA B CA 1
ATOM 3022 C C . ALA C 1 182 ? 55.944 19.878 33.231 1.00 45.78 182 ALA B C 1
ATOM 3023 O O . ALA C 1 182 ? 56.423 20.778 33.928 1.00 46.47 182 ALA B O 1
ATOM 3025 N N . THR C 1 183 ? 56.066 18.584 33.526 1.00 45.99 183 THR B N 1
ATOM 3026 C CA . THR C 1 183 ? 56.740 18.137 34.745 1.00 46.56 183 THR B CA 1
ATOM 3027 C C . THR C 1 183 ? 58.214 18.510 34.690 1.00 48.42 183 THR B C 1
ATOM 3028 O O . THR C 1 183 ? 58.782 19.038 35.656 1.00 49.48 183 THR B O 1
ATOM 3032 N N . VAL C 1 184 ? 58.804 18.282 33.530 1.00 49.71 184 VAL B N 1
ATOM 3033 C CA . VAL C 1 184 ? 60.195 18.618 33.291 1.00 52.22 184 VAL B CA 1
ATOM 3034 C C . VAL C 1 184 ? 60.478 20.099 33.610 1.00 53.79 184 VAL B C 1
ATOM 3035 O O . VAL C 1 184 ? 61.404 20.410 34.362 1.00 55.39 184 VAL B O 1
ATOM 3039 N N . VAL C 1 185 ? 59.665 21.005 33.074 1.00 53.89 185 VAL B N 1
ATOM 3040 C CA . VAL C 1 185 ? 59.847 22.435 33.350 1.00 55.04 185 VAL B CA 1
ATOM 3041 C C . VAL C 1 185 ? 59.566 22.790 34.821 1.00 55.79 185 VAL B C 1
ATOM 3042 O O . VAL C 1 185 ? 60.330 23.549 35.431 1.00 57.66 185 VAL B O 1
ATOM 3046 N N . ALA C 1 186 ? 58.510 22.206 35.388 1.00 54.35 186 ALA B N 1
ATOM 3047 C CA . ALA C 1 186 ? 58.072 22.495 36.750 1.00 54.75 186 ALA B CA 1
ATOM 3048 C C . ALA C 1 186 ? 59.143 22.307 37.816 1.00 56.81 186 ALA B C 1
ATOM 3049 O O . ALA C 1 186 ? 59.109 22.985 38.842 1.00 57.71 186 ALA B O 1
ATOM 3051 N N . LYS C 1 187 ? 60.080 21.395 37.591 1.00 58.08 187 LYS B N 1
ATOM 3052 C CA . LYS C 1 187 ? 61.217 21.251 38.504 1.00 60.94 187 LYS B CA 1
ATOM 3053 C C . LYS C 1 187 ? 61.964 22.594 38.788 1.00 63.75 187 LYS B C 1
ATOM 3054 O O . LYS C 1 187 ? 62.701 22.710 39.772 1.00 65.51 187 LYS B O 1
ATOM 3056 N N . ASP C 1 188 ? 61.743 23.608 37.950 1.00 64.59 188 ASP B N 1
ATOM 3057 C CA . ASP C 1 188 ? 62.340 24.951 38.139 1.00 67.10 188 ASP B CA 1
ATOM 3058 C C . ASP C 1 188 ? 61.497 25.875 39.014 1.00 66.91 188 ASP B C 1
ATOM 3059 O O . ASP C 1 188 ? 61.823 27.056 39.190 1.00 69.07 188 ASP B O 1
ATOM 3064 N N . LEU C 1 189 ? 60.388 25.355 39.514 1.00 64.43 189 LEU B N 1
ATOM 3065 C CA . LEU C 1 189 ? 59.514 26.107 40.382 1.00 63.53 189 LEU B CA 1
ATOM 3066 C C . LEU C 1 189 ? 59.616 25.495 41.780 1.00 63.31 189 LEU B C 1
ATOM 3067 O O . LEU C 1 189 ? 59.914 24.311 41.926 1.00 62.41 189 LEU B O 1
ATOM 3072 N N . GLU C 1 190 ? 59.391 26.305 42.805 1.00 63.89 190 GLU B N 1
ATOM 3073 C CA . GLU C 1 190 ? 59.481 25.834 44.170 1.00 64.20 190 GLU B CA 1
ATOM 3074 C C . GLU C 1 190 ? 58.362 24.787 44.387 1.00 61.39 190 GLU B C 1
ATOM 3075 O O . GLU C 1 190 ? 57.305 24.877 43.769 1.00 60.04 190 GLU B O 1
ATOM 3081 N N . PRO C 1 191 ? 58.607 23.745 45.207 1.00 60.68 191 PRO B N 1
ATOM 3082 C CA . PRO C 1 191 ? 57.568 22.724 45.458 1.00 58.09 191 PRO B CA 1
ATOM 3083 C C . PRO C 1 191 ? 56.208 23.252 45.956 1.00 56.86 191 PRO B C 1
ATOM 3084 O O . PRO C 1 191 ? 55.212 22.509 45.931 1.00 55.92 191 PRO B O 1
ATOM 3088 N N . THR C 1 192 ? 56.168 24.497 46.430 1.00 56.81 192 THR B N 1
ATOM 3089 C CA . THR C 1 192 ? 54.947 25.092 46.938 1.00 55.16 192 THR B CA 1
ATOM 3090 C C . THR C 1 192 ? 54.341 26.066 45.924 1.00 54.76 192 THR B C 1
ATOM 3091 O O . THR C 1 192 ? 53.314 26.668 46.196 1.00 53.98 192 THR B O 1
ATOM 3095 N N . HIS C 1 193 ? 54.969 26.224 44.755 1.00 54.84 193 HIS B N 1
ATOM 3096 C CA . HIS C 1 193 ? 54.445 27.130 43.735 1.00 54.50 193 HIS B CA 1
ATOM 3097 C C . HIS C 1 193 ? 53.086 26.595 43.294 1.00 52.51 193 HIS B C 1
ATOM 3098 O O . HIS C 1 193 ? 52.988 25.443 42.890 1.00 51.41 193 HIS B O 1
ATOM 3105 N N . PRO C 1 194 ? 52.025 27.419 43.380 1.00 52.54 194 PRO B N 1
ATOM 3106 C CA . PRO C 1 194 ? 50.677 26.938 42.991 1.00 50.58 194 PRO B CA 1
ATOM 3107 C C . PRO C 1 194 ? 50.592 26.301 41.599 1.00 49.67 194 PRO B C 1
ATOM 3108 O O . PRO C 1 194 ? 49.855 25.319 41.415 1.00 48.60 194 PRO B O 1
ATOM 3112 N N . ILE C 1 195 ? 51.338 26.817 40.624 1.00 50.32 195 ILE B N 1
ATOM 3113 C CA . ILE C 1 195 ? 51.267 26.227 39.283 1.00 49.46 195 ILE B CA 1
ATOM 3114 C C . ILE C 1 195 ? 51.888 24.819 39.264 1.00 48.21 195 ILE B C 1
ATOM 3115 O O . ILE C 1 195 ? 51.481 23.964 38.487 1.00 47.44 195 ILE B O 1
ATOM 3117 N N . ARG C 1 196 ? 52.873 24.586 40.126 1.00 48.33 196 ARG B N 1
ATOM 3118 C CA . ARG C 1 196 ? 53.543 23.278 40.186 1.00 46.39 196 ARG B CA 1
ATOM 3119 C C . ARG C 1 196 ? 52.633 22.243 40.862 1.00 45.11 196 ARG B C 1
ATOM 3120 O O . ARG C 1 196 ? 52.585 21.072 40.456 1.00 45.38 196 ARG B O 1
ATOM 3128 N N . LEU C 1 197 ? 51.943 22.684 41.907 1.00 43.53 197 LEU B N 1
ATOM 3129 C CA . LEU C 1 197 ? 51.012 21.863 42.634 1.00 41.50 197 LEU B CA 1
ATOM 3130 C C . LEU C 1 197 ? 49.823 21.471 41.742 1.00 39.94 197 LEU B C 1
ATOM 3131 O O . LEU C 1 197 ? 49.423 20.306 41.728 1.00 39.19 197 LEU B O 1
ATOM 3136 N N . GLY C 1 198 ? 49.277 22.435 40.986 1.00 39.09 198 GLY B N 1
ATOM 3137 C CA . GLY C 1 198 ? 48.096 22.196 40.159 1.00 37.02 198 GLY B CA 1
ATOM 3138 C C . GLY C 1 198 ? 48.400 21.162 39.100 1.00 36.19 198 GLY B C 1
ATOM 3139 O O . GLY C 1 198 ? 47.584 20.284 38.782 1.00 34.93 198 GLY B O 1
ATOM 3140 N N . LEU C 1 199 ? 49.599 21.242 38.556 1.00 36.98 199 LEU B N 1
ATOM 3141 C CA . LEU C 1 199 ? 50.012 20.237 37.598 1.00 36.60 199 LEU B CA 1
ATOM 3142 C C . LEU C 1 199 ? 49.973 18.839 38.217 1.00 35.95 199 LEU B C 1
ATOM 3143 O O . LEU C 1 199 ? 49.474 17.907 37.596 1.00 34.34 199 LEU B O 1
ATOM 3148 N N . ALA C 1 200 ? 50.486 18.701 39.447 1.00 36.89 200 ALA B N 1
ATOM 3149 C CA . ALA C 1 200 ? 50.568 17.386 40.094 1.00 36.48 200 ALA B CA 1
ATOM 3150 C C . ALA C 1 200 ? 49.152 16.898 40.388 1.00 36.68 200 ALA B C 1
ATOM 3151 O O . ALA C 1 200 ? 48.828 15.678 40.278 1.00 36.69 200 ALA B O 1
ATOM 3153 N N . LEU C 1 201 ? 48.293 17.862 40.741 1.00 35.77 201 LEU B N 1
ATOM 3154 C CA . LEU C 1 201 ? 46.920 17.535 41.013 1.00 35.43 201 LEU B CA 1
ATOM 3155 C C . LEU C 1 201 ? 46.314 16.875 39.759 1.00 34.54 201 LEU B C 1
ATOM 3156 O O . LEU C 1 201 ? 45.904 15.708 39.840 1.00 34.39 201 LEU B O 1
ATOM 3161 N N . ASN C 1 202 ? 46.281 17.607 38.631 1.00 34.07 202 ASN B N 1
ATOM 3162 C CA . ASN C 1 202 ? 45.702 17.117 37.353 1.00 32.97 202 ASN B CA 1
ATOM 3163 C C . ASN C 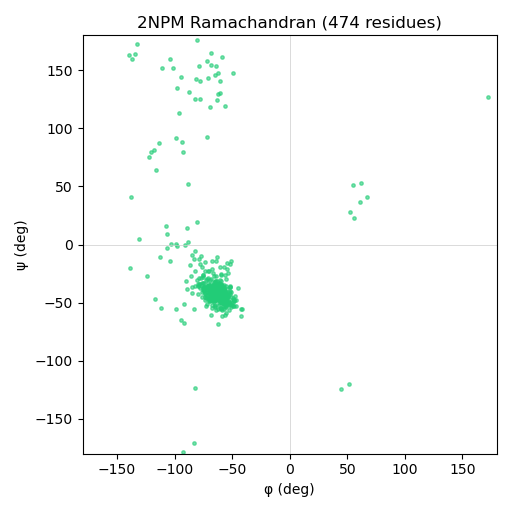1 202 ? 46.514 15.934 36.772 1.00 33.19 202 ASN B C 1
ATOM 3164 O O . ASN C 1 202 ? 45.939 14.929 36.320 1.00 33.27 202 ASN B O 1
ATOM 3169 N N . PHE C 1 203 ? 47.842 16.012 36.813 1.00 32.95 203 PHE B N 1
ATOM 3170 C CA . PHE C 1 203 ? 48.648 14.881 36.341 1.00 33.18 203 PHE B CA 1
ATOM 3171 C C . PHE C 1 203 ? 48.254 13.622 37.127 1.00 33.19 203 PHE B C 1
ATOM 3172 O O . PHE C 1 203 ? 48.081 12.564 36.520 1.00 34.38 203 PHE B O 1
ATOM 3180 N N . SER C 1 204 ? 48.063 13.705 38.450 1.00 32.78 204 SER B N 1
ATOM 3181 C CA . SER C 1 204 ? 47.744 12.473 39.187 1.00 32.89 204 SER B CA 1
ATOM 3182 C C . SER C 1 204 ? 46.344 11.980 38.838 1.00 32.37 204 SER B C 1
ATOM 3183 O O . SER C 1 204 ? 46.097 10.759 38.772 1.00 31.11 204 SER B O 1
ATOM 3186 N N . VAL C 1 205 ? 45.425 12.934 38.619 1.00 32.08 205 VAL B N 1
ATOM 3187 C CA . VAL C 1 205 ? 44.069 12.579 38.212 1.00 33.12 205 VAL B CA 1
ATOM 3188 C C . VAL C 1 205 ? 44.074 11.823 36.864 1.00 32.94 205 VAL B C 1
ATOM 3189 O O . VAL C 1 205 ? 43.488 10.742 36.727 1.00 32.45 205 VAL B O 1
ATOM 3193 N N . PHE C 1 206 ? 44.800 12.383 35.907 1.00 33.02 206 PHE B N 1
ATOM 3194 C CA . PHE C 1 206 ? 45.038 11.720 34.654 1.00 33.49 206 PHE B CA 1
ATOM 3195 C C . PHE C 1 206 ? 45.457 10.276 34.861 1.00 34.85 206 PHE B C 1
ATOM 3196 O O . PHE C 1 206 ? 44.852 9.376 34.282 1.00 35.53 206 PHE B O 1
ATOM 3204 N N . HIS C 1 207 ? 46.478 10.046 35.685 1.00 41.19 207 HIS B N 1
ATOM 3205 C CA . HIS C 1 207 ? 46.972 8.683 35.873 1.00 42.20 207 HIS B CA 1
ATOM 3206 C C . HIS C 1 207 ? 45.869 7.748 36.382 1.00 43.01 207 HIS B C 1
ATOM 3207 O O . HIS C 1 207 ? 45.747 6.605 35.929 1.00 44.82 207 HIS B O 1
ATOM 3214 N N . TYR C 1 208 ? 45.112 8.218 37.362 1.00 43.47 208 TYR B N 1
ATOM 3215 C CA . TYR C 1 208 ? 44.152 7.393 38.046 1.00 43.97 208 TYR B CA 1
ATOM 3216 C C . TYR C 1 208 ? 42.945 7.113 37.144 1.00 46.14 208 TYR B C 1
ATOM 3217 O O . TYR C 1 208 ? 42.593 5.953 36.964 1.00 46.29 208 TYR B O 1
ATOM 3226 N N . GLU C 1 209 ? 42.320 8.162 36.587 1.00 46.97 209 GLU B N 1
ATOM 3227 C CA . GLU C 1 209 ? 41.099 7.989 35.842 1.00 49.89 209 GLU B CA 1
ATOM 3228 C C . GLU C 1 209 ? 41.234 7.481 34.417 1.00 49.18 209 GLU B C 1
ATOM 3229 O O . GLU C 1 209 ? 40.375 6.733 33.958 1.00 50.26 209 GLU B O 1
ATOM 3235 N N . ILE C 1 210 ? 42.313 7.865 33.724 1.00 47.53 210 ILE B N 1
ATOM 3236 C CA . ILE C 1 210 ? 42.441 7.601 32.312 1.00 45.89 210 ILE B CA 1
ATOM 3237 C C . ILE C 1 210 ? 43.319 6.368 32.107 1.00 46.77 210 ILE B C 1
ATOM 3238 O O . ILE C 1 210 ? 42.904 5.399 31.459 1.00 47.21 210 ILE B O 1
ATOM 3243 N N . LEU C 1 211 ? 44.530 6.411 32.674 1.00 46.16 211 LEU B N 1
ATOM 3244 C CA . LEU C 1 211 ? 45.488 5.323 32.535 1.00 46.27 211 LEU B CA 1
ATOM 3245 C C . LEU C 1 211 ? 45.150 4.161 33.459 1.00 45.83 211 LEU B C 1
ATOM 3246 O O . LEU C 1 211 ? 45.614 3.060 33.246 1.00 44.76 211 LEU B O 1
ATOM 3251 N N . ASN C 1 212 ? 44.303 4.408 34.467 1.00 45.72 212 ASN B N 1
ATOM 3252 C CA . ASN C 1 212 ? 43.949 3.373 35.439 1.00 45.57 212 ASN B CA 1
ATOM 3253 C C . ASN C 1 212 ? 45.235 2.802 36.055 1.00 44.92 212 ASN B C 1
ATOM 3254 O O . ASN C 1 212 ? 45.465 1.594 36.103 1.00 44.68 212 ASN B O 1
ATOM 3259 N N . GLU C 1 213 ? 46.071 3.710 36.534 1.00 44.01 213 GLU B N 1
ATOM 3260 C CA . GLU C 1 213 ? 47.282 3.341 37.209 1.00 43.34 213 GLU B CA 1
ATOM 3261 C C . GLU C 1 213 ? 47.185 3.944 38.598 1.00 42.42 213 GLU B C 1
ATOM 3262 O O . GLU C 1 213 ? 47.749 5.008 38.854 1.00 42.60 213 GLU B O 1
ATOM 3268 N N . PRO C 1 214 ? 46.429 3.293 39.505 1.00 42.22 214 PRO B N 1
ATOM 3269 C CA . PRO C 1 214 ? 46.271 3.909 40.822 1.00 42.21 214 PRO B CA 1
ATOM 3270 C C . PRO C 1 214 ? 47.594 4.139 41.601 1.00 41.91 214 PRO B C 1
ATOM 3271 O O . PRO C 1 214 ? 47.701 5.155 42.318 1.00 42.31 214 PRO B O 1
ATOM 3275 N N . ARG C 1 215 ? 48.586 3.251 41.451 1.00 41.47 215 ARG B N 1
ATOM 3276 C CA . ARG C 1 215 ? 49.799 3.388 42.230 1.00 40.79 215 ARG B CA 1
ATOM 3277 C C . ARG C 1 215 ? 50.542 4.656 41.833 1.00 41.29 215 ARG B C 1
ATOM 3278 O O . ARG C 1 215 ? 50.971 5.421 42.691 1.00 41.19 215 ARG B O 1
ATOM 3286 N N . ALA C 1 216 ? 50.680 4.907 40.533 1.00 42.30 216 ALA B N 1
ATOM 3287 C CA . ALA C 1 216 ? 51.451 6.070 40.093 1.00 42.03 216 ALA B CA 1
ATOM 3288 C C . ALA C 1 216 ? 50.715 7.385 40.398 1.00 42.37 216 ALA B C 1
ATOM 3289 O O . ALA C 1 216 ? 51.373 8.401 40.631 1.00 42.26 216 ALA B O 1
ATOM 3291 N N . ALA C 1 217 ? 49.377 7.352 40.435 1.00 42.31 217 ALA B N 1
ATOM 3292 C CA . ALA C 1 217 ? 48.571 8.527 40.876 1.00 43.00 217 ALA B CA 1
ATOM 3293 C C . ALA C 1 217 ? 48.818 8.847 42.345 1.00 43.76 217 ALA B C 1
ATOM 3294 O O . ALA C 1 217 ? 49.156 9.983 42.702 1.00 44.18 217 ALA B O 1
ATOM 3296 N N . ILE C 1 218 ? 48.656 7.834 43.189 1.00 44.27 218 ILE B N 1
ATOM 3297 C CA . ILE C 1 218 ? 48.843 7.997 44.621 1.00 45.38 218 ILE B CA 1
ATOM 3298 C C . ILE C 1 218 ? 50.243 8.577 44.922 1.00 46.86 218 ILE B C 1
ATOM 3299 O O . ILE C 1 218 ? 50.360 9.591 45.611 1.00 47.22 218 ILE B O 1
ATOM 3304 N N . ASP C 1 219 ? 51.280 7.974 44.349 1.00 44.91 219 ASP B N 1
ATOM 3305 C CA . ASP C 1 219 ? 52.650 8.441 44.530 1.00 47.67 219 ASP B CA 1
ATOM 3306 C C . ASP C 1 219 ? 52.862 9.841 44.094 1.00 48.24 219 ASP B C 1
ATOM 3307 O O . ASP C 1 219 ? 53.484 10.622 44.809 1.00 50.03 219 ASP B O 1
ATOM 3312 N N . MET C 1 220 ? 52.382 10.159 42.902 1.00 47.62 220 MET B N 1
ATOM 3313 C CA . MET C 1 220 ? 52.598 11.479 42.379 1.00 49.11 220 MET B CA 1
ATOM 3314 C C . MET C 1 220 ? 51.966 12.510 43.331 1.00 50.89 220 MET B C 1
ATOM 3315 O O . MET C 1 220 ? 52.629 13.474 43.718 1.00 53.34 220 MET B O 1
ATOM 3320 N N . ALA C 1 221 ? 50.707 12.299 43.711 1.00 50.38 221 ALA B N 1
ATOM 3321 C CA . ALA C 1 221 ? 49.997 13.235 44.573 1.00 52.47 221 ALA B CA 1
ATOM 3322 C C . ALA C 1 221 ? 50.640 13.267 45.968 1.00 55.09 221 ALA B C 1
ATOM 3323 O O . ALA C 1 221 ? 50.804 14.335 46.557 1.00 56.73 221 ALA B O 1
ATOM 3325 N N . LYS C 1 222 ? 51.032 12.097 46.482 1.00 55.41 222 LYS B N 1
ATOM 3326 C CA . LYS C 1 222 ? 51.665 12.010 47.789 1.00 56.91 222 LYS B CA 1
ATOM 3327 C C . LYS C 1 222 ? 52.957 12.842 47.749 1.00 57.86 222 LYS B C 1
ATOM 3328 O O . LYS C 1 222 ? 53.214 13.675 48.628 1.00 59.26 222 LYS B O 1
ATOM 3332 N N . GLU C 1 223 ? 53.755 12.626 46.710 1.00 57.37 223 GLU B N 1
ATOM 3333 C CA . GLU C 1 223 ? 55.045 13.304 46.566 1.00 58.30 223 GLU B CA 1
ATOM 3334 C C . GLU C 1 223 ? 54.832 14.809 46.529 1.00 59.06 223 GLU B C 1
ATOM 3335 O O . GLU C 1 223 ? 55.387 15.534 47.364 1.00 60.98 223 GLU B O 1
ATOM 3341 N N . ALA C 1 224 ? 54.002 15.279 45.601 1.00 57.31 224 ALA B N 1
ATOM 3342 C CA . ALA C 1 224 ? 53.714 16.707 45.522 1.00 58.30 224 ALA B CA 1
ATOM 3343 C C . ALA C 1 224 ? 53.294 17.307 46.865 1.00 59.10 224 ALA B C 1
ATOM 3344 O O . ALA C 1 224 ? 53.733 18.386 47.236 1.00 61.22 224 ALA B O 1
ATOM 3346 N N . PHE C 1 225 ? 52.479 16.583 47.616 1.00 58.45 225 PHE B N 1
ATOM 3347 C CA . PHE C 1 225 ? 51.933 17.092 48.861 1.00 59.06 225 PHE B CA 1
ATOM 3348 C C . PHE C 1 225 ? 53.019 17.119 49.960 1.00 61.14 225 PHE B C 1
ATOM 3349 O O . PHE C 1 225 ? 53.161 18.116 50.678 1.00 61.84 225 PHE B O 1
ATOM 3357 N N . GLU C 1 226 ? 53.797 16.034 50.068 1.00 61.06 226 GLU B N 1
ATOM 3358 C CA . GLU C 1 226 ? 54.846 15.941 51.075 1.00 63.26 226 GLU B CA 1
ATOM 3359 C C 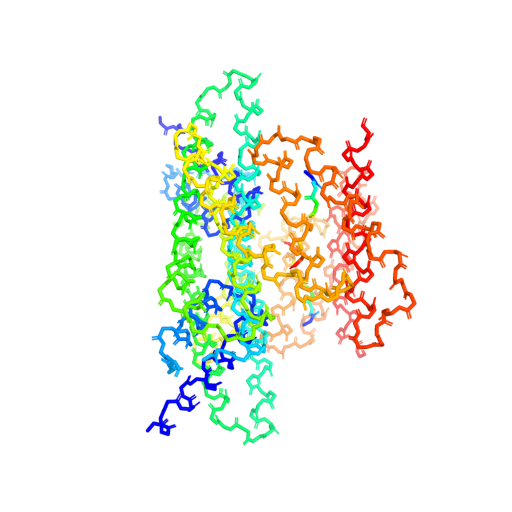. GLU C 1 226 ? 55.977 16.932 50.843 1.00 64.80 226 GLU B C 1
ATOM 3360 O O . GLU C 1 226 ? 56.490 17.553 51.793 1.00 66.63 226 GLU B O 1
ATOM 3366 N N . MET C 1 227 ? 56.361 17.067 49.579 1.00 64.11 227 MET B N 1
ATOM 3367 C CA . MET C 1 227 ? 57.332 18.063 49.184 1.00 66.11 227 MET B CA 1
ATOM 3368 C C . MET C 1 227 ? 56.853 19.463 49.536 1.00 66.62 227 MET B C 1
ATOM 3369 O O . MET C 1 227 ? 57.669 20.281 49.934 1.00 68.93 227 MET B O 1
ATOM 3374 N N . ALA C 1 228 ? 55.552 19.745 49.411 1.00 65.17 228 ALA B N 1
ATOM 3375 C CA . ALA C 1 228 ? 55.051 21.070 49.787 1.00 66.17 228 ALA B CA 1
ATOM 3376 C C . ALA C 1 228 ? 55.012 21.273 51.292 1.00 67.30 228 ALA B C 1
ATOM 3377 O O . ALA C 1 228 ? 55.378 22.324 51.791 1.00 69.26 228 ALA B O 1
ATOM 3379 N N . ILE C 1 229 ? 54.576 20.257 52.023 1.00 66.65 229 ILE B N 1
ATOM 3380 C CA . ILE C 1 229 ? 54.465 20.359 53.462 1.00 67.35 229 ILE B CA 1
ATOM 3381 C C . ILE C 1 229 ? 55.840 20.648 54.082 1.00 68.96 229 ILE B C 1
ATOM 3382 O O . ILE C 1 229 ? 55.962 21.540 54.940 1.00 69.50 229 ILE B O 1
ATOM 3387 N N . GLU C 1 230 ? 56.862 19.922 53.601 1.00 68.79 230 GLU B N 1
ATOM 3388 C CA . GLU C 1 230 ? 58.268 20.127 53.972 1.00 70.73 230 GLU B CA 1
ATOM 3389 C C . GLU C 1 230 ? 58.728 21.584 53.830 1.00 72.38 230 GLU B C 1
ATOM 3390 O O . GLU C 1 230 ? 59.756 21.963 54.392 1.00 73.79 230 GLU B O 1
ATOM 3396 N N . GLN C 1 231 ? 57.941 22.403 53.128 1.00 72.44 231 GLN B N 1
ATOM 3397 C CA . GLN C 1 231 ? 58.292 23.801 52.905 1.00 74.92 231 GLN B CA 1
ATOM 3398 C C . GLN C 1 231 ? 57.218 24.868 53.184 1.00 75.73 231 GLN B C 1
ATOM 3399 O O . GLN C 1 231 ? 57.466 26.053 52.927 1.00 77.29 231 GLN B O 1
ATOM 3405 N N . LEU C 1 232 ? 56.052 24.478 53.712 1.00 75.44 232 LEU B N 1
ATOM 3406 C CA . LEU C 1 232 ? 55.005 25.468 54.082 1.00 77.08 232 LEU B CA 1
ATOM 3407 C C . LEU C 1 232 ? 55.522 26.599 54.981 1.00 79.79 232 LEU B C 1
ATOM 3408 O O . LEU C 1 232 ? 55.107 27.748 54.839 1.00 81.60 232 LEU B O 1
ATOM 3410 N N . ASP C 1 233 ? 56.437 26.264 55.886 1.00 81.14 233 ASP B N 1
ATOM 3411 C CA . ASP C 1 233 ? 57.060 27.229 56.806 1.00 84.61 233 ASP B CA 1
ATOM 3412 C C . ASP C 1 233 ? 57.897 28.316 56.100 1.00 86.62 233 ASP B C 1
ATOM 3413 O O . ASP C 1 233 ? 57.966 29.458 56.571 1.00 88.37 233 ASP B O 1
ATOM 3418 N N . LYS C 1 234 ? 58.534 27.946 54.988 1.00 86.65 234 LYS B N 1
ATOM 3419 C CA . LYS C 1 234 ? 59.345 28.877 54.212 1.00 89.61 234 LYS B CA 1
ATOM 3420 C C . LYS C 1 234 ? 58.476 29.606 53.157 1.00 90.41 234 LYS B C 1
ATOM 3421 O O . LYS C 1 234 ? 58.806 29.623 51.962 1.00 90.53 234 LYS B O 1
ATOM 3424 N N . LEU C 1 235 ? 57.362 30.188 53.625 1.00 91.39 235 LEU B N 1
ATOM 3425 C CA . LEU C 1 235 ? 56.418 30.977 52.812 1.00 92.49 235 LEU B CA 1
ATOM 3426 C C . LEU C 1 235 ? 55.951 32.195 53.600 1.00 95.65 235 LEU B C 1
ATOM 3427 O O . LEU C 1 235 ? 56.079 32.210 54.829 1.00 96.40 235 LEU B O 1
ATOM 3432 N N . SER C 1 236 ? 55.384 33.194 52.910 1.00 92.66 236 SER B N 1
ATOM 3433 C CA . SER C 1 236 ? 54.880 34.419 53.568 1.00 94.86 236 SER B CA 1
ATOM 3434 C C . SER C 1 236 ? 53.342 34.499 53.721 1.00 94.09 236 SER B C 1
ATOM 3435 O O . SER C 1 236 ? 52.596 33.808 53.009 1.00 92.11 236 SER B O 1
ATOM 3438 N N . GLU C 1 237 ? 52.897 35.351 54.655 1.00 95.74 237 GLU B N 1
ATOM 3439 C CA . GLU C 1 237 ? 51.468 35.596 54.960 1.00 95.55 237 GLU B CA 1
ATOM 3440 C C . GLU C 1 237 ? 50.545 35.702 53.728 1.00 94.55 237 GLU B C 1
ATOM 3441 O O . GLU C 1 237 ? 49.567 34.951 53.598 1.00 92.72 237 GLU B O 1
ATOM 3443 N N . ASP C 1 238 ? 50.884 36.618 52.823 1.00 95.66 238 ASP B N 1
ATOM 3444 C CA . ASP C 1 238 ? 50.051 36.921 51.659 1.00 95.16 238 ASP B CA 1
ATOM 3445 C C . ASP C 1 238 ? 50.202 35.939 50.482 1.00 93.39 238 ASP B C 1
ATOM 3446 O O . ASP C 1 238 ? 49.822 36.273 49.358 1.00 93.18 238 ASP B O 1
ATOM 3448 N N . CYS C 1 239 ? 50.729 34.739 50.727 1.00 92.20 239 CYS B N 1
ATOM 3449 C CA . CYS C 1 239 ? 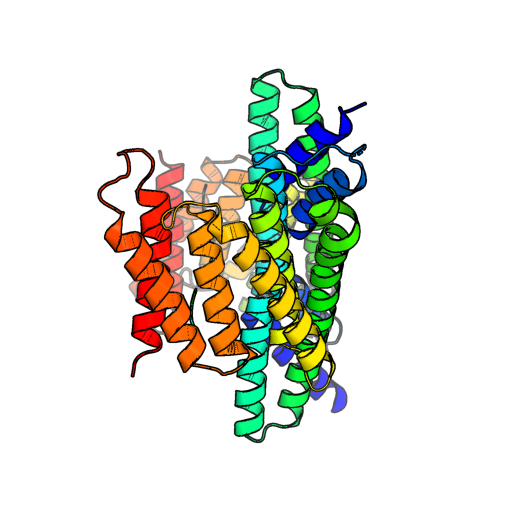51.032 33.822 49.625 1.00 90.81 239 CYS B CA 1
ATOM 3450 C C . CYS C 1 239 ? 50.679 32.346 49.876 1.00 88.95 239 CYS B C 1
ATOM 3451 O O . CYS C 1 239 ? 50.534 31.569 48.914 1.00 87.21 239 CYS B O 1
ATOM 3453 N N . TYR C 1 240 ? 50.531 31.967 51.154 1.00 89.26 240 TYR B N 1
ATOM 3454 C CA . TYR C 1 240 ? 50.400 30.539 51.553 1.00 87.64 240 TYR B CA 1
ATOM 3455 C C . TYR C 1 240 ? 49.040 29.855 51.306 1.00 85.71 240 TYR B C 1
ATOM 3456 O O . TYR C 1 240 ? 48.973 28.614 51.277 1.00 84.05 240 TYR B O 1
ATOM 3465 N N . LYS C 1 241 ? 47.977 30.643 51.142 1.00 85.75 241 LYS B N 1
ATOM 3466 C CA . LYS C 1 241 ? 46.632 30.091 50.978 1.00 83.99 241 LYS B CA 1
ATOM 3467 C C . LYS C 1 241 ? 46.391 29.550 49.556 1.00 82.28 241 LYS B C 1
ATOM 3468 O O . LYS C 1 241 ? 45.725 28.524 49.392 1.00 80.11 241 LYS B O 1
ATOM 3470 N N . ASP C 1 242 ? 46.934 30.243 48.548 1.00 83.09 242 ASP B N 1
ATOM 3471 C CA . ASP C 1 242 ? 46.991 29.752 47.152 1.00 81.61 242 ASP B CA 1
ATOM 3472 C C . ASP C 1 242 ? 47.587 28.364 47.074 1.00 79.48 242 ASP B C 1
ATOM 3473 O O . ASP C 1 242 ? 47.146 27.528 46.285 1.00 77.51 242 ASP B O 1
ATOM 3478 N N . SER C 1 243 ? 48.623 28.158 47.885 1.00 79.73 243 SER B N 1
ATOM 3479 C CA . SER C 1 243 ? 49.282 26.869 48.018 1.00 77.72 243 SER B CA 1
ATOM 3480 C C . SER C 1 243 ? 48.425 25.875 48.775 1.00 75.75 243 SER B C 1
ATOM 3481 O O . SER C 1 243 ? 48.215 24.772 48.290 1.00 74.19 243 SER B O 1
ATOM 3484 N N . THR C 1 244 ? 47.923 26.248 49.953 1.00 76.00 244 THR B N 1
ATOM 3485 C CA . THR C 1 244 ? 47.180 25.288 50.747 1.00 73.95 244 THR B CA 1
ATOM 3486 C C . THR C 1 244 ? 45.880 24.875 50.084 1.00 72.68 244 THR B C 1
ATOM 3487 O O . THR C 1 244 ? 45.471 23.745 50.269 1.00 71.38 244 THR B O 1
ATOM 3491 N N . LEU C 1 245 ? 45.229 25.775 49.333 1.00 73.38 245 LEU B N 1
ATOM 3492 C CA . LEU C 1 245 ? 43.990 25.445 48.596 1.00 72.08 245 LEU B CA 1
ATOM 3493 C C . LEU C 1 245 ? 44.235 24.153 47.845 1.00 70.04 245 LEU B C 1
ATOM 3494 O O . LEU C 1 245 ? 43.487 23.186 47.996 1.00 69.57 245 LEU B O 1
ATOM 3499 N N . ILE C 1 246 ? 45.320 24.132 47.078 1.00 69.15 246 ILE B N 1
ATOM 3500 C CA . ILE C 1 246 ? 45.641 23.029 46.208 1.00 66.27 246 ILE B CA 1
ATOM 3501 C C . ILE C 1 246 ? 46.238 21.827 46.938 1.00 64.80 246 ILE B C 1
ATOM 3502 O O . ILE C 1 246 ? 46.007 20.693 46.528 1.00 63.12 246 ILE B O 1
ATOM 3507 N N . MET C 1 247 ? 47.011 22.048 47.995 1.00 64.91 247 MET B N 1
ATOM 3508 C CA . MET C 1 247 ? 47.562 20.910 48.749 1.00 63.67 247 MET B CA 1
ATOM 3509 C C . MET C 1 247 ? 46.411 20.156 49.383 1.00 60.80 247 MET B C 1
ATOM 3510 O O . MET C 1 247 ? 46.459 18.945 49.548 1.00 58.47 247 MET B O 1
ATOM 3515 N N . GLN C 1 248 ? 45.364 20.908 49.711 1.00 60.22 248 GLN B N 1
ATOM 3516 C CA . GLN C 1 248 ? 44.133 20.360 50.235 1.00 57.73 248 GLN B CA 1
ATOM 3517 C C . GLN C 1 248 ? 43.402 19.453 49.239 1.00 54.32 248 GLN B C 1
ATOM 3518 O O . GLN C 1 248 ? 42.997 18.348 49.604 1.00 53.65 248 GLN B O 1
ATOM 3524 N N . LEU C 1 249 ? 43.229 19.888 47.997 1.00 48.75 249 LEU B N 1
ATOM 3525 C CA . LEU C 1 249 ? 42.643 19.001 46.993 1.00 46.64 249 LEU B CA 1
ATOM 3526 C C . LEU C 1 249 ? 43.504 17.754 46.825 1.00 45.95 249 LEU B C 1
ATOM 3527 O O . LEU C 1 249 ? 42.982 16.653 46.556 1.00 46.88 249 LEU B O 1
ATOM 3532 N N . LEU C 1 250 ? 44.819 17.898 47.017 1.00 43.89 250 LEU B N 1
ATOM 3533 C CA . LEU C 1 250 ? 45.690 16.749 46.858 1.00 42.31 250 LEU B CA 1
ATOM 3534 C C . LEU C 1 250 ? 45.383 15.744 47.946 1.00 42.13 250 LEU B C 1
ATOM 3535 O O . LEU C 1 250 ? 45.302 14.565 47.623 1.00 42.83 250 LEU B O 1
ATOM 3540 N N . ARG C 1 251 ? 45.176 16.197 49.198 1.00 40.35 251 ARG B N 1
ATOM 3541 C CA . ARG C 1 251 ? 44.898 15.276 50.309 1.00 40.91 251 ARG B CA 1
ATOM 3542 C C . ARG C 1 251 ? 43.540 14.628 50.136 1.00 40.65 251 ARG B C 1
ATOM 3543 O O . ARG C 1 251 ? 43.378 13.426 50.419 1.00 41.69 251 ARG B O 1
ATOM 3545 N N . ASP C 1 252 ? 42.572 15.423 49.694 1.00 38.40 252 ASP B N 1
ATOM 3546 C CA . ASP C 1 252 ? 41.233 14.928 49.498 1.00 38.92 252 ASP B CA 1
ATOM 3547 C C . ASP C 1 252 ? 41.244 13.804 48.468 1.00 39.07 252 ASP B C 1
ATOM 3548 O O . ASP C 1 252 ? 40.582 12.780 48.675 1.00 40.40 252 ASP B O 1
ATOM 3553 N N . ASN C 1 253 ? 41.999 13.952 47.371 1.00 37.61 253 ASN B N 1
ATOM 3554 C CA . ASN C 1 253 ? 42.064 12.849 46.415 1.00 37.78 253 ASN B CA 1
ATOM 3555 C C . ASN C 1 253 ? 42.744 11.612 47.025 1.00 38.94 253 ASN B C 1
ATOM 3556 O O . ASN C 1 253 ? 42.239 10.489 46.883 1.00 39.16 253 ASN B O 1
ATOM 3561 N N . LEU C 1 254 ? 43.874 11.814 47.714 1.00 39.06 254 LEU B N 1
ATOM 3562 C CA . LEU C 1 254 ? 44.555 10.696 48.379 1.00 41.40 254 LEU B CA 1
ATOM 3563 C C . LEU C 1 254 ? 43.610 9.933 49.324 1.00 42.92 254 LEU B C 1
ATOM 3564 O O . LEU C 1 254 ? 43.636 8.704 49.366 1.00 44.23 254 LEU B O 1
ATOM 3569 N N . THR C 1 255 ? 42.796 10.673 50.085 1.00 43.04 255 THR B N 1
ATOM 3570 C CA . THR C 1 255 ? 41.842 10.091 51.016 1.00 44.29 255 THR B CA 1
ATOM 3571 C C . THR C 1 255 ? 40.835 9.218 50.274 1.00 45.04 255 THR B C 1
ATOM 3572 O O . THR C 1 255 ? 40.662 8.077 50.595 1.00 46.35 255 THR B O 1
ATOM 3576 N N . LEU C 1 256 ? 40.173 9.771 49.277 1.00 44.88 256 LEU B N 1
ATOM 3577 C CA . LEU C 1 256 ? 39.356 8.976 48.383 1.00 46.00 256 LEU B CA 1
ATOM 3578 C C . LEU C 1 256 ? 40.092 7.727 47.841 1.00 46.13 256 LEU B C 1
ATOM 3579 O O . LEU C 1 256 ? 39.533 6.638 47.869 1.00 46.65 256 LEU B O 1
ATOM 3584 N N . TRP C 1 257 ? 41.330 7.885 47.348 1.00 45.16 257 TRP B N 1
ATOM 3585 C CA . TRP C 1 257 ? 42.015 6.799 46.600 1.00 45.20 257 TRP B CA 1
ATOM 3586 C C . TRP C 1 257 ? 42.553 5.647 47.448 1.00 47.68 257 TRP B C 1
ATOM 3587 O O . TRP C 1 257 ? 42.700 4.536 46.951 1.00 48.06 257 TRP B O 1
ATOM 3598 N N . THR C 1 258 ? 42.855 5.927 48.717 1.00 49.43 258 THR B N 1
ATOM 3599 C CA . THR C 1 258 ? 43.526 4.973 49.596 1.00 52.13 258 THR B CA 1
ATOM 3600 C C . THR C 1 258 ? 42.426 4.277 50.411 1.00 54.99 258 THR B C 1
ATOM 3601 O O . THR C 1 258 ? 41.748 4.926 51.213 1.00 55.48 258 THR B O 1
ATOM 3605 N N . ALA C 1 259 ? 42.245 2.967 50.160 1.00 57.65 259 ALA B N 1
ATOM 3606 C CA . ALA C 1 259 ? 41.019 2.196 50.512 1.00 59.74 259 ALA B CA 1
ATOM 3607 C C . ALA C 1 259 ? 40.027 2.895 51.452 1.00 59.73 259 ALA B C 1
ATOM 3608 O O . ALA C 1 259 ? 39.404 3.901 51.079 1.00 58.58 259 ALA B O 1
ATOM 3610 N N . ARG D 2 1 ? 35.271 10.948 40.322 1.00 34.51 1002 ARG Y N 1
ATOM 3611 C CA . ARG D 2 1 ? 34.964 11.627 41.595 1.00 34.96 1002 ARG Y CA 1
ATOM 3612 C C . ARG D 2 1 ? 36.133 12.363 42.264 1.00 34.39 1002 ARG Y C 1
ATOM 3613 O O . ARG D 2 1 ? 35.917 13.044 43.262 1.00 35.03 1002 ARG Y O 1
ATOM 3615 N N . ALA D 2 2 ? 37.348 12.242 41.722 1.00 33.66 1003 ALA Y N 1
ATOM 3616 C CA . ALA D 2 2 ? 38.504 13.030 42.209 1.00 32.75 1003 ALA Y CA 1
ATOM 3617 C C . ALA D 2 2 ? 38.424 14.456 41.662 1.00 32.02 1003 ALA Y C 1
ATOM 3618 O O . ALA D 2 2 ? 38.014 14.668 40.534 1.00 31.56 1003 ALA Y O 1
ATOM 3620 N N . ILE D 2 3 ? 38.769 15.446 42.470 1.00 31.34 1004 ILE Y N 1
ATOM 3621 C CA . ILE D 2 3 ? 38.636 16.830 41.997 1.00 30.03 1004 ILE Y CA 1
ATOM 3622 C C . ILE D 2 3 ? 39.899 17.127 41.187 1.00 28.46 1004 ILE Y C 1
ATOM 3623 O O . ILE D 2 3 ? 40.986 16.659 41.554 1.00 27.50 1004 ILE Y O 1
ATOM 3635 N N . LEU D 2 5 ? 42.003 20.584 39.247 1.00 23.73 1006 LEU Y N 1
ATOM 3636 C CA . LEU D 2 5 ? 42.181 22.004 39.559 1.00 23.66 1006 LEU Y CA 1
ATOM 3637 C C . LEU D 2 5 ? 40.920 22.843 39.220 1.00 24.33 1006 LEU Y C 1
ATOM 3638 O O . LEU D 2 5 ? 40.410 22.808 38.090 1.00 23.89 1006 LEU Y O 1
ATOM 3643 N N . PRO D 2 6 ? 40.402 23.588 40.199 1.00 24.21 1007 PRO Y N 1
ATOM 3644 C CA . PRO D 2 6 ? 39.278 24.440 39.787 1.00 25.14 1007 PRO Y CA 1
ATOM 3645 C C . PRO D 2 6 ? 39.776 25.470 38.759 1.00 26.22 1007 PRO Y C 1
ATOM 3646 O O . PRO D 2 6 ? 38.982 25.899 37.907 1.00 28.48 1007 PRO Y O 1
#

Nearest PDB structures (foldseek):
  2npm-assembly1_A  TM=1.004E+00  e=2.309E-29  Cryptosporidium parvum
  2npm-assembly1_B  TM=9.965E-01  e=4.889E-27  Cryptosporidium parvum
  4y32-assembly1_B-2  TM=9.610E-01  e=1.287E-17  Homo sapiens
  6rk8-assembly1_A-2  TM=9.631E-01  e=2.208E-17  Homo sapiens
  6rkk-assembly1_A-2  TM=9.585E-01  e=9.319E-17  Homo sapiens

Sequence (482 aa):
MSDSVNARESNVYMAKLAEQAERYDEMAKYMKDVVEARQEELTVEERNLLSVAYKNAVGSRRSSWRIISSVEQKEHSRNAEDASKMCGKYRSKVEAELTDICNDILTMLDKHLIPTATSPDSKVFYFKMKGDYHRYISEFSTGDSKQSSAEDALKAYKDATVVAKDLEPTHPIRLGLALNFSVFHYEILNEPRAAIDMAKEAFEMAIEQLDKLSEDCYKDSTLIMQLLRDNLTLWTARAILPSVNARESNVYMAKLAEQAERYDEMAKYMKDVVEARQSEELTVEERNLLSVAYKNAVGSRRSSWRIISSVEQKEHSRNAEDASKMCGKYRSKVEAELTDICNDILTMLDKHLIPTATSPDSKVFYFKMKGDYHRYISEFSTGDSKQSSAEDALKAYKDATVVAKDLEPTHPIRLGLALNFSVFHYEILNEPRAAIDMAKEAFEMAIEQLDKLSEDCYKDSTLIMQLLRDNLTLWTARAILP

Organism: Cryptosporidium parvum (strain Iowa II) (NCBI:txid353152)